Protein AF-A0A3D5FT40-F1 (afdb_monomer_lite)

pLDDT: mean 88.0, std 10.79, range [30.95, 98.5]

Radius of gyration: 25.83 Å; chains: 1; bounding box: 72×62×75 Å

Foldseek 3Di:
DPPVPPPVVCNVVLCVLQDDDLDLFLFDWDQWDADLQQKIKTFTWFWFDDPRGTQTARFIWIAHPSNAQIAGFEGLADLQRYWAQWDAALVQWIWTWGADPLFQPTFFTKIFHRQGAYQQALPNPRAPADNFAVPADDPLDPPADASGIEGLDPQIGRAAFRAQFHWDQWDHDNLRKIWIWTFGDRAGRNDNPSQTATFTKIWAFPPALADPRNYYGHDTDIDTDGGDPHHDDNDDDPDDDDDRDSPDDFDFPCVQVNAFDARSNDTAHDAQFWEKEKEQAVQQLVLCNRAQALFDARAGQAQQGPQARDGHPLLRHFFKKWKKWFGHDDPPDDDDTFIWTQDIGTADPQRIAMAIARASIWIFMFGAGPLRWGNAGSSGTDGRHRRGYHYDDWRPLCCLVPRSSGRHANNRDNVNNPDPDPPDPCRPDDPNFADPVVGHGDDHPQDPSRSGTDIGKAACVPQVLVCCVVAPQVQADPVHNVVPHHLDDPCNLVRQLVQAPLRRLTRQQGLVLCQQCQHHGNHPDDHDGRAHPPNVDRDDSVNSSSVSNCSSSRVDNDHDDDD

Sequence (563 aa):
YRMRIAPAGEERDTFDGTLKQMSFATSQVRRPTMRSTGEVVFTALRTGWQDGRPLFNGTLFRTHVDGSNVHIHNGSRSAVPIFADDREMPDGLEIRIGQSADSWWGGILMLSDHQFGPSIEPDNPSDNLDHPYRSGRPDSSQHRFVPAWLSLNPDVTFRGVSPGGVYRDPYPMPDGSILVAYAKGPVDLANRNAAPNFDIIRLVPDPSFQSADGYRPGNFKQQLIAAGSQSELWPRPVVVRLKEPVKKQLKLQEDLFGSPTRIRGFSGYKSGTPAVLKVFDLPLLESFFEQIAPAGQHHLAVGTCPSCGDLTPQLDQVSAVRIIGASPQHEGDTGPPIRSIIAEVPLEKDGSFYVELPSKTSFDMQSLNAEGMALRFPHRWLYCHPGEKHTLSIPRTLFAQTCSGCHGGFTGSPSDTLRRPDVITSASRTLAQWDPEHQRQRLPANYSGGDGPQITTIDFDQNVRPILENKCVSCHSQEKRAADLDLSGEGAFESLRRFVEHRESLAIKSYLIEKLYGRELHAPQKLRGESPHPAETPLTKEELRTLIRWIDLGANRRGVTSP

Structure (mmCIF, N/CA/C/O backbone):
data_AF-A0A3D5FT40-F1
#
_entry.id   AF-A0A3D5FT40-F1
#
loop_
_atom_site.group_PDB
_atom_site.id
_atom_site.type_symbol
_atom_site.label_atom_id
_atom_site.label_alt_id
_atom_site.label_comp_id
_atom_site.label_asym_id
_atom_site.label_entity_id
_atom_site.label_seq_id
_atom_site.pdbx_PDB_ins_code
_atom_site.Cartn_x
_atom_site.Cartn_y
_atom_site.Cartn_z
_atom_site.occupancy
_atom_site.B_iso_or_equiv
_atom_site.auth_seq_id
_atom_site.auth_comp_id
_atom_site.auth_asym_id
_atom_site.auth_atom_id
_atom_site.pdbx_PDB_model_num
ATOM 1 N N . TYR A 1 1 ? 18.301 -19.993 -8.171 1.00 46.03 1 TYR A N 1
ATOM 2 C CA . TYR A 1 1 ? 17.668 -20.784 -9.244 1.00 46.03 1 TYR A CA 1
ATOM 3 C C . TYR A 1 1 ? 18.582 -21.899 -9.741 1.00 46.03 1 TYR A C 1
ATOM 5 O O . TYR A 1 1 ? 19.291 -21.750 -10.732 1.00 46.03 1 TYR A O 1
ATOM 13 N N . ARG A 1 2 ? 18.613 -23.032 -9.035 1.00 39.03 2 ARG A N 1
ATOM 14 C CA . ARG A 1 2 ? 18.815 -24.321 -9.698 1.00 39.03 2 ARG A CA 1
ATOM 15 C C . ARG A 1 2 ? 17.397 -24.804 -9.968 1.00 39.03 2 ARG A C 1
ATOM 17 O O . ARG A 1 2 ? 16.837 -25.478 -9.113 1.00 39.03 2 ARG A O 1
ATOM 24 N N . MET A 1 3 ? 16.795 -24.415 -11.094 1.00 46.38 3 MET A N 1
ATOM 25 C CA . MET A 1 3 ? 15.859 -25.370 -11.677 1.00 46.38 3 MET A CA 1
ATOM 26 C C . MET A 1 3 ? 16.770 -26.548 -11.988 1.00 46.38 3 MET A C 1
ATOM 28 O O . MET A 1 3 ? 17.599 -26.465 -12.892 1.00 46.38 3 MET A O 1
ATOM 32 N N . ARG A 1 4 ? 16.776 -27.560 -11.115 1.00 54.19 4 ARG A N 1
ATOM 33 C CA . ARG A 1 4 ? 17.190 -28.873 -11.581 1.00 54.19 4 ARG A CA 1
ATOM 34 C C . ARG A 1 4 ? 16.187 -29.117 -12.689 1.00 54.19 4 ARG A C 1
ATOM 36 O O . ARG A 1 4 ? 14.997 -29.169 -12.395 1.00 54.19 4 ARG A O 1
ATOM 43 N N . ILE A 1 5 ? 16.652 -29.031 -13.933 1.00 62.69 5 ILE A N 1
ATOM 44 C CA . ILE A 1 5 ? 15.821 -29.395 -15.071 1.00 62.69 5 ILE A CA 1
ATOM 45 C C . ILE A 1 5 ? 15.271 -30.761 -14.686 1.00 62.69 5 ILE A C 1
ATOM 47 O O . ILE A 1 5 ? 16.046 -31.622 -14.250 1.00 62.69 5 ILE A O 1
ATOM 51 N N . ALA A 1 6 ? 13.945 -30.874 -14.664 1.00 76.12 6 ALA A N 1
ATOM 52 C CA . ALA A 1 6 ? 13.326 -32.144 -14.353 1.00 76.12 6 ALA A CA 1
ATOM 53 C C . ALA A 1 6 ? 13.924 -33.192 -15.302 1.00 76.12 6 ALA A C 1
ATOM 55 O O . ALA A 1 6 ? 14.248 -32.845 -16.444 1.00 76.12 6 ALA A O 1
ATOM 56 N N . PRO A 1 7 ? 14.139 -34.435 -14.851 1.00 83.06 7 PRO A N 1
ATOM 57 C CA . PRO A 1 7 ? 14.465 -35.509 -15.775 1.00 83.06 7 PRO A CA 1
ATOM 58 C C . PRO A 1 7 ? 13.488 -35.483 -16.956 1.00 83.06 7 PRO A C 1
ATOM 60 O O . PRO A 1 7 ? 12.310 -35.169 -16.777 1.00 83.06 7 PRO A O 1
ATOM 63 N N . ALA A 1 8 ? 13.987 -35.755 -18.161 1.00 88.50 8 ALA A N 1
ATOM 64 C CA . ALA A 1 8 ? 13.142 -35.748 -19.348 1.00 8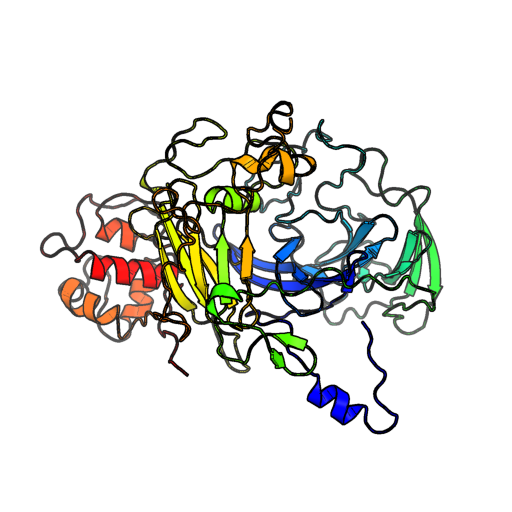8.50 8 ALA A CA 1
ATOM 65 C C . ALA A 1 8 ? 11.977 -36.737 -19.162 1.00 88.50 8 ALA A C 1
ATOM 67 O O . ALA A 1 8 ? 12.214 -37.903 -18.844 1.00 88.50 8 ALA A O 1
ATOM 68 N N . GLY A 1 9 ? 10.739 -36.275 -19.344 1.00 91.00 9 GLY A N 1
ATOM 69 C CA . GLY A 1 9 ? 9.515 -37.041 -19.084 1.00 91.00 9 GLY A CA 1
ATOM 70 C C . GLY A 1 9 ? 8.896 -36.827 -17.695 1.00 91.00 9 GLY A C 1
ATOM 71 O O . GLY A 1 9 ? 7.753 -37.223 -17.491 1.00 91.00 9 GLY A O 1
ATOM 72 N N . GLU A 1 10 ? 9.596 -36.176 -16.760 1.00 88.31 10 GLU A N 1
ATOM 73 C CA . GLU A 1 10 ? 9.115 -35.858 -15.403 1.00 88.31 10 GLU A CA 1
ATOM 74 C C . GLU A 1 10 ? 8.817 -34.357 -15.214 1.00 88.31 10 GLU A C 1
ATOM 76 O O . GLU A 1 10 ? 8.610 -33.886 -14.091 1.00 88.31 10 GLU A O 1
ATOM 81 N N . GLU A 1 11 ? 8.818 -33.558 -16.286 1.00 89.00 11 GLU A N 1
ATOM 82 C CA . GLU A 1 11 ? 8.662 -32.101 -16.216 1.00 89.00 11 GLU A CA 1
ATOM 83 C C . GLU A 1 11 ? 7.326 -31.700 -15.600 1.00 89.00 11 GLU A C 1
ATOM 85 O O . GLU A 1 11 ? 7.288 -30.801 -14.758 1.00 89.00 11 GLU A O 1
ATOM 90 N N . ARG A 1 12 ? 6.243 -32.379 -15.999 1.00 87.12 12 ARG A N 1
ATOM 91 C CA . ARG A 1 12 ? 4.887 -32.119 -15.503 1.00 87.12 12 ARG A CA 1
ATOM 92 C C . ARG A 1 12 ? 4.787 -32.421 -14.010 1.00 87.12 12 ARG A C 1
ATOM 94 O O . ARG A 1 12 ? 4.394 -31.546 -13.249 1.00 87.12 12 ARG A O 1
ATOM 101 N N . ASP A 1 13 ? 5.223 -33.607 -13.597 1.00 86.44 13 ASP A N 1
ATOM 102 C CA . ASP A 1 13 ? 5.158 -34.048 -12.200 1.00 86.44 13 ASP A CA 1
ATOM 103 C C . ASP A 1 13 ? 6.061 -33.202 -11.300 1.00 86.44 13 ASP A C 1
ATOM 105 O O . ASP A 1 13 ? 5.676 -32.815 -10.195 1.00 86.44 13 ASP A O 1
ATOM 109 N N . THR A 1 14 ? 7.250 -32.838 -11.789 1.00 84.06 14 THR A N 1
ATOM 110 C CA . THR A 1 14 ? 8.145 -31.923 -11.077 1.00 84.06 14 THR A CA 1
ATOM 111 C C . THR A 1 14 ? 7.517 -30.540 -10.954 1.00 84.06 14 THR A C 1
ATOM 113 O O . THR A 1 14 ? 7.574 -29.944 -9.877 1.00 84.06 14 THR A O 1
ATOM 116 N N . PHE A 1 15 ? 6.911 -30.015 -12.021 1.00 83.56 15 PHE A N 1
ATOM 117 C CA . PHE A 1 15 ? 6.216 -28.731 -11.990 1.00 83.56 15 PHE A CA 1
ATOM 118 C C . PHE A 1 15 ? 5.057 -28.764 -10.990 1.00 83.56 15 PHE A C 1
ATOM 120 O O . PHE A 1 15 ? 5.050 -27.967 -10.056 1.00 83.56 15 PHE A O 1
ATOM 127 N N . ASP A 1 16 ? 4.146 -29.728 -11.107 1.00 83.62 16 ASP A N 1
ATOM 128 C CA . ASP A 1 16 ? 2.961 -29.847 -10.253 1.00 83.62 16 ASP A CA 1
ATOM 129 C C . ASP A 1 16 ? 3.349 -30.124 -8.782 1.00 83.62 16 ASP A C 1
ATOM 131 O O . ASP A 1 16 ? 2.770 -29.548 -7.855 1.00 83.62 16 ASP A O 1
ATOM 135 N N . GLY A 1 17 ? 4.403 -30.913 -8.543 1.00 81.06 17 GLY A N 1
ATOM 136 C CA . GLY A 1 17 ? 4.931 -31.219 -7.208 1.00 81.06 17 GLY A CA 1
ATOM 137 C C . GLY A 1 17 ? 5.718 -30.080 -6.545 1.00 81.06 17 GLY A C 1
ATOM 138 O O . GLY A 1 17 ? 5.846 -30.049 -5.316 1.00 81.06 17 GLY A O 1
ATOM 139 N N . THR A 1 18 ? 6.238 -29.128 -7.327 1.00 79.75 18 THR A N 1
ATOM 140 C CA . THR A 1 18 ? 7.023 -27.982 -6.824 1.00 79.75 18 THR A CA 1
ATOM 141 C C . THR A 1 18 ? 6.304 -26.640 -6.958 1.00 79.75 18 THR A C 1
ATOM 143 O O . THR A 1 18 ? 6.787 -25.635 -6.427 1.00 79.75 18 THR A O 1
ATOM 146 N N . LEU A 1 19 ? 5.127 -26.615 -7.592 1.00 83.75 19 LEU A N 1
ATOM 147 C CA . LEU A 1 19 ? 4.316 -25.418 -7.763 1.00 83.75 19 LEU A CA 1
ATOM 148 C C . LEU A 1 19 ? 3.963 -24.817 -6.398 1.00 83.75 19 LEU A C 1
ATOM 150 O O . LEU A 1 19 ? 3.358 -25.458 -5.530 1.00 83.75 19 LEU A O 1
ATOM 154 N N . LYS A 1 20 ? 4.331 -23.551 -6.207 1.00 83.88 20 LYS A N 1
ATOM 155 C CA . LYS A 1 20 ? 4.069 -22.789 -4.986 1.00 83.88 20 LYS A CA 1
ATOM 156 C C . LYS A 1 20 ? 3.483 -21.432 -5.357 1.00 83.88 20 LYS A C 1
ATOM 158 O O . LYS A 1 20 ? 4.076 -20.686 -6.130 1.00 83.88 20 LYS A O 1
ATOM 163 N N . GLN A 1 21 ? 2.353 -21.091 -4.747 1.00 86.56 21 GLN A N 1
ATOM 164 C CA . GLN A 1 21 ? 1.820 -19.735 -4.801 1.00 86.56 21 GLN A CA 1
ATOM 165 C C . GLN A 1 21 ? 2.759 -18.779 -4.052 1.00 86.56 21 GLN A C 1
ATOM 167 O O . GLN A 1 21 ? 3.082 -19.004 -2.884 1.00 86.56 21 GLN A O 1
ATOM 172 N N . MET A 1 22 ? 3.215 -17.728 -4.736 1.00 86.75 22 MET A N 1
ATOM 173 C CA . MET A 1 22 ? 4.158 -16.747 -4.180 1.00 86.75 22 MET A CA 1
ATOM 174 C C . MET A 1 22 ? 3.468 -15.519 -3.585 1.00 86.75 22 MET A C 1
ATOM 176 O O . MET A 1 22 ? 4.008 -14.933 -2.648 1.00 86.75 22 MET A O 1
ATOM 180 N N . SER A 1 23 ? 2.288 -15.160 -4.101 1.00 89.44 23 SER A N 1
ATOM 181 C CA . SER A 1 23 ? 1.529 -13.983 -3.684 1.00 89.44 23 SER A CA 1
ATOM 182 C C . SER A 1 23 ? 0.133 -14.330 -3.190 1.00 89.44 23 SER A C 1
ATOM 184 O O . SER A 1 23 ? -0.587 -15.088 -3.844 1.00 89.44 23 SER A O 1
ATOM 186 N N . PHE A 1 24 ? -0.268 -13.694 -2.093 1.00 90.81 24 PHE A N 1
ATOM 187 C CA . PHE A 1 24 ? -1.606 -13.807 -1.502 1.00 90.81 24 PHE A CA 1
ATOM 188 C C . PHE A 1 24 ? -2.325 -12.453 -1.466 1.00 90.81 24 PHE A C 1
ATOM 190 O O . PHE A 1 24 ? -3.156 -12.217 -0.594 1.00 90.81 24 PHE A O 1
ATOM 197 N N . ALA A 1 25 ? -1.958 -11.551 -2.385 1.00 87.94 25 ALA A N 1
ATOM 198 C CA . ALA A 1 25 ? -2.550 -10.225 -2.512 1.00 87.94 25 ALA A CA 1
ATOM 199 C C . ALA A 1 25 ? -4.062 -10.318 -2.784 1.00 87.94 25 ALA A C 1
ATOM 201 O O . ALA A 1 25 ? -4.514 -11.200 -3.514 1.00 87.94 25 ALA A O 1
ATOM 202 N N . THR A 1 26 ? -4.835 -9.374 -2.246 1.00 85.50 26 THR A N 1
ATOM 203 C CA . THR A 1 26 ? -6.287 -9.241 -2.496 1.00 85.50 26 THR A CA 1
ATOM 204 C C . THR A 1 26 ? -6.623 -8.853 -3.932 1.00 85.50 26 THR A C 1
ATOM 206 O O . THR A 1 26 ? -7.776 -8.933 -4.342 1.00 85.50 26 THR A O 1
ATOM 209 N N . SER A 1 27 ? -5.630 -8.384 -4.682 1.00 82.25 27 SER A N 1
ATOM 210 C CA . SER A 1 27 ? -5.772 -7.818 -6.018 1.00 82.25 27 SER A CA 1
ATOM 211 C C . SER A 1 27 ? -4.754 -8.423 -6.980 1.00 82.25 27 SER A C 1
ATOM 213 O O . SER A 1 27 ? -3.836 -9.147 -6.594 1.00 82.25 27 SER A O 1
ATOM 215 N N . GLN A 1 28 ? -4.927 -8.130 -8.266 1.00 86.81 28 GLN A N 1
ATOM 216 C CA . GLN A 1 28 ? -4.119 -8.727 -9.321 1.00 86.81 28 GLN A CA 1
ATOM 217 C C . GLN A 1 28 ? -2.645 -8.319 -9.223 1.00 86.81 28 GLN A C 1
ATOM 219 O O . GLN A 1 28 ? -2.314 -7.134 -9.165 1.00 86.81 28 GLN A O 1
ATOM 224 N N . VAL A 1 29 ? -1.774 -9.325 -9.290 1.00 89.06 29 VAL A N 1
ATOM 225 C CA . VAL A 1 29 ? -0.322 -9.186 -9.430 1.00 89.06 29 VAL A CA 1
ATOM 226 C C . VAL A 1 29 ? 0.064 -9.560 -10.857 1.00 89.06 29 VAL A C 1
ATOM 228 O O . VAL A 1 29 ? -0.371 -10.592 -11.370 1.00 89.06 29 VAL A O 1
ATOM 231 N N . ARG A 1 30 ? 0.850 -8.719 -11.532 1.00 88.88 30 ARG A N 1
ATOM 232 C CA . ARG A 1 30 ? 1.178 -8.884 -12.955 1.00 88.88 30 ARG A CA 1
ATOM 233 C C . ARG A 1 30 ? 2.639 -8.545 -13.254 1.00 88.88 30 ARG A C 1
ATOM 235 O O . ARG A 1 30 ? 3.273 -7.773 -12.543 1.00 88.88 30 ARG A O 1
ATOM 242 N N . ARG A 1 31 ? 3.127 -9.098 -14.373 1.00 88.25 31 ARG A N 1
ATOM 243 C CA . ARG A 1 31 ? 4.413 -8.764 -15.019 1.00 88.25 31 ARG A CA 1
ATOM 244 C C . ARG A 1 31 ? 5.639 -8.851 -14.085 1.00 88.25 31 ARG A C 1
ATOM 246 O O . ARG A 1 31 ? 6.372 -7.874 -13.979 1.00 88.25 31 ARG A O 1
ATOM 253 N N . PRO A 1 32 ? 5.902 -10.000 -13.432 1.00 92.12 32 PRO A N 1
ATOM 254 C CA . PRO A 1 32 ? 7.080 -10.125 -12.587 1.00 92.12 32 PRO A CA 1
ATOM 255 C C . PRO A 1 32 ? 8.374 -10.019 -13.405 1.00 92.12 32 PRO A C 1
ATOM 257 O O . PRO A 1 32 ? 8.512 -10.627 -14.472 1.00 92.12 32 PRO A O 1
ATOM 260 N N . THR A 1 33 ? 9.344 -9.285 -12.877 1.00 90.81 33 THR A N 1
ATOM 261 C CA . THR A 1 33 ? 10.718 -9.186 -13.372 1.00 90.81 33 THR A CA 1
ATOM 262 C C . THR A 1 33 ? 11.694 -9.418 -12.224 1.00 90.81 33 THR A C 1
ATOM 264 O O . THR A 1 33 ? 11.313 -9.424 -11.056 1.00 90.81 33 THR A O 1
ATOM 267 N N . MET A 1 34 ? 12.952 -9.708 -12.550 1.00 89.00 34 MET A N 1
ATOM 268 C CA . MET A 1 34 ? 13.989 -9.947 -11.550 1.00 89.00 34 MET A CA 1
ATOM 269 C C . MET A 1 34 ? 15.024 -8.841 -11.623 1.00 89.00 34 MET A C 1
ATOM 271 O O . MET A 1 34 ? 15.493 -8.506 -12.712 1.00 89.00 34 MET A O 1
ATOM 275 N N . ARG A 1 35 ? 15.361 -8.307 -10.454 1.00 88.44 35 ARG A N 1
ATOM 276 C CA . ARG A 1 35 ? 16.422 -7.324 -10.270 1.00 88.44 35 ARG A CA 1
ATOM 277 C C . ARG A 1 35 ? 17.775 -7.999 -10.105 1.00 88.44 35 ARG A C 1
ATOM 279 O O . ARG A 1 35 ? 17.859 -9.141 -9.652 1.00 88.44 35 ARG A O 1
ATOM 286 N N . SER A 1 36 ? 18.837 -7.252 -10.368 1.00 87.50 36 SER A N 1
ATOM 287 C CA . SER A 1 36 ? 20.242 -7.594 -10.149 1.00 87.50 36 SER A CA 1
ATOM 288 C C . SER A 1 36 ? 20.527 -8.080 -8.719 1.00 87.50 36 SER A C 1
ATOM 290 O O . SER A 1 36 ? 21.439 -8.877 -8.497 1.00 87.50 36 SER A O 1
ATOM 292 N N . THR A 1 37 ? 19.706 -7.672 -7.743 1.00 85.25 37 THR A N 1
ATOM 293 C CA . THR A 1 37 ? 19.766 -8.117 -6.341 1.00 85.25 37 THR A CA 1
ATOM 294 C C . THR A 1 37 ? 19.185 -9.518 -6.096 1.00 85.25 37 THR A C 1
ATOM 296 O O . THR A 1 37 ? 19.351 -10.061 -5.000 1.00 85.25 37 THR A O 1
ATOM 299 N N . GLY A 1 38 ? 18.508 -10.107 -7.088 1.00 87.81 38 GLY A N 1
ATOM 300 C CA . GLY A 1 38 ? 17.778 -11.377 -7.001 1.00 87.81 38 GLY A CA 1
ATOM 301 C C . GLY A 1 38 ? 16.352 -11.262 -6.453 1.00 87.81 38 GLY A C 1
ATOM 302 O O . GLY A 1 38 ? 15.693 -12.284 -6.250 1.00 87.81 38 GLY A O 1
ATOM 303 N N . GLU A 1 39 ? 15.879 -10.043 -6.190 1.00 89.69 39 GLU A N 1
ATOM 304 C CA . GLU A 1 39 ? 14.492 -9.769 -5.809 1.00 89.69 39 GLU A CA 1
ATOM 305 C C . GLU A 1 39 ? 13.578 -9.775 -7.034 1.00 89.69 39 GLU A C 1
ATOM 307 O O . GLU A 1 39 ? 13.988 -9.413 -8.139 1.00 89.69 39 GLU A O 1
ATOM 312 N N . VAL A 1 40 ? 12.334 -10.196 -6.828 1.00 91.56 40 VAL A N 1
ATOM 313 C CA . VAL A 1 40 ? 11.291 -10.180 -7.854 1.00 91.56 40 VAL A CA 1
ATOM 314 C C . VAL A 1 40 ? 10.486 -8.903 -7.677 1.00 91.56 40 VAL A C 1
ATOM 316 O O . VAL A 1 40 ? 9.987 -8.662 -6.582 1.00 91.56 40 VAL A O 1
ATOM 319 N N . VAL A 1 41 ? 10.358 -8.102 -8.730 1.00 92.25 41 VAL A N 1
ATOM 320 C CA . VAL A 1 41 ? 9.514 -6.901 -8.773 1.00 92.25 41 VAL A CA 1
ATOM 321 C C . VAL A 1 41 ? 8.302 -7.179 -9.642 1.00 92.25 41 VAL A C 1
ATOM 323 O O . VAL A 1 41 ? 8.401 -7.888 -10.638 1.00 92.25 41 VAL A O 1
ATOM 326 N N . PHE A 1 42 ? 7.142 -6.664 -9.261 1.00 93.31 42 PHE A N 1
ATOM 327 C CA . PHE A 1 42 ? 5.904 -6.822 -10.014 1.00 93.31 42 PHE A CA 1
ATOM 328 C C . PHE A 1 42 ? 4.955 -5.660 -9.755 1.00 93.31 42 PHE A C 1
ATOM 330 O O . PHE A 1 42 ? 5.033 -4.988 -8.728 1.00 93.31 42 PHE A O 1
ATOM 337 N N . THR A 1 43 ? 4.001 -5.475 -10.658 1.00 92.81 43 THR A N 1
ATOM 338 C CA . THR A 1 43 ? 2.891 -4.548 -10.448 1.00 92.81 43 THR A CA 1
ATOM 339 C C . THR A 1 43 ? 1.802 -5.247 -9.649 1.00 92.81 43 THR A C 1
ATOM 341 O O . THR A 1 43 ? 1.313 -6.299 -10.069 1.00 92.81 43 THR A O 1
ATOM 344 N N . ALA A 1 44 ? 1.384 -4.659 -8.532 1.00 91.00 44 ALA A N 1
ATOM 345 C CA . ALA A 1 44 ? 0.176 -5.058 -7.821 1.00 91.00 44 ALA A CA 1
ATOM 346 C C . ALA A 1 44 ? -0.862 -3.942 -7.909 1.00 91.00 44 ALA A C 1
ATOM 348 O O . ALA A 1 44 ? -0.570 -2.773 -7.640 1.00 91.00 44 ALA A O 1
ATOM 349 N N . LEU A 1 45 ? -2.079 -4.311 -8.297 1.00 88.44 45 LEU A N 1
ATOM 350 C CA . LEU A 1 45 ? -3.195 -3.382 -8.315 1.00 88.44 45 LEU A CA 1
ATOM 351 C C . LEU A 1 45 ? -3.621 -3.056 -6.879 1.00 88.44 45 LEU A C 1
ATOM 353 O O . LEU A 1 45 ? -3.788 -3.949 -6.053 1.00 88.44 45 LEU A O 1
ATOM 357 N N . ARG A 1 46 ? -3.819 -1.773 -6.596 1.00 86.12 46 ARG A N 1
ATOM 358 C CA . ARG A 1 46 ? -4.356 -1.260 -5.339 1.00 86.12 46 ARG A CA 1
ATOM 359 C C . ARG A 1 46 ? -5.626 -0.487 -5.632 1.00 86.12 46 ARG A C 1
ATOM 361 O O . ARG A 1 46 ? -5.637 0.402 -6.483 1.00 86.12 46 ARG A O 1
ATOM 368 N N . THR A 1 47 ? -6.674 -0.818 -4.892 1.00 82.94 47 THR A N 1
ATOM 369 C CA . THR A 1 47 ? -7.975 -0.160 -4.979 1.00 82.94 47 THR A CA 1
ATOM 370 C C . THR A 1 47 ? -8.406 0.315 -3.600 1.00 82.94 47 THR A C 1
ATOM 372 O O . THR A 1 47 ? -8.279 -0.426 -2.621 1.00 82.94 47 THR A O 1
ATOM 375 N N . GLY A 1 48 ? -8.940 1.524 -3.509 1.00 83.56 48 GLY A N 1
ATOM 376 C CA . GLY A 1 48 ? -9.388 2.097 -2.244 1.00 83.56 48 GLY A CA 1
ATOM 377 C C . GLY A 1 48 ? -9.938 3.502 -2.421 1.00 83.56 48 GLY A C 1
ATOM 378 O O . GLY A 1 48 ? -10.297 3.892 -3.531 1.00 83.56 48 GLY A O 1
ATOM 379 N N . TRP A 1 49 ? -9.978 4.255 -1.331 1.00 85.00 49 TRP A N 1
ATOM 380 C CA . TRP A 1 49 ? -10.268 5.684 -1.337 1.00 85.00 49 TRP A CA 1
ATOM 381 C C . TRP A 1 49 ? -9.281 6.386 -0.419 1.00 85.00 49 TRP A C 1
ATOM 383 O O . TRP A 1 49 ? -8.926 5.862 0.630 1.00 85.00 49 TRP A O 1
ATOM 393 N N . GLN A 1 50 ? -8.824 7.558 -0.831 1.00 79.69 50 GLN A N 1
ATOM 394 C CA . GLN A 1 50 ? -7.907 8.377 -0.053 1.00 79.69 50 GLN A CA 1
ATOM 395 C C . GLN A 1 50 ? -8.154 9.838 -0.412 1.00 79.69 50 GLN A C 1
ATOM 397 O O . GLN A 1 50 ? -8.252 10.154 -1.596 1.00 79.69 50 GLN A O 1
ATOM 402 N N . ASP A 1 51 ? -8.266 10.706 0.589 1.00 78.62 51 ASP A N 1
ATOM 403 C CA . ASP A 1 51 ? -8.471 12.152 0.436 1.00 78.62 51 ASP A CA 1
ATOM 404 C C . ASP A 1 51 ? -9.650 12.508 -0.492 1.00 78.62 51 ASP A C 1
ATOM 406 O O . ASP A 1 51 ? -9.543 13.304 -1.426 1.00 78.62 51 ASP A O 1
ATOM 410 N N . GLY A 1 52 ? -10.793 11.858 -0.265 1.00 81.12 52 GLY A N 1
ATOM 411 C CA . GLY A 1 52 ? -12.060 12.103 -0.952 1.00 81.12 52 GLY A CA 1
ATOM 412 C C . GLY A 1 52 ? -12.144 11.561 -2.379 1.00 81.12 52 GLY A C 1
ATOM 413 O O . GLY A 1 52 ? -13.161 11.769 -3.044 1.00 81.12 52 GLY A O 1
ATOM 414 N N . ARG A 1 53 ? -11.120 10.850 -2.868 1.00 81.75 53 ARG A N 1
ATOM 415 C CA . ARG A 1 53 ? -11.065 10.323 -4.242 1.00 81.75 53 ARG A CA 1
ATOM 416 C C . ARG A 1 53 ? -10.820 8.811 -4.293 1.00 81.75 53 ARG A C 1
ATOM 418 O O . ARG A 1 53 ? -10.175 8.262 -3.396 1.00 81.75 53 ARG A O 1
ATOM 425 N N . PRO A 1 54 ? -11.298 8.123 -5.347 1.00 81.81 54 PRO A N 1
ATOM 426 C CA . PRO A 1 54 ? -10.961 6.726 -5.558 1.00 81.81 54 PRO A CA 1
ATOM 427 C C . PRO A 1 54 ? -9.463 6.586 -5.849 1.00 81.81 54 PRO A C 1
ATOM 429 O O . PRO A 1 54 ? -8.891 7.315 -6.659 1.00 81.81 54 PRO A O 1
ATOM 432 N N . LEU A 1 55 ? -8.842 5.614 -5.195 1.00 79.88 55 LEU A N 1
ATOM 433 C CA . LEU A 1 55 ? -7.491 5.152 -5.468 1.00 79.88 55 LEU A CA 1
ATOM 434 C C . LEU A 1 55 ? -7.591 3.941 -6.397 1.00 79.88 55 LEU A C 1
ATOM 436 O O . LEU A 1 55 ? -8.194 2.933 -6.026 1.00 79.88 55 LEU A O 1
ATOM 440 N N . PHE A 1 56 ? -6.990 4.027 -7.582 1.00 83.75 56 PHE A N 1
ATOM 441 C CA . PHE A 1 56 ? -6.846 2.907 -8.510 1.00 83.75 56 PHE A CA 1
ATOM 442 C C . PHE A 1 56 ? -5.451 2.959 -9.122 1.00 83.75 56 PHE A C 1
ATOM 444 O O . PHE A 1 56 ? -5.236 3.605 -10.148 1.00 83.75 56 PHE A O 1
ATOM 451 N N . ASN A 1 57 ? -4.495 2.304 -8.462 1.00 86.75 57 ASN A N 1
ATOM 452 C CA . ASN A 1 57 ? -3.091 2.416 -8.833 1.00 86.75 57 ASN A CA 1
ATOM 453 C C . ASN A 1 57 ? -2.448 1.038 -9.012 1.00 86.75 57 ASN A C 1
ATOM 455 O O . ASN A 1 57 ? -2.581 0.161 -8.162 1.00 86.75 57 ASN A O 1
ATOM 459 N N . GLY A 1 58 ? -1.713 0.853 -10.105 1.00 90.69 58 GLY A N 1
ATOM 460 C CA . GLY A 1 58 ? -0.839 -0.295 -10.327 1.00 90.69 58 GLY A CA 1
ATOM 461 C C . GLY A 1 58 ? 0.562 0.036 -9.840 1.00 90.69 58 GLY A C 1
ATOM 462 O O . GLY A 1 58 ? 1.371 0.559 -10.599 1.00 90.69 58 GLY A O 1
ATOM 463 N N . THR A 1 59 ? 0.841 -0.250 -8.573 1.00 88.56 59 THR A N 1
ATOM 464 C CA . THR A 1 59 ? 2.096 0.141 -7.922 1.00 88.56 59 THR A CA 1
ATOM 465 C C . THR A 1 59 ? 3.091 -1.006 -7.948 1.00 88.56 59 THR A C 1
ATOM 467 O O . THR A 1 59 ? 2.690 -2.172 -7.938 1.00 88.56 59 THR A O 1
ATOM 470 N N . LEU A 1 60 ? 4.385 -0.704 -7.921 1.00 91.06 60 LEU A N 1
ATOM 471 C CA . LEU A 1 60 ? 5.408 -1.740 -7.883 1.00 91.06 60 LEU A CA 1
ATOM 472 C C . LEU A 1 60 ? 5.599 -2.258 -6.464 1.00 91.06 60 LEU A C 1
ATOM 474 O O . LEU A 1 60 ? 5.728 -1.489 -5.512 1.00 91.06 60 LEU A O 1
ATOM 478 N N . PHE A 1 61 ? 5.662 -3.574 -6.348 1.00 91.81 61 PHE A N 1
ATOM 479 C CA . PHE A 1 61 ? 6.045 -4.302 -5.151 1.00 91.81 61 PHE A CA 1
ATOM 480 C C . PHE A 1 61 ? 7.269 -5.152 -5.456 1.00 91.81 61 PHE A C 1
ATOM 482 O O . PHE A 1 61 ? 7.500 -5.538 -6.601 1.00 91.81 61 PHE A O 1
ATOM 489 N N . ARG A 1 62 ? 8.029 -5.477 -4.413 1.00 91.50 62 ARG A N 1
ATOM 490 C CA . ARG A 1 62 ? 9.126 -6.437 -4.468 1.00 91.50 62 ARG A CA 1
ATOM 491 C C . ARG A 1 62 ? 8.920 -7.573 -3.476 1.00 91.50 62 ARG A C 1
ATOM 493 O O . ARG A 1 62 ? 8.374 -7.362 -2.395 1.00 91.50 62 ARG A O 1
ATOM 500 N N . THR A 1 63 ? 9.433 -8.750 -3.805 1.00 93.00 63 THR A N 1
ATOM 501 C CA . THR A 1 63 ? 9.561 -9.899 -2.900 1.00 93.00 63 THR A CA 1
ATOM 502 C C . THR A 1 63 ? 10.927 -10.550 -3.066 1.00 93.00 63 THR A C 1
ATOM 504 O O . THR A 1 63 ? 11.646 -10.332 -4.045 1.00 93.00 63 THR A O 1
ATOM 507 N N . HIS A 1 64 ? 11.288 -11.428 -2.137 1.00 90.62 64 HIS A N 1
ATOM 508 C CA . HIS A 1 64 ? 12.301 -12.439 -2.423 1.00 90.62 64 HIS A CA 1
ATOM 509 C C . HIS A 1 64 ? 11.763 -13.464 -3.442 1.00 90.62 64 HIS A C 1
ATOM 511 O O . HIS A 1 64 ? 10.558 -13.539 -3.698 1.00 90.62 64 HIS A O 1
ATOM 517 N N . VAL A 1 65 ? 12.653 -14.289 -4.004 1.00 86.31 65 VAL A N 1
ATOM 518 C CA . VAL A 1 65 ? 12.301 -15.370 -4.952 1.00 86.31 65 VAL A CA 1
ATOM 519 C C . VAL A 1 65 ? 11.240 -16.340 -4.425 1.00 86.31 65 VAL A C 1
ATOM 521 O O . VAL A 1 65 ? 10.489 -16.919 -5.199 1.00 86.31 65 VAL A O 1
ATOM 524 N N . ASP A 1 66 ? 11.188 -16.565 -3.116 1.00 84.50 66 ASP A N 1
ATOM 525 C CA . ASP A 1 66 ? 10.264 -17.514 -2.489 1.00 84.50 66 ASP A CA 1
ATOM 526 C C . ASP A 1 66 ? 8.893 -16.895 -2.161 1.00 84.50 66 ASP A C 1
ATOM 528 O O . ASP A 1 66 ? 8.036 -17.580 -1.587 1.00 84.50 66 ASP A O 1
ATOM 532 N N . GLY A 1 67 ? 8.697 -15.628 -2.550 1.00 90.06 67 GLY A N 1
ATOM 533 C CA . GLY A 1 67 ? 7.504 -14.822 -2.319 1.00 90.06 67 GLY A CA 1
ATOM 534 C C . GLY A 1 67 ? 7.475 -14.108 -0.967 1.00 90.06 67 GLY A C 1
ATOM 535 O O . GLY A 1 67 ? 6.515 -13.389 -0.708 1.00 90.06 67 GLY A O 1
ATOM 536 N N . SER A 1 68 ? 8.481 -14.301 -0.108 1.00 91.56 68 SER A N 1
ATOM 537 C CA . SER A 1 68 ? 8.558 -13.660 1.210 1.00 91.56 68 SER A CA 1
ATOM 538 C C . SER A 1 68 ? 8.998 -12.202 1.138 1.00 91.56 68 SER A C 1
ATOM 540 O O . SER A 1 68 ? 9.474 -11.730 0.099 1.00 91.56 68 SER A O 1
ATOM 542 N N . ASN A 1 69 ? 8.899 -11.502 2.271 1.00 91.38 69 ASN A N 1
ATOM 543 C CA . ASN A 1 69 ? 9.367 -10.129 2.424 1.00 91.38 69 ASN A CA 1
ATOM 544 C C . ASN A 1 69 ? 8.719 -9.184 1.400 1.00 91.38 69 ASN A C 1
ATOM 546 O O . ASN A 1 69 ? 9.405 -8.341 0.816 1.00 91.38 69 ASN A O 1
ATOM 550 N N . VAL A 1 70 ? 7.411 -9.335 1.166 1.00 91.94 70 VAL A N 1
ATOM 551 C CA . VAL A 1 70 ? 6.665 -8.452 0.264 1.00 91.94 70 VAL A CA 1
ATOM 552 C C . VAL A 1 70 ? 6.716 -7.017 0.773 1.00 91.94 70 VAL A C 1
ATOM 554 O O . VAL A 1 70 ? 6.387 -6.744 1.920 1.00 91.94 70 VAL A O 1
ATOM 557 N N . HIS A 1 71 ? 7.192 -6.106 -0.063 1.00 88.00 71 HIS A N 1
ATOM 558 C CA . HIS A 1 71 ? 7.302 -4.688 0.251 1.00 88.00 71 HIS A CA 1
ATOM 559 C C . HIS A 1 71 ? 6.820 -3.877 -0.932 1.00 88.00 71 HIS A C 1
ATOM 561 O O . HIS A 1 71 ? 7.040 -4.246 -2.085 1.00 88.00 71 HIS A O 1
ATOM 567 N N . ILE A 1 72 ? 6.229 -2.729 -0.639 1.00 84.88 72 ILE A N 1
ATOM 568 C CA . ILE A 1 72 ? 6.030 -1.703 -1.652 1.00 84.88 72 ILE A CA 1
ATOM 569 C C . ILE A 1 72 ? 7.401 -1.230 -2.118 1.00 84.88 72 ILE A C 1
ATOM 571 O O . ILE A 1 72 ? 8.295 -0.990 -1.307 1.00 84.88 72 ILE A O 1
ATOM 575 N N . HIS A 1 73 ? 7.545 -1.127 -3.432 1.00 85.19 73 HIS A N 1
ATOM 576 C CA . HIS A 1 73 ? 8.747 -0.642 -4.084 1.00 85.19 73 HIS A CA 1
ATOM 577 C C . HIS A 1 73 ? 8.526 0.789 -4.565 1.00 85.19 73 HIS A C 1
ATOM 579 O O . HIS A 1 73 ? 9.156 1.673 -4.018 1.00 85.19 73 HIS A O 1
ATOM 585 N N . ASN A 1 74 ? 7.580 1.052 -5.476 1.00 84.00 74 ASN A N 1
ATOM 586 C CA . ASN A 1 74 ? 7.426 2.375 -6.102 1.00 84.00 74 ASN A CA 1
ATOM 587 C C . ASN A 1 74 ? 5.976 2.676 -6.553 1.00 84.00 74 ASN A C 1
ATOM 589 O O . ASN A 1 74 ? 5.154 1.764 -6.669 1.00 84.00 74 ASN A O 1
ATOM 593 N N . GLY A 1 75 ? 5.639 3.945 -6.825 1.00 80.25 75 GLY A N 1
ATOM 594 C CA . GLY A 1 75 ? 4.371 4.337 -7.467 1.00 80.25 75 GLY A CA 1
ATOM 595 C C . GLY A 1 75 ? 3.157 4.444 -6.549 1.00 80.25 75 GLY A C 1
ATOM 596 O O . GLY A 1 75 ? 2.035 4.614 -7.016 1.00 80.25 75 GLY A O 1
ATOM 597 N N . SER A 1 76 ? 3.350 4.370 -5.229 1.00 77.19 76 SER A N 1
ATOM 598 C CA . SER A 1 76 ? 2.231 4.421 -4.274 1.00 77.19 76 SER A CA 1
ATOM 599 C C . SER A 1 76 ? 1.472 5.746 -4.233 1.00 77.19 76 SER A C 1
ATOM 601 O O . SER A 1 76 ? 0.328 5.744 -3.782 1.00 77.19 76 SER A O 1
ATOM 603 N N . ARG A 1 77 ? 2.096 6.832 -4.702 1.00 76.50 77 ARG A N 1
ATOM 604 C CA . ARG A 1 77 ? 1.549 8.192 -4.806 1.00 76.50 77 ARG A CA 1
ATOM 605 C C . ARG A 1 77 ? 1.998 8.836 -6.123 1.00 76.50 77 ARG A C 1
ATOM 607 O O . ARG A 1 77 ? 2.741 9.802 -6.127 1.00 76.50 77 ARG A O 1
ATOM 614 N N . SER A 1 78 ? 1.604 8.241 -7.246 1.00 81.81 78 SER A N 1
ATOM 615 C CA . SER A 1 78 ? 1.968 8.747 -8.574 1.00 81.81 78 SER A CA 1
ATOM 616 C C . SER A 1 78 ? 0.789 9.417 -9.277 1.00 81.81 78 SER A C 1
ATOM 618 O O . SER A 1 78 ? -0.343 8.943 -9.156 1.00 81.81 78 SER A O 1
ATOM 620 N N . ALA A 1 79 ? 1.052 10.481 -10.041 1.00 83.25 79 ALA A N 1
ATOM 621 C CA . ALA A 1 79 ? 0.103 11.057 -10.993 1.00 83.25 79 ALA A CA 1
ATOM 622 C C . ALA A 1 79 ? -0.180 10.107 -12.168 1.00 83.25 79 ALA A C 1
ATOM 624 O O . ALA A 1 79 ? -1.219 10.218 -12.823 1.00 83.25 79 ALA A O 1
ATOM 625 N N . VAL A 1 80 ? 0.730 9.165 -12.430 1.00 89.56 80 VAL A N 1
ATOM 626 C CA . VAL A 1 80 ? 0.569 8.095 -13.411 1.00 89.56 80 VAL A CA 1
ATOM 627 C C . VAL A 1 80 ? -0.006 6.868 -12.691 1.00 89.56 80 VAL A C 1
ATOM 629 O O . VAL A 1 80 ? 0.676 6.266 -11.862 1.00 89.56 80 VAL A O 1
ATOM 632 N N . PRO A 1 81 ? -1.255 6.462 -12.982 1.00 89.12 81 PRO A N 1
ATOM 633 C CA . PRO A 1 81 ? -1.947 5.475 -12.154 1.00 89.12 81 PRO A CA 1
ATOM 634 C C . PRO A 1 81 ? -1.309 4.084 -12.167 1.00 89.12 81 PRO A C 1
ATOM 636 O O . PRO A 1 81 ? -1.268 3.415 -11.138 1.00 89.12 81 PRO A O 1
ATOM 639 N N . ILE A 1 82 ? -0.834 3.607 -13.319 1.00 91.75 82 ILE A N 1
ATOM 640 C CA . ILE A 1 82 ? -0.350 2.233 -13.477 1.00 91.75 82 ILE A CA 1
ATOM 641 C C . ILE A 1 82 ? 1.076 2.236 -14.003 1.00 91.75 82 ILE A C 1
ATOM 643 O O . ILE A 1 82 ? 1.348 2.767 -15.079 1.00 91.75 82 ILE A O 1
ATOM 647 N N . PHE A 1 83 ? 1.951 1.542 -13.280 1.00 92.94 83 PHE A N 1
ATOM 648 C CA . PHE A 1 83 ? 3.271 1.145 -13.750 1.00 92.94 83 PHE A CA 1
ATOM 649 C C . PHE A 1 83 ? 3.229 -0.289 -14.253 1.00 92.94 83 PHE A C 1
ATOM 651 O O . PHE A 1 83 ? 2.781 -1.190 -13.546 1.00 92.94 83 PHE A O 1
ATOM 658 N N . ALA A 1 84 ? 3.695 -0.511 -15.474 1.00 91.94 84 ALA A N 1
ATOM 659 C CA . ALA A 1 84 ? 3.742 -1.815 -16.116 1.00 91.94 84 ALA A CA 1
ATOM 660 C C . ALA A 1 84 ? 5.127 -2.087 -16.711 1.00 91.94 84 ALA A C 1
ATOM 662 O O . ALA A 1 84 ? 5.874 -1.167 -17.037 1.00 91.94 84 ALA A O 1
ATOM 663 N N . ASP A 1 85 ? 5.445 -3.374 -16.865 1.00 92.06 85 ASP A N 1
ATOM 664 C CA . ASP A 1 85 ? 6.650 -3.862 -17.547 1.00 92.06 85 ASP A CA 1
ATOM 665 C C . ASP A 1 85 ? 7.969 -3.274 -17.019 1.00 92.06 85 ASP A C 1
ATOM 667 O O . ASP A 1 85 ? 8.905 -3.036 -17.781 1.00 92.06 85 ASP A O 1
ATOM 671 N N . ASP A 1 86 ? 8.046 -3.081 -15.702 1.00 93.88 86 ASP A N 1
ATOM 672 C CA . ASP A 1 86 ? 9.221 -2.530 -15.037 1.00 93.88 86 ASP A CA 1
ATOM 673 C C . ASP A 1 86 ? 10.452 -3.442 -15.138 1.00 93.88 86 ASP A C 1
ATOM 675 O O . ASP A 1 86 ? 10.376 -4.655 -14.905 1.00 93.88 86 ASP A O 1
ATOM 679 N N . ARG A 1 87 ? 11.601 -2.861 -15.493 1.00 93.12 87 ARG A N 1
ATOM 680 C CA . ARG A 1 87 ? 12.879 -3.565 -15.630 1.00 93.12 87 ARG A CA 1
ATOM 681 C C . ARG A 1 87 ? 14.045 -2.702 -15.186 1.00 93.12 87 ARG A C 1
ATOM 683 O O . ARG A 1 87 ? 14.210 -1.581 -15.654 1.00 93.12 87 ARG A O 1
ATOM 690 N N . GLU A 1 88 ? 14.926 -3.303 -14.399 1.00 92.69 88 GLU A N 1
ATOM 691 C CA . GLU A 1 88 ? 16.219 -2.715 -14.067 1.00 92.69 88 GLU A CA 1
ATOM 692 C C . GLU A 1 88 ? 17.156 -2.720 -15.288 1.00 92.69 88 GLU A C 1
ATOM 694 O O . GLU A 1 88 ? 17.305 -3.721 -16.000 1.00 92.69 88 GLU A O 1
ATOM 699 N N . MET A 1 89 ? 17.774 -1.571 -15.523 1.00 92.19 89 MET A N 1
ATOM 700 C CA . MET A 1 89 ? 18.819 -1.304 -16.501 1.00 92.19 89 MET A CA 1
ATOM 701 C C . MET A 1 89 ? 20.195 -1.715 -15.942 1.00 92.19 89 MET A C 1
ATOM 703 O O . MET A 1 89 ? 20.367 -1.795 -14.727 1.00 92.19 89 MET A O 1
ATOM 707 N N . PRO A 1 90 ? 21.223 -1.939 -16.786 1.00 89.62 90 PRO A N 1
ATOM 708 C CA . PRO A 1 90 ? 22.562 -2.323 -16.313 1.00 89.62 90 PRO A CA 1
ATOM 709 C C . PRO A 1 90 ? 23.218 -1.333 -15.344 1.00 89.62 90 PRO A C 1
ATOM 711 O O . PRO A 1 90 ? 24.087 -1.713 -14.563 1.00 89.62 90 PRO A O 1
ATOM 714 N N . ASP A 1 91 ? 22.821 -0.066 -15.404 1.00 86.06 91 ASP A N 1
ATOM 715 C CA . ASP A 1 91 ? 23.300 0.992 -14.525 1.00 86.06 91 ASP A CA 1
ATOM 716 C C . ASP A 1 91 ? 22.517 1.081 -13.204 1.00 86.06 91 ASP A C 1
ATOM 718 O O . ASP A 1 91 ? 22.862 1.904 -12.360 1.00 86.06 91 ASP A O 1
ATOM 722 N N . GLY A 1 92 ? 21.482 0.261 -13.012 1.00 86.88 92 GLY A N 1
ATOM 723 C CA . GLY A 1 92 ? 20.614 0.283 -11.840 1.00 86.88 92 GLY A CA 1
ATOM 724 C C . GLY A 1 92 ? 19.517 1.348 -11.881 1.00 86.88 92 GLY A C 1
ATOM 725 O O . GLY A 1 92 ? 18.920 1.613 -10.851 1.00 86.88 92 GLY A O 1
ATOM 726 N N . LEU A 1 93 ? 19.238 2.004 -13.007 1.00 88.75 93 LEU A N 1
ATOM 727 C CA . LEU A 1 93 ? 17.957 2.706 -13.152 1.00 88.75 93 LEU A CA 1
ATOM 728 C C . LEU A 1 93 ? 16.864 1.715 -13.549 1.00 88.75 93 LEU A C 1
ATOM 730 O O . LEU A 1 93 ? 17.142 0.593 -13.961 1.00 88.75 93 LEU A O 1
ATOM 734 N N . GLU A 1 94 ? 15.609 2.117 -13.443 1.00 91.94 94 GLU A N 1
ATOM 735 C CA . GLU A 1 94 ? 14.467 1.306 -13.847 1.00 91.94 94 GLU A CA 1
ATOM 736 C C . GLU A 1 94 ? 13.787 1.950 -15.063 1.00 91.94 94 GLU A C 1
ATOM 738 O O . GLU A 1 94 ? 13.582 3.165 -15.110 1.00 91.94 94 GLU A O 1
ATOM 743 N N . ILE A 1 95 ? 13.446 1.137 -16.066 1.00 94.88 95 ILE A N 1
ATOM 744 C CA . ILE A 1 95 ? 12.605 1.541 -17.193 1.00 94.88 95 ILE A CA 1
ATOM 745 C C . ILE A 1 95 ? 11.249 0.848 -17.094 1.00 94.88 95 ILE A C 1
ATOM 747 O O . ILE A 1 95 ? 11.176 -0.351 -16.822 1.00 94.88 95 ILE A O 1
ATOM 751 N N . ARG A 1 96 ? 10.170 1.589 -17.339 1.00 94.94 96 ARG A N 1
ATOM 752 C CA . ARG A 1 96 ? 8.797 1.072 -17.260 1.00 94.94 96 ARG A CA 1
ATOM 753 C C . ARG A 1 96 ? 7.841 1.810 -18.179 1.00 94.94 96 ARG A C 1
ATOM 755 O O . ARG A 1 96 ? 8.172 2.858 -18.731 1.00 94.94 96 ARG A O 1
ATOM 762 N N . ILE A 1 97 ? 6.637 1.268 -18.295 1.00 96.44 97 ILE A N 1
ATOM 763 C CA . ILE A 1 97 ? 5.508 1.914 -18.955 1.00 96.44 97 ILE A CA 1
ATOM 764 C C . ILE A 1 97 ? 4.591 2.536 -17.912 1.00 96.44 97 ILE A C 1
ATOM 766 O O . ILE A 1 97 ? 4.137 1.858 -16.989 1.00 96.44 97 ILE A O 1
ATOM 770 N N . GLY A 1 98 ? 4.311 3.822 -18.087 1.00 95.12 98 GLY A N 1
ATOM 771 C CA . GLY A 1 98 ? 3.307 4.558 -17.336 1.00 95.12 98 GLY A CA 1
ATOM 772 C C . GLY A 1 98 ? 2.021 4.698 -18.129 1.00 95.12 98 GLY A C 1
ATOM 773 O O . GLY A 1 98 ? 2.052 5.156 -19.271 1.00 95.12 98 GLY A O 1
ATOM 774 N N . GLN A 1 99 ? 0.886 4.335 -17.544 1.00 94.44 99 GLN A N 1
ATOM 775 C CA . GLN A 1 99 ? -0.401 4.410 -18.235 1.00 94.44 99 GLN A CA 1
ATOM 776 C C . GLN A 1 99 ? -1.564 4.691 -17.280 1.00 94.44 99 GLN A C 1
ATOM 778 O O . GLN A 1 99 ? -1.500 4.402 -16.082 1.00 94.44 99 GLN A O 1
ATOM 783 N N . SER A 1 100 ? -2.645 5.257 -17.810 1.00 92.44 100 SER A N 1
ATOM 784 C CA . SER A 1 100 ? -3.926 5.343 -17.114 1.00 92.44 100 SER A CA 1
ATOM 785 C C . SER A 1 100 ? -4.678 4.012 -17.142 1.00 92.44 100 SER A C 1
ATOM 787 O O . SER A 1 100 ? -4.363 3.099 -17.905 1.00 92.44 100 SER A O 1
ATOM 789 N N . ALA A 1 101 ? -5.697 3.902 -16.288 1.00 87.75 101 ALA A N 1
ATOM 790 C CA . ALA A 1 101 ? -6.552 2.719 -16.196 1.00 87.75 101 ALA A CA 1
ATOM 791 C C . ALA A 1 101 ? -7.339 2.418 -17.483 1.00 87.75 101 ALA A C 1
ATOM 793 O O . ALA A 1 101 ? -7.675 1.265 -17.740 1.00 87.75 101 ALA A O 1
ATOM 794 N N . ASP A 1 102 ? -7.630 3.449 -18.271 1.00 90.50 102 ASP A N 1
ATOM 795 C CA . ASP A 1 102 ? -8.369 3.395 -19.531 1.00 90.50 102 ASP A CA 1
ATOM 796 C C . ASP A 1 102 ? -7.463 3.301 -20.769 1.00 90.50 102 ASP A C 1
ATOM 798 O O . ASP A 1 102 ? -7.976 3.243 -21.884 1.00 90.50 102 ASP A O 1
ATOM 802 N N . SER A 1 103 ? -6.135 3.243 -20.601 1.00 94.44 103 SER A N 1
ATOM 803 C CA . SER A 1 103 ? -5.213 3.060 -21.723 1.00 94.44 103 SER A CA 1
ATOM 804 C C . SER A 1 103 ? -5.125 1.592 -22.158 1.00 94.44 103 SER A C 1
ATOM 806 O O . SER A 1 103 ? -4.688 0.723 -21.398 1.00 94.44 103 SER A O 1
ATOM 808 N N . TRP A 1 104 ? -5.497 1.306 -23.408 1.00 94.50 104 TRP A N 1
ATOM 809 C CA . TRP A 1 104 ? -5.525 -0.057 -23.961 1.00 94.50 104 TRP A CA 1
ATOM 810 C C . TRP A 1 104 ? -4.211 -0.506 -24.602 1.00 94.50 104 TRP A C 1
ATOM 812 O O . TRP A 1 104 ? -3.940 -1.707 -24.691 1.00 94.50 104 TRP A O 1
ATOM 822 N N . TRP A 1 105 ? -3.399 0.439 -25.074 1.00 95.12 105 TRP A N 1
ATOM 823 C CA . TRP A 1 105 ? -2.315 0.140 -26.015 1.00 95.12 105 TRP A CA 1
ATOM 824 C C . TRP A 1 105 ? -0.909 0.311 -25.444 1.00 95.12 105 TRP A C 1
ATOM 826 O O . TRP A 1 105 ? 0.038 -0.147 -26.076 1.00 95.12 105 TRP A O 1
ATOM 836 N N . GLY A 1 106 ? -0.763 0.888 -24.253 1.00 95.25 106 GLY A N 1
ATOM 837 C CA . GLY A 1 106 ? 0.525 1.172 -23.616 1.00 95.25 106 GLY A CA 1
ATOM 838 C C . GLY A 1 106 ? 0.530 2.571 -23.011 1.00 95.25 106 GLY A C 1
ATOM 839 O O . GLY A 1 106 ? -0.508 3.067 -22.578 1.00 95.25 106 GLY A O 1
ATOM 840 N N . GLY A 1 107 ? 1.673 3.244 -23.007 1.00 97.19 107 GLY A N 1
ATOM 841 C CA . GLY A 1 107 ? 1.715 4.628 -22.552 1.00 97.19 107 GLY A CA 1
ATOM 842 C C . GLY A 1 107 ? 3.089 5.259 -22.670 1.00 97.19 107 GLY A C 1
ATOM 843 O O . GLY A 1 107 ? 3.810 5.033 -23.646 1.00 97.19 107 GLY A O 1
ATOM 844 N N . ILE A 1 108 ? 3.435 6.066 -21.673 1.00 97.00 108 ILE A N 1
ATOM 845 C CA . ILE A 1 108 ? 4.723 6.753 -21.610 1.00 97.00 108 ILE A CA 1
ATOM 846 C C . ILE A 1 108 ? 5.836 5.776 -21.256 1.00 97.00 108 ILE A C 1
ATOM 848 O O . ILE A 1 108 ? 5.651 4.886 -20.428 1.00 97.00 108 ILE A O 1
ATOM 852 N N . LEU A 1 109 ? 7.010 5.974 -21.851 1.00 97.62 109 LEU A N 1
ATOM 853 C CA . LEU A 1 109 ? 8.228 5.278 -21.454 1.00 97.62 109 LEU A CA 1
ATOM 854 C C . LEU A 1 109 ? 8.929 6.095 -20.367 1.00 97.62 109 LEU A C 1
ATOM 856 O O . LEU A 1 109 ? 9.372 7.218 -20.616 1.00 97.62 109 LEU A O 1
ATOM 860 N N . MET A 1 110 ? 9.002 5.535 -19.164 1.00 94.69 110 MET A N 1
ATOM 861 C CA . MET A 1 110 ? 9.480 6.223 -17.968 1.00 94.69 110 MET A CA 1
ATOM 862 C C . MET A 1 110 ? 10.833 5.680 -17.537 1.00 94.69 110 MET A C 1
ATOM 864 O O . MET A 1 110 ? 10.988 4.465 -17.407 1.00 94.69 110 MET A O 1
ATOM 868 N N . LEU A 1 111 ? 11.763 6.582 -17.236 1.00 93.00 111 LEU A N 1
ATOM 869 C CA . LEU A 1 111 ? 12.992 6.300 -16.503 1.00 93.00 111 LEU A CA 1
ATOM 870 C C . LEU A 1 111 ? 12.784 6.669 -15.033 1.00 93.00 111 LEU A C 1
ATOM 872 O O . LEU A 1 111 ? 12.344 7.775 -14.738 1.00 93.00 111 LEU A O 1
ATOM 876 N N . SER A 1 112 ? 13.097 5.770 -14.111 1.00 88.88 112 SER A N 1
ATOM 877 C CA . SER A 1 112 ? 12.931 5.965 -12.670 1.00 88.88 112 SER A CA 1
ATOM 878 C C . SER A 1 112 ? 14.168 5.458 -11.928 1.00 88.88 112 SER A C 1
ATOM 880 O O . SER A 1 112 ? 14.955 4.684 -12.472 1.00 88.88 112 SER A O 1
ATOM 882 N N . ASP A 1 113 ? 14.363 5.912 -10.696 1.00 82.19 113 ASP A N 1
ATOM 883 C CA . ASP A 1 113 ? 15.287 5.265 -9.763 1.00 82.19 113 ASP A CA 1
ATOM 884 C C . ASP A 1 113 ? 14.512 4.246 -8.911 1.00 82.19 113 ASP A C 1
ATOM 886 O O . ASP A 1 113 ? 13.287 4.298 -8.812 1.00 82.19 113 ASP A O 1
ATOM 890 N N . HIS A 1 114 ? 15.226 3.361 -8.226 1.00 75.06 114 HIS A N 1
ATOM 891 C CA . HIS A 1 114 ? 14.713 2.319 -7.338 1.00 75.06 114 HIS A CA 1
ATOM 892 C C . HIS A 1 114 ? 13.835 2.808 -6.170 1.00 75.06 114 HIS A C 1
ATOM 894 O O . HIS A 1 114 ? 13.412 1.976 -5.371 1.00 75.06 114 HIS A O 1
ATOM 900 N N . GLN A 1 115 ? 13.634 4.126 -6.028 1.00 70.56 115 GLN A N 1
ATOM 901 C CA . GLN A 1 115 ? 12.956 4.852 -4.948 1.00 70.56 115 GLN A CA 1
ATOM 902 C C . GLN A 1 115 ? 11.994 3.970 -4.142 1.00 70.56 115 GLN A C 1
ATOM 904 O O . GLN A 1 115 ? 10.944 3.588 -4.649 1.00 70.56 115 GLN A O 1
ATOM 909 N N . PHE A 1 116 ? 12.367 3.695 -2.886 1.00 61.81 116 PHE A N 1
ATOM 910 C CA . PHE A 1 116 ? 11.748 2.709 -1.993 1.00 61.81 116 PHE A CA 1
ATOM 911 C C . PHE A 1 116 ? 10.476 3.205 -1.282 1.00 61.81 116 PHE A C 1
ATOM 913 O O . PHE A 1 116 ? 10.440 3.229 -0.060 1.00 61.81 116 PHE A O 1
ATOM 920 N N . GLY A 1 117 ? 9.408 3.589 -1.978 1.00 62.28 117 GLY A N 1
ATOM 921 C CA . GLY A 1 117 ? 8.151 3.953 -1.309 1.00 62.28 117 GLY A CA 1
ATOM 922 C C . GLY A 1 117 ? 7.225 4.848 -2.135 1.00 62.28 117 GLY A C 1
ATOM 923 O O . GLY A 1 117 ? 7.068 4.608 -3.335 1.00 62.28 117 GLY A O 1
ATOM 924 N N . PRO A 1 118 ? 6.509 5.813 -1.518 1.00 64.94 118 PRO A N 1
ATOM 925 C CA . PRO A 1 118 ? 5.696 6.764 -2.271 1.00 64.94 118 PRO A CA 1
ATOM 926 C C . PRO A 1 118 ? 6.593 7.642 -3.149 1.00 64.94 118 PRO A C 1
ATOM 928 O O . PRO A 1 118 ? 7.605 8.168 -2.703 1.00 64.94 118 PRO A O 1
ATOM 931 N N . SER A 1 119 ? 6.224 7.789 -4.414 1.00 71.31 119 SER A N 1
ATOM 932 C CA . SER A 1 119 ? 6.883 8.732 -5.309 1.00 71.31 119 SER A CA 1
ATOM 933 C C . SER A 1 119 ? 6.446 10.147 -4.951 1.00 71.31 119 SER A C 1
ATOM 935 O O . SER A 1 119 ? 5.259 10.370 -4.750 1.00 71.31 119 SER A O 1
ATOM 937 N N . ILE A 1 120 ? 7.390 11.083 -4.870 1.00 72.19 120 ILE A N 1
ATOM 938 C CA . ILE A 1 120 ? 7.079 12.510 -4.755 1.00 72.19 120 ILE A CA 1
ATOM 939 C C . ILE A 1 120 ? 7.366 13.128 -6.111 1.00 72.19 120 ILE A C 1
ATOM 941 O O . ILE A 1 120 ? 8.490 13.123 -6.612 1.00 72.19 120 ILE A O 1
ATOM 945 N N . GLU A 1 121 ? 6.318 13.617 -6.737 1.00 77.56 121 GLU A N 1
ATOM 946 C CA . GLU A 1 121 ? 6.354 14.143 -8.092 1.00 77.56 121 GLU A CA 1
ATOM 947 C C . GLU A 1 121 ? 6.103 15.648 -8.011 1.00 77.56 121 GLU A C 1
ATOM 949 O O . GLU A 1 121 ? 5.082 16.029 -7.446 1.00 77.56 121 GLU A O 1
ATOM 954 N N . PRO A 1 122 ? 6.989 16.509 -8.548 1.00 68.56 122 PRO A N 1
ATOM 955 C CA . PRO A 1 122 ? 6.902 17.962 -8.350 1.00 68.56 122 PRO A CA 1
ATOM 956 C C . PRO A 1 122 ? 5.572 18.600 -8.771 1.00 68.56 122 PRO A C 1
ATOM 958 O O . PRO A 1 122 ? 5.191 19.637 -8.231 1.00 68.56 122 PRO A O 1
ATOM 961 N N . ASP A 1 123 ? 4.896 17.981 -9.740 1.00 69.56 123 ASP A N 1
ATOM 962 C CA . ASP A 1 123 ? 3.658 18.472 -10.342 1.00 69.56 123 ASP A CA 1
ATOM 963 C C . ASP A 1 123 ? 2.506 17.472 -10.190 1.00 69.56 123 ASP A C 1
ATOM 965 O O . ASP A 1 123 ? 1.579 17.475 -11.000 1.00 69.56 123 ASP A O 1
ATOM 969 N N . ASN A 1 124 ? 2.541 16.588 -9.186 1.00 75.38 124 ASN A N 1
ATOM 970 C CA . ASN A 1 124 ? 1.415 15.698 -8.932 1.00 75.38 124 ASN A CA 1
ATOM 971 C C . ASN A 1 124 ? 0.274 16.491 -8.274 1.00 75.38 124 ASN A C 1
ATOM 973 O O . ASN A 1 124 ? 0.335 16.757 -7.077 1.00 75.38 124 ASN A O 1
ATOM 977 N N . PRO A 1 125 ? -0.817 16.819 -9.002 1.00 64.81 125 PRO A N 1
ATOM 978 C CA . PRO A 1 125 ? -1.916 17.624 -8.455 1.00 64.81 125 PRO A CA 1
ATOM 979 C C . PRO A 1 125 ? -2.702 16.870 -7.378 1.00 64.81 125 PRO A C 1
ATOM 981 O O . PRO A 1 125 ? -3.612 17.408 -6.753 1.00 64.81 125 PRO A O 1
ATOM 984 N N . SER A 1 126 ? -2.408 15.579 -7.242 1.00 62.00 126 SER A N 1
ATOM 985 C CA . SER A 1 126 ? -3.031 14.675 -6.307 1.00 62.00 126 SER A CA 1
ATOM 986 C C . SER A 1 126 ? -2.220 14.568 -5.005 1.00 62.00 126 SER A C 1
ATOM 988 O O . SER A 1 126 ? -2.739 14.029 -4.028 1.00 62.00 126 SER A O 1
ATOM 990 N N . ASP A 1 127 ? -0.992 15.086 -4.966 1.00 67.75 127 ASP A N 1
ATOM 991 C CA . ASP A 1 127 ? -0.144 15.101 -3.778 1.00 67.75 127 ASP A CA 1
ATOM 992 C C . ASP A 1 127 ? -0.305 16.431 -3.025 1.00 67.75 127 ASP A C 1
ATOM 994 O O . ASP A 1 127 ? -0.280 17.504 -3.622 1.00 67.75 127 ASP A O 1
ATOM 998 N N . ASN A 1 128 ? -0.530 16.359 -1.715 1.00 65.19 128 ASN A N 1
ATOM 999 C CA . ASN A 1 128 ? -0.659 17.518 -0.824 1.00 65.19 128 ASN A CA 1
ATOM 1000 C C . ASN A 1 128 ? 0.559 17.680 0.095 1.00 65.19 128 ASN A C 1
ATOM 1002 O O . ASN A 1 128 ? 0.507 18.433 1.068 1.00 65.19 128 ASN A O 1
ATOM 1006 N N . LEU A 1 129 ? 1.628 16.941 -0.187 1.00 70.69 129 LEU A N 1
ATOM 1007 C CA . LEU A 1 129 ? 2.867 16.983 0.565 1.00 70.69 129 LEU A CA 1
ATOM 1008 C C . LEU A 1 129 ? 3.769 18.129 0.113 1.00 70.69 129 LEU A C 1
ATOM 1010 O O . LEU A 1 129 ? 3.654 18.661 -0.990 1.00 70.69 129 LEU A O 1
ATOM 1014 N N . ASP A 1 130 ? 4.714 18.479 0.981 1.00 67.38 130 ASP A N 1
ATOM 1015 C CA . ASP A 1 130 ? 5.815 19.347 0.592 1.00 67.38 130 ASP A CA 1
ATOM 1016 C C . ASP A 1 130 ? 6.625 18.686 -0.539 1.00 67.38 130 ASP A C 1
ATOM 1018 O O . ASP A 1 130 ? 6.950 17.494 -0.482 1.00 67.38 130 ASP A O 1
ATOM 1022 N N . HIS A 1 131 ? 6.952 19.468 -1.569 1.00 72.38 131 HIS A N 1
ATOM 1023 C CA . HIS A 1 131 ? 7.745 19.051 -2.724 1.00 72.38 131 HIS A CA 1
ATOM 1024 C C . HIS A 1 131 ? 9.153 19.648 -2.595 1.00 72.38 131 HIS A C 1
ATOM 1026 O O . HIS A 1 131 ? 9.473 20.634 -3.270 1.00 72.38 131 HIS A O 1
ATOM 1032 N N . PRO A 1 132 ? 10.029 19.062 -1.754 1.00 64.56 132 PRO A N 1
ATOM 1033 C CA . PRO A 1 132 ? 11.232 19.730 -1.253 1.00 64.56 132 PRO A CA 1
ATOM 1034 C C . PRO A 1 132 ? 12.294 20.020 -2.326 1.00 64.56 132 PRO A C 1
ATOM 1036 O O . PRO A 1 132 ? 13.250 20.743 -2.072 1.00 64.56 132 PRO A O 1
ATOM 1039 N N . TYR A 1 133 ? 12.140 19.473 -3.533 1.00 69.81 133 TYR A N 1
ATOM 1040 C CA . TYR A 1 133 ? 13.034 19.677 -4.677 1.00 69.81 133 TYR A CA 1
ATOM 1041 C C . TYR A 1 133 ? 12.347 20.323 -5.885 1.00 69.81 133 TYR A C 1
ATOM 1043 O O . TYR A 1 133 ? 12.856 20.242 -7.006 1.00 69.81 133 TYR A O 1
ATOM 1051 N N . ARG A 1 134 ? 11.205 20.995 -5.681 1.00 68.81 134 ARG A N 1
ATOM 1052 C CA . ARG A 1 134 ? 10.563 21.807 -6.729 1.00 68.81 134 ARG A CA 1
ATOM 1053 C C . ARG A 1 134 ? 11.489 22.909 -7.255 1.00 68.81 134 ARG A C 1
ATOM 1055 O O . ARG A 1 134 ? 11.414 23.269 -8.424 1.00 68.81 134 ARG A O 1
ATOM 1062 N N . SER A 1 135 ? 12.381 23.405 -6.398 1.00 66.25 135 SER A N 1
ATOM 1063 C CA . SER A 1 135 ? 13.313 24.501 -6.693 1.00 66.25 135 SER A CA 1
ATOM 1064 C C . SER A 1 135 ? 14.721 24.038 -7.091 1.00 66.25 135 SER A C 1
ATOM 1066 O O . SER A 1 135 ? 15.615 24.872 -7.215 1.00 66.25 135 SER A O 1
ATOM 1068 N N . GLY A 1 136 ? 14.942 22.733 -7.284 1.00 68.44 136 GLY A N 1
ATOM 1069 C CA . GLY A 1 136 ? 16.239 22.182 -7.678 1.00 68.44 136 GLY A CA 1
ATOM 1070 C C . GLY A 1 136 ? 16.675 20.967 -6.862 1.00 68.44 136 GLY A C 1
ATOM 1071 O O . GLY A 1 136 ? 15.949 20.471 -5.999 1.00 68.44 136 GLY A O 1
ATOM 1072 N N . ARG A 1 137 ? 17.866 20.460 -7.195 1.00 70.62 137 ARG A N 1
ATOM 1073 C CA . ARG A 1 137 ? 18.418 19.203 -6.672 1.00 70.62 137 ARG A CA 1
ATOM 1074 C C . ARG A 1 137 ? 18.680 19.293 -5.160 1.00 70.62 137 ARG A C 1
ATOM 1076 O O . ARG A 1 137 ? 19.273 20.280 -4.739 1.00 70.62 137 ARG A O 1
ATOM 1083 N N . PRO A 1 138 ? 18.337 18.264 -4.358 1.00 69.25 138 PRO A N 1
ATOM 1084 C CA . PRO A 1 138 ? 18.694 18.235 -2.940 1.00 69.25 138 PRO A CA 1
ATOM 1085 C C . PRO A 1 138 ? 20.214 18.259 -2.725 1.00 69.25 138 PRO A C 1
ATOM 1087 O O . PRO A 1 138 ? 20.929 17.459 -3.341 1.00 69.25 138 PRO A O 1
ATOM 1090 N N . ASP A 1 139 ? 20.688 19.084 -1.788 1.00 65.44 139 ASP A N 1
ATOM 1091 C CA . ASP A 1 139 ? 22.114 19.231 -1.439 1.00 65.44 139 ASP A CA 1
ATOM 1092 C C . ASP A 1 139 ? 22.777 17.908 -1.006 1.00 65.44 139 ASP A C 1
ATOM 1094 O O . ASP A 1 139 ? 23.965 17.684 -1.229 1.00 65.44 139 ASP A O 1
ATOM 1098 N N . SER A 1 140 ? 22.001 16.999 -0.409 1.00 61.34 140 SER A N 1
ATOM 1099 C CA . SER A 1 140 ? 22.451 15.695 0.096 1.00 61.34 140 SER A CA 1
ATOM 1100 C C . SER A 1 140 ? 22.502 14.588 -0.966 1.00 61.34 140 SER A C 1
ATOM 1102 O O . SER A 1 140 ? 22.958 13.480 -0.676 1.00 61.34 140 SER A O 1
ATOM 1104 N N . SER A 1 141 ? 22.047 14.843 -2.199 1.00 60.50 141 SER A N 1
ATOM 1105 C CA . SER A 1 141 ? 21.950 13.805 -3.231 1.00 60.50 141 SER A CA 1
ATOM 1106 C C . SER A 1 141 ? 23.315 13.516 -3.867 1.00 60.50 141 SER A C 1
ATOM 1108 O O . SER A 1 141 ? 23.719 14.112 -4.868 1.00 60.50 141 SER A O 1
ATOM 1110 N N . GLN A 1 142 ? 24.059 12.572 -3.295 1.00 51.50 142 GLN A N 1
ATOM 1111 C CA . GLN A 1 142 ? 25.354 12.161 -3.829 1.00 51.50 142 GLN A CA 1
ATOM 1112 C C . GLN A 1 142 ? 25.173 11.454 -5.192 1.00 51.50 142 GLN A C 1
ATOM 1114 O O . GLN A 1 142 ? 24.725 10.320 -5.298 1.00 51.50 142 GLN A O 1
ATOM 1119 N N . HIS A 1 143 ? 25.532 12.165 -6.261 1.00 53.00 143 HIS A N 1
ATOM 1120 C CA . HIS A 1 143 ? 25.822 11.672 -7.617 1.00 53.00 143 HIS A CA 1
ATOM 1121 C C . HIS A 1 143 ? 24.676 11.234 -8.549 1.00 53.00 143 HIS A C 1
ATOM 1123 O O . HIS A 1 143 ? 24.824 11.469 -9.746 1.00 53.00 143 HIS A O 1
ATOM 1129 N N . ARG A 1 144 ? 23.521 10.740 -8.084 1.00 65.81 144 ARG A N 1
ATOM 1130 C CA . ARG A 1 144 ? 22.407 10.357 -8.981 1.00 65.81 144 ARG A CA 1
ATOM 1131 C C . ARG A 1 144 ? 21.048 10.681 -8.363 1.00 65.81 144 ARG A C 1
ATOM 1133 O O . ARG A 1 144 ? 20.744 10.190 -7.285 1.00 65.81 144 ARG A O 1
ATOM 1140 N N . PHE A 1 145 ? 20.259 11.535 -9.016 1.00 74.62 145 PHE A N 1
ATOM 1141 C CA . PHE A 1 145 ? 18.933 11.939 -8.538 1.00 74.62 145 PHE A CA 1
ATOM 1142 C C . PHE A 1 145 ? 17.930 11.881 -9.686 1.00 74.62 145 PHE A C 1
ATOM 1144 O O . PHE A 1 145 ? 18.181 12.470 -10.734 1.00 74.62 145 PHE A O 1
ATOM 1151 N N . VAL A 1 146 ? 16.813 11.185 -9.483 1.00 78.69 146 VAL A N 1
ATOM 1152 C CA . VAL A 1 146 ? 15.642 11.199 -10.368 1.00 78.69 146 VAL A CA 1
ATOM 1153 C C . VAL A 1 146 ? 14.452 11.677 -9.522 1.00 78.69 146 VAL A C 1
ATOM 1155 O O . VAL A 1 146 ? 14.182 11.052 -8.494 1.00 78.69 146 VAL A O 1
ATOM 1158 N N . PRO A 1 147 ? 13.738 12.756 -9.902 1.00 74.00 147 PRO A N 1
ATOM 1159 C CA . PRO A 1 147 ? 12.586 13.282 -9.162 1.00 74.00 147 PRO A CA 1
ATOM 1160 C C . PRO A 1 147 ? 11.362 12.374 -9.368 1.00 74.00 147 PRO A C 1
ATOM 1162 O O . PRO A 1 147 ? 10.435 12.711 -10.097 1.00 74.00 147 PRO A O 1
ATOM 1165 N N . ALA A 1 148 ? 11.404 11.187 -8.760 1.00 79.44 148 ALA A N 1
ATOM 1166 C CA . ALA A 1 148 ? 10.543 10.028 -9.000 1.00 79.44 148 ALA A CA 1
ATOM 1167 C C . ALA A 1 148 ? 10.720 9.356 -10.369 1.00 79.44 148 ALA A C 1
ATOM 1169 O O . ALA A 1 148 ? 11.157 8.204 -10.432 1.00 79.44 148 ALA A O 1
ATOM 1170 N N . TRP A 1 149 ? 10.402 10.048 -11.463 1.00 88.19 149 TRP A N 1
ATOM 1171 C CA . TRP A 1 149 ? 10.547 9.520 -12.821 1.00 88.19 149 TRP A CA 1
ATOM 1172 C C . TRP A 1 149 ? 10.656 10.627 -13.876 1.00 88.19 149 TRP A C 1
ATOM 1174 O O . TRP A 1 149 ? 10.297 11.776 -13.641 1.00 88.19 149 TRP A O 1
ATOM 1184 N N . LEU A 1 150 ? 11.138 10.260 -15.063 1.00 89.50 150 LEU A N 1
ATOM 1185 C CA . LEU A 1 150 ? 11.250 11.111 -16.245 1.00 89.50 150 LEU A CA 1
ATOM 1186 C C . LEU A 1 150 ? 10.562 10.434 -17.430 1.00 89.50 150 LEU A C 1
ATOM 1188 O O . LEU A 1 150 ? 10.793 9.250 -17.676 1.00 89.50 150 LEU A O 1
ATOM 1192 N N . SER A 1 151 ? 9.754 11.176 -18.189 1.00 93.19 151 SER A N 1
ATOM 1193 C CA . SER A 1 151 ? 9.307 10.702 -19.505 1.00 93.19 151 SER A CA 1
ATOM 1194 C C . SER A 1 151 ? 10.457 10.830 -20.499 1.00 93.19 151 SER A C 1
ATOM 1196 O O . SER A 1 151 ? 11.012 11.918 -20.657 1.00 93.19 151 SER A O 1
ATOM 1198 N N . LEU A 1 152 ? 10.805 9.739 -21.189 1.00 95.19 152 LEU A N 1
ATOM 1199 C CA . LEU A 1 152 ? 11.827 9.771 -22.242 1.00 95.19 152 LEU A CA 1
ATOM 1200 C C . LEU A 1 152 ? 11.340 10.458 -23.523 1.00 95.19 152 LEU A C 1
ATOM 1202 O O . LEU A 1 152 ? 12.158 10.881 -24.333 1.00 95.19 152 LEU A O 1
ATOM 1206 N N . ASN A 1 153 ? 10.026 10.599 -23.701 1.00 94.56 153 ASN A N 1
ATOM 1207 C CA . ASN A 1 153 ? 9.428 11.310 -24.824 1.00 94.56 153 ASN A CA 1
ATOM 1208 C C . ASN A 1 153 ? 8.239 12.155 -24.327 1.00 94.56 153 ASN A C 1
ATOM 1210 O O . ASN A 1 153 ? 7.162 11.598 -24.095 1.00 94.56 153 ASN A O 1
ATOM 1214 N N . PRO A 1 154 ? 8.414 13.476 -24.147 1.00 91.62 154 PRO A N 1
ATOM 1215 C CA . PRO A 1 154 ? 7.361 14.368 -23.656 1.00 91.62 154 PRO A CA 1
ATOM 1216 C C . PRO A 1 154 ? 6.111 14.441 -24.544 1.00 91.62 154 PRO A C 1
ATOM 1218 O O . PRO A 1 154 ? 5.044 14.783 -24.041 1.00 91.62 154 PRO A O 1
ATOM 1221 N N . ASP A 1 155 ? 6.222 14.101 -25.832 1.00 95.19 155 ASP A N 1
ATOM 1222 C CA . ASP A 1 155 ? 5.084 14.116 -26.758 1.00 95.19 155 ASP A CA 1
ATOM 1223 C C . ASP A 1 155 ? 4.194 12.876 -26.610 1.00 95.19 155 ASP A C 1
ATOM 1225 O O . ASP A 1 155 ? 3.064 12.862 -27.101 1.00 95.19 155 ASP A O 1
ATOM 1229 N N . VAL A 1 156 ? 4.676 11.820 -25.946 1.00 97.12 156 VAL A N 1
ATOM 1230 C CA . VAL A 1 156 ? 3.852 10.657 -25.609 1.00 97.12 156 VAL A CA 1
ATOM 1231 C C . VAL A 1 156 ? 3.154 10.908 -24.281 1.00 97.12 156 VAL A C 1
ATOM 1233 O O . VAL A 1 156 ? 3.786 11.265 -23.289 1.00 97.12 156 VAL A O 1
ATOM 1236 N N . THR A 1 157 ? 1.841 10.698 -24.252 1.00 95.81 157 THR A N 1
ATOM 1237 C CA . THR A 1 157 ? 1.018 10.818 -23.046 1.00 95.81 157 THR A CA 1
ATOM 1238 C C . THR A 1 157 ? 0.651 9.438 -22.502 1.00 95.81 157 THR A C 1
ATOM 1240 O O . THR A 1 157 ? 0.774 8.417 -23.175 1.00 95.81 157 THR A O 1
ATOM 1243 N N . PHE A 1 158 ? 0.211 9.387 -21.243 1.00 94.25 158 PHE A N 1
ATOM 1244 C CA . PHE A 1 158 ? -0.197 8.140 -20.583 1.00 94.25 158 PHE A CA 1
ATOM 1245 C C . PHE A 1 158 ? -1.711 7.895 -20.649 1.00 94.25 158 PHE A C 1
ATOM 1247 O O . PHE A 1 158 ? -2.182 6.890 -20.121 1.00 94.25 158 PHE A O 1
ATOM 1254 N N . ARG A 1 159 ? -2.471 8.830 -21.240 1.00 94.50 159 ARG A N 1
ATOM 1255 C CA . ARG A 1 159 ? -3.939 8.827 -21.322 1.00 94.50 159 ARG A CA 1
ATOM 1256 C C . ARG A 1 159 ? -4.443 9.637 -22.516 1.00 94.50 159 ARG A C 1
ATOM 1258 O O . ARG A 1 159 ? -3.759 10.560 -22.965 1.00 94.50 159 ARG A O 1
ATOM 1265 N N . GLY A 1 160 ? -5.678 9.365 -22.938 1.00 95.31 160 GLY A N 1
ATOM 1266 C CA . GLY A 1 160 ? -6.349 10.100 -24.013 1.00 95.31 160 GLY A CA 1
ATOM 1267 C C . GLY A 1 160 ? -5.632 9.968 -25.358 1.00 95.31 160 GLY A C 1
ATOM 1268 O O . GLY A 1 160 ? -5.027 8.938 -25.646 1.00 95.31 160 GLY A O 1
ATOM 1269 N N . VAL A 1 161 ? -5.685 11.014 -26.185 1.00 97.06 161 VAL A N 1
ATOM 1270 C CA . VAL A 1 161 ? -4.961 11.039 -27.464 1.00 97.06 161 VAL A CA 1
ATOM 1271 C C . VAL A 1 161 ? -3.512 11.443 -27.224 1.00 97.06 161 VAL A C 1
ATOM 1273 O O . VAL A 1 161 ? -3.245 12.556 -26.777 1.00 97.06 161 VAL A O 1
ATOM 1276 N N . SER A 1 162 ? -2.589 10.542 -27.543 1.00 97.75 162 SER A N 1
ATOM 1277 C CA . SER A 1 162 ? -1.149 10.743 -27.425 1.00 97.75 162 SER A CA 1
ATOM 1278 C C . SER A 1 162 ? -0.555 11.219 -28.759 1.00 97.75 162 SER A C 1
ATOM 1280 O O . SER A 1 162 ? -0.526 10.435 -29.716 1.00 97.75 162 SER A O 1
ATOM 1282 N N . PRO A 1 163 ? -0.078 12.476 -28.867 1.00 97.75 163 PRO A N 1
ATOM 1283 C CA . PRO A 1 163 ? 0.455 13.030 -30.116 1.00 97.75 163 PRO A CA 1
ATOM 1284 C C . PRO A 1 163 ? 1.720 12.322 -30.609 1.00 97.75 163 PRO A C 1
ATOM 1286 O O . PRO A 1 163 ? 1.865 12.059 -31.801 1.00 97.75 163 PRO A O 1
ATOM 1289 N N . GLY A 1 164 ? 2.620 11.982 -29.688 1.00 96.75 164 GLY A N 1
ATOM 1290 C CA . GLY A 1 164 ? 3.915 11.367 -29.963 1.00 96.75 164 GLY A CA 1
ATOM 1291 C C . GLY A 1 164 ? 3.857 9.858 -30.182 1.00 96.75 164 GLY A C 1
ATOM 1292 O O . GLY A 1 164 ? 4.894 9.259 -30.452 1.00 96.75 164 GLY A O 1
ATOM 1293 N N . GLY A 1 165 ? 2.682 9.228 -30.075 1.00 97.69 165 GLY A N 1
ATOM 1294 C CA . GLY A 1 165 ? 2.511 7.782 -30.239 1.00 97.69 165 GLY A CA 1
ATOM 1295 C C . GLY A 1 165 ? 2.375 7.035 -28.922 1.00 97.69 165 GLY A C 1
ATOM 1296 O O . GLY A 1 165 ? 1.806 7.556 -27.972 1.00 97.69 165 GLY A O 1
ATOM 1297 N N . VAL A 1 166 ? 2.851 5.798 -28.851 1.00 98.31 166 VAL A N 1
ATOM 1298 C CA . VAL A 1 166 ? 2.712 4.968 -27.647 1.00 98.31 166 VAL A CA 1
ATOM 1299 C C . VAL A 1 166 ? 3.846 3.957 -27.543 1.00 98.31 166 VAL A C 1
ATOM 1301 O O . VAL A 1 166 ? 4.246 3.367 -28.547 1.00 98.31 166 VAL A O 1
ATOM 1304 N N . TYR A 1 167 ? 4.348 3.744 -26.325 1.00 98.38 167 TYR A N 1
ATOM 1305 C CA . TYR A 1 167 ? 5.349 2.723 -26.019 1.00 98.38 167 TYR A CA 1
ATOM 1306 C C . TYR A 1 167 ? 4.744 1.558 -25.243 1.00 98.38 167 TYR A C 1
ATOM 1308 O O . TYR A 1 167 ? 3.821 1.733 -24.441 1.00 98.38 167 TYR A O 1
ATOM 1316 N N . ARG A 1 168 ? 5.320 0.370 -25.434 1.00 96.75 168 ARG A N 1
ATOM 1317 C CA . ARG A 1 168 ? 5.062 -0.810 -24.604 1.00 96.75 168 ARG A CA 1
ATOM 1318 C C . ARG A 1 168 ? 6.215 -1.810 -24.635 1.00 96.75 168 ARG A C 1
ATOM 1320 O O . ARG A 1 168 ? 7.082 -1.760 -25.504 1.00 96.75 168 ARG A O 1
ATOM 1327 N N . ASP A 1 169 ? 6.186 -2.742 -23.684 1.00 95.94 169 ASP A N 1
ATOM 1328 C CA . ASP A 1 169 ? 7.087 -3.895 -23.619 1.00 95.94 169 ASP A CA 1
ATOM 1329 C C . ASP A 1 169 ? 8.598 -3.541 -23.675 1.00 95.94 169 ASP A C 1
ATOM 1331 O O . ASP A 1 169 ? 9.335 -4.139 -24.466 1.00 95.94 169 ASP A O 1
ATOM 1335 N N . PRO A 1 170 ? 9.101 -2.588 -22.860 1.00 96.94 170 PRO A N 1
ATOM 1336 C CA . PRO A 1 170 ? 10.511 -2.224 -22.874 1.00 96.94 170 PRO A CA 1
ATOM 1337 C C . PRO A 1 170 ? 11.394 -3.381 -22.392 1.00 96.94 170 PRO A C 1
ATOM 1339 O O . PRO A 1 170 ? 11.018 -4.187 -21.530 1.00 96.94 170 PRO A O 1
ATOM 1342 N N . TYR A 1 171 ? 12.604 -3.446 -22.936 1.00 95.75 171 TYR A N 1
ATOM 1343 C CA . TYR A 1 171 ? 13.630 -4.413 -22.584 1.00 95.75 171 TYR A CA 1
ATOM 1344 C C . TYR A 1 171 ? 15.021 -3.755 -22.589 1.00 95.75 171 TYR A C 1
ATOM 1346 O O . TYR A 1 171 ? 15.573 -3.497 -23.663 1.00 95.75 171 TYR A O 1
ATOM 1354 N N . PRO A 1 172 ? 15.617 -3.508 -21.408 1.00 94.56 172 PRO A N 1
ATOM 1355 C CA . PRO A 1 172 ? 17.000 -3.060 -21.294 1.00 94.56 172 PRO A CA 1
ATOM 1356 C C . PRO A 1 172 ? 17.991 -4.074 -21.868 1.00 94.56 172 PRO A C 1
ATOM 1358 O O . PRO A 1 172 ? 17.932 -5.272 -21.574 1.00 94.56 172 PRO A O 1
ATOM 1361 N N . MET A 1 173 ? 18.928 -3.577 -22.663 1.00 93.81 173 MET A N 1
ATOM 1362 C CA . MET A 1 173 ? 20.040 -4.330 -23.229 1.00 93.81 173 MET A CA 1
ATOM 1363 C C . MET A 1 173 ? 21.279 -4.222 -22.329 1.00 93.81 173 MET A C 1
ATOM 1365 O O . MET A 1 173 ? 21.438 -3.223 -21.629 1.00 93.81 173 MET A O 1
ATOM 1369 N N . PRO A 1 174 ? 22.202 -5.204 -22.362 1.00 91.06 174 PRO A N 1
ATOM 1370 C CA . PRO A 1 174 ? 23.432 -5.161 -21.563 1.00 91.06 174 PRO A CA 1
ATOM 1371 C C . PRO A 1 174 ? 24.331 -3.941 -21.808 1.00 91.06 174 PRO A C 1
ATOM 1373 O O . PRO A 1 174 ? 25.111 -3.577 -20.937 1.00 91.06 174 PRO A O 1
ATOM 1376 N N . ASP A 1 175 ? 24.231 -3.315 -22.979 1.00 92.31 175 ASP A N 1
ATOM 1377 C CA . ASP A 1 175 ? 24.990 -2.118 -23.354 1.00 92.31 175 ASP A CA 1
ATOM 1378 C C . ASP A 1 175 ? 24.327 -0.800 -22.913 1.00 92.31 175 ASP A C 1
ATOM 1380 O O . ASP A 1 175 ? 24.787 0.277 -23.284 1.00 92.31 175 ASP A O 1
ATOM 1384 N N . GLY A 1 176 ? 23.230 -0.877 -22.155 1.00 93.38 176 GLY A N 1
ATOM 1385 C CA . GLY A 1 176 ? 22.471 0.279 -21.689 1.00 93.38 176 GLY A CA 1
ATOM 1386 C C . GLY A 1 176 ? 21.465 0.829 -22.701 1.00 93.38 176 GLY A C 1
ATOM 1387 O O . GLY A 1 176 ? 20.735 1.750 -22.356 1.00 93.38 176 GLY A O 1
ATOM 1388 N N . SER A 1 177 ? 21.377 0.283 -23.920 1.00 96.75 177 SER A N 1
ATOM 1389 C CA . SER A 1 177 ? 20.293 0.613 -24.858 1.00 96.75 177 SER A CA 1
ATOM 1390 C C . SER A 1 177 ? 18.970 -0.054 -24.456 1.00 96.75 177 SER A C 1
ATOM 1392 O O . SER A 1 177 ? 18.942 -0.965 -23.629 1.00 96.75 177 SER A O 1
ATOM 1394 N N . ILE A 1 178 ? 17.850 0.388 -25.027 1.00 97.81 178 ILE A N 1
ATOM 1395 C CA . ILE A 1 178 ? 16.516 -0.161 -24.734 1.00 97.81 178 ILE A CA 1
ATOM 1396 C C . ILE A 1 178 ? 15.884 -0.637 -26.038 1.00 97.81 178 ILE A C 1
ATOM 1398 O O . ILE A 1 178 ? 15.752 0.150 -26.971 1.00 97.81 178 ILE A O 1
ATOM 1402 N N . LEU A 1 179 ? 15.460 -1.899 -26.101 1.00 97.88 179 LEU A N 1
ATOM 1403 C CA . LEU A 1 179 ? 14.509 -2.353 -27.117 1.00 97.88 179 LEU A CA 1
ATOM 1404 C C . LEU A 1 179 ? 13.091 -2.097 -26.619 1.00 97.88 179 LEU A C 1
ATOM 1406 O O . LEU A 1 179 ? 12.771 -2.427 -25.481 1.00 97.88 179 LEU A O 1
ATOM 1410 N N . VAL A 1 180 ? 12.237 -1.517 -27.452 1.00 98.38 180 VAL A N 1
ATOM 1411 C CA . VAL A 1 180 ? 10.859 -1.188 -27.073 1.00 98.38 180 VAL A CA 1
ATOM 1412 C C . VAL A 1 180 ? 9.953 -1.270 -28.294 1.00 98.38 180 VAL A C 1
ATOM 1414 O O . VAL A 1 180 ? 10.381 -0.962 -29.408 1.00 98.38 180 VAL A O 1
ATOM 1417 N N . ALA A 1 181 ? 8.709 -1.698 -28.088 1.00 98.31 181 ALA A N 1
ATOM 1418 C CA . ALA A 1 181 ? 7.682 -1.599 -29.112 1.00 98.31 181 ALA A CA 1
ATOM 1419 C C . ALA A 1 181 ? 7.104 -0.178 -29.091 1.00 98.31 181 ALA A C 1
ATOM 1421 O O . ALA A 1 181 ? 6.662 0.310 -28.046 1.00 98.31 181 ALA A O 1
ATOM 1422 N N . TYR A 1 182 ? 7.121 0.488 -30.240 1.00 98.44 182 TYR A N 1
ATOM 1423 C CA . TYR A 1 182 ? 6.667 1.863 -30.404 1.00 98.44 182 TYR A CA 1
ATOM 1424 C C . TYR A 1 182 ? 5.742 1.969 -31.610 1.00 98.44 182 TYR A C 1
ATOM 1426 O O . TYR A 1 182 ? 6.098 1.553 -32.708 1.00 98.44 182 TYR A O 1
ATOM 1434 N N . ALA A 1 183 ? 4.568 2.559 -31.411 1.00 98.06 183 ALA A N 1
ATOM 1435 C CA . ALA A 1 183 ? 3.687 2.943 -32.503 1.00 98.06 183 ALA A CA 1
ATOM 1436 C C . ALA A 1 183 ? 3.673 4.463 -32.630 1.00 98.06 183 ALA A C 1
ATOM 1438 O O . ALA A 1 183 ? 3.453 5.175 -31.646 1.00 98.06 183 ALA A O 1
ATOM 1439 N N . LYS A 1 184 ? 3.905 4.961 -33.847 1.00 96.44 184 LYS A N 1
ATOM 1440 C CA . LYS A 1 184 ? 3.942 6.398 -34.128 1.00 96.44 184 LYS A CA 1
ATOM 1441 C C . LYS A 1 184 ? 2.561 7.031 -33.942 1.00 96.44 184 LYS A C 1
ATOM 1443 O O . LYS A 1 184 ? 1.545 6.439 -34.293 1.00 96.44 184 LYS A O 1
ATOM 1448 N N . GLY A 1 185 ? 2.545 8.244 -33.395 1.00 94.56 185 GLY A N 1
ATOM 1449 C CA . GLY A 1 185 ? 1.319 8.989 -33.137 1.00 94.56 185 GLY A CA 1
ATOM 1450 C C . GLY A 1 185 ? 0.725 9.717 -34.348 1.00 94.56 185 GLY A C 1
ATOM 1451 O O . GLY A 1 185 ? 1.353 9.779 -35.411 1.00 94.56 185 GLY A O 1
ATOM 1452 N N . PRO A 1 186 ? -0.470 10.309 -34.166 1.00 97.06 186 PRO A N 1
ATOM 1453 C CA . PRO A 1 186 ? -1.254 10.286 -32.926 1.00 97.06 186 PRO A CA 1
ATOM 1454 C C . PRO A 1 186 ? -1.946 8.930 -32.680 1.00 97.06 186 PRO A C 1
ATOM 1456 O O . PRO A 1 186 ? -2.374 8.272 -33.623 1.00 97.06 186 PRO A O 1
ATOM 1459 N N . VAL A 1 187 ? -2.084 8.524 -31.412 1.00 97.69 187 VAL A N 1
ATOM 1460 C CA . VAL A 1 187 ? -2.829 7.312 -31.008 1.00 97.69 187 VAL A CA 1
ATOM 1461 C C . VAL A 1 187 ? -3.833 7.661 -29.914 1.00 97.69 187 VAL A C 1
ATOM 1463 O O . VAL A 1 187 ? -3.460 8.228 -28.892 1.00 97.69 187 VAL A O 1
ATOM 1466 N N . ASP A 1 188 ? -5.101 7.297 -30.105 1.00 97.44 188 ASP A N 1
ATOM 1467 C CA . ASP A 1 188 ? -6.111 7.369 -29.046 1.00 97.44 188 ASP A CA 1
ATOM 1468 C C . ASP A 1 188 ? -5.980 6.157 -28.113 1.00 97.44 188 ASP A C 1
ATOM 1470 O O . ASP A 1 188 ? -6.345 5.032 -28.463 1.00 97.44 188 ASP A O 1
ATOM 1474 N N . LEU A 1 189 ? -5.429 6.392 -26.922 1.00 97.31 189 LEU A N 1
ATOM 1475 C CA . LEU A 1 189 ? -5.166 5.361 -25.923 1.00 97.31 189 LEU A CA 1
ATOM 1476 C C . LEU A 1 189 ? -6.447 4.830 -25.269 1.00 97.31 189 LEU A C 1
ATOM 1478 O O . LEU A 1 189 ? -6.462 3.677 -24.837 1.00 97.31 189 LEU A O 1
ATOM 1482 N N . ALA A 1 190 ? -7.514 5.634 -25.231 1.00 96.50 190 ALA A N 1
ATOM 1483 C CA . ALA A 1 190 ? -8.800 5.249 -24.650 1.00 96.50 190 ALA A CA 1
ATOM 1484 C C . ALA A 1 190 ? -9.652 4.412 -25.621 1.00 96.50 190 ALA A C 1
ATOM 1486 O O . ALA A 1 190 ? -10.552 3.676 -25.206 1.00 96.50 190 ALA A O 1
ATOM 1487 N N . ASN A 1 191 ? -9.358 4.474 -26.923 1.00 97.00 191 ASN A N 1
ATOM 1488 C CA . ASN A 1 191 ? -10.062 3.702 -27.936 1.00 97.00 191 ASN A CA 1
ATOM 1489 C C . ASN A 1 191 ? -9.498 2.277 -28.063 1.00 97.00 191 ASN A C 1
ATOM 1491 O O . ASN A 1 191 ? -8.497 2.038 -28.741 1.00 97.00 191 ASN A O 1
ATOM 1495 N N . ARG A 1 192 ? -10.224 1.297 -27.510 1.00 95.81 192 ARG A N 1
ATOM 1496 C CA . ARG A 1 192 ? -9.929 -0.146 -27.625 1.00 95.81 192 ARG A CA 1
ATOM 1497 C C . ARG A 1 192 ? -9.782 -0.659 -29.064 1.00 95.81 192 ARG A C 1
ATOM 1499 O O . ARG A 1 192 ? -9.214 -1.727 -29.259 1.00 95.81 192 ARG A O 1
ATOM 1506 N N . ASN A 1 193 ? -10.285 0.062 -30.062 1.00 96.44 193 ASN A N 1
ATOM 1507 C CA . ASN A 1 193 ? -10.234 -0.326 -31.472 1.00 96.44 193 ASN A CA 1
ATOM 1508 C C . ASN A 1 193 ? -9.208 0.481 -32.286 1.00 96.44 193 ASN A C 1
ATOM 1510 O O . ASN A 1 193 ? -9.175 0.333 -33.503 1.00 96.44 193 ASN A O 1
ATOM 1514 N N . ALA A 1 194 ? -8.375 1.323 -31.657 1.00 94.69 194 ALA A N 1
ATOM 1515 C CA . ALA A 1 194 ? -7.395 2.144 -32.381 1.00 94.69 194 ALA A CA 1
ATOM 1516 C C . ALA A 1 194 ? -6.345 1.317 -33.146 1.00 94.69 194 ALA A C 1
ATOM 1518 O O . ALA A 1 194 ? -5.796 1.808 -34.126 1.00 94.69 194 ALA A O 1
ATOM 1519 N N . ALA A 1 195 ? -6.081 0.081 -32.698 1.00 93.38 195 ALA A N 1
ATOM 1520 C CA . ALA A 1 195 ? -5.209 -0.904 -33.345 1.00 93.38 195 ALA A CA 1
ATOM 1521 C C . ALA A 1 195 ? -3.881 -0.321 -33.886 1.00 93.38 195 ALA A C 1
ATOM 1523 O O . ALA A 1 195 ? -3.581 -0.472 -35.073 1.00 93.38 195 ALA A O 1
ATOM 1524 N N . PRO A 1 196 ? -3.079 0.363 -33.046 1.00 95.88 196 PRO A N 1
ATOM 1525 C CA . PRO A 1 196 ? -1.835 0.971 -33.495 1.00 95.88 196 PRO A CA 1
ATOM 1526 C C . PRO A 1 196 ? -0.836 -0.087 -33.994 1.00 95.88 196 PRO A C 1
ATOM 1528 O O . PRO A 1 196 ? -0.648 -1.136 -33.367 1.00 95.88 196 PRO A O 1
ATOM 1531 N N . ASN A 1 197 ? -0.179 0.209 -35.119 1.00 96.38 197 ASN A N 1
ATOM 1532 C CA . ASN A 1 197 ? 0.874 -0.639 -35.671 1.00 96.38 197 ASN A CA 1
ATOM 1533 C C . ASN A 1 197 ? 2.194 -0.362 -34.939 1.00 96.38 197 ASN A C 1
ATOM 1535 O O . ASN A 1 197 ? 2.703 0.759 -34.999 1.00 96.38 197 ASN A O 1
ATOM 1539 N N . PHE A 1 198 ? 2.707 -1.359 -34.219 1.00 98.38 198 PHE A N 1
ATOM 1540 C CA . PHE A 1 198 ? 3.938 -1.230 -33.442 1.00 98.38 198 PHE A CA 1
ATOM 1541 C C . PHE A 1 198 ? 5.142 -1.698 -34.251 1.00 98.38 198 PHE A C 1
ATOM 1543 O O . PHE A 1 198 ? 5.123 -2.790 -34.809 1.00 98.38 198 PHE A O 1
ATOM 1550 N N . ASP A 1 199 ? 6.206 -0.907 -34.211 1.00 98.38 199 ASP A N 1
ATOM 1551 C CA . ASP A 1 199 ? 7.534 -1.288 -34.672 1.00 98.38 199 ASP A CA 1
ATOM 1552 C C . ASP A 1 199 ? 8.429 -1.588 -33.462 1.00 98.38 199 ASP A C 1
ATOM 1554 O O . ASP A 1 199 ? 8.286 -0.978 -32.396 1.00 98.38 199 ASP A O 1
ATOM 1558 N N . ILE A 1 200 ? 9.414 -2.473 -33.626 1.00 98.50 200 ILE A N 1
ATOM 1559 C CA . ILE A 1 200 ? 10.494 -2.606 -32.645 1.00 98.50 200 ILE A CA 1
ATOM 1560 C C . ILE A 1 200 ? 11.564 -1.583 -32.969 1.00 98.50 200 ILE A C 1
ATOM 1562 O O . ILE A 1 200 ? 12.199 -1.622 -34.028 1.00 98.50 200 ILE A O 1
ATOM 1566 N N . ILE A 1 201 ? 11.822 -0.710 -32.006 1.00 98.44 201 ILE A N 1
ATOM 1567 C CA . ILE A 1 201 ? 12.902 0.263 -32.071 1.00 98.44 201 ILE A CA 1
ATOM 1568 C C . ILE A 1 201 ? 13.914 0.008 -30.958 1.00 98.44 201 ILE A C 1
ATOM 1570 O O . ILE A 1 201 ? 13.598 -0.530 -29.895 1.00 98.44 201 ILE A O 1
ATOM 1574 N N . ARG A 1 202 ? 15.150 0.432 -31.204 1.00 98.31 202 ARG A N 1
ATOM 1575 C CA . ARG A 1 202 ? 16.215 0.510 -30.212 1.00 98.31 202 ARG A CA 1
ATOM 1576 C C . ARG A 1 202 ? 16.502 1.968 -29.900 1.00 98.31 202 ARG A C 1
ATOM 1578 O O . ARG A 1 202 ? 16.816 2.745 -30.800 1.00 98.31 202 ARG A O 1
ATOM 1585 N N . LEU A 1 203 ? 16.423 2.321 -28.625 1.00 98.38 203 LEU A N 1
ATOM 1586 C CA . LEU A 1 203 ? 16.839 3.614 -28.103 1.00 98.38 203 LEU A CA 1
ATOM 1587 C C . LEU A 1 203 ? 18.274 3.488 -27.588 1.00 98.38 203 LEU A C 1
ATOM 1589 O O . LEU A 1 203 ? 18.548 2.645 -26.734 1.00 98.38 203 LEU A O 1
ATOM 1593 N N . VAL A 1 204 ? 19.192 4.293 -28.119 1.00 98.06 204 VAL A N 1
ATOM 1594 C CA . VAL A 1 204 ? 20.620 4.280 -27.769 1.00 98.06 204 VAL A CA 1
ATOM 1595 C C . VAL A 1 204 ? 20.978 5.605 -27.089 1.00 98.06 204 VAL A C 1
ATOM 1597 O O . VAL A 1 204 ? 20.866 6.638 -27.750 1.00 98.06 204 VAL A O 1
ATOM 1600 N N . PRO A 1 205 ? 21.395 5.614 -25.811 1.00 95.62 205 PRO A N 1
ATOM 1601 C CA . PRO A 1 205 ? 21.698 6.853 -25.092 1.00 95.62 205 PRO A CA 1
ATOM 1602 C C . PRO A 1 205 ? 22.908 7.596 -25.692 1.00 95.62 205 PRO A C 1
ATOM 1604 O O . PRO A 1 205 ? 23.849 6.964 -26.171 1.00 95.62 205 PRO A O 1
ATOM 1607 N N . ASP A 1 206 ? 22.891 8.934 -25.663 1.00 93.81 206 ASP A N 1
ATOM 1608 C CA . ASP A 1 206 ? 23.959 9.806 -26.184 1.00 93.81 206 ASP A CA 1
ATOM 1609 C C . ASP A 1 206 ? 24.123 11.091 -25.332 1.00 93.81 206 ASP A C 1
ATOM 1611 O O . ASP A 1 206 ? 23.503 12.112 -25.620 1.00 93.81 206 ASP A O 1
ATOM 1615 N N . PRO A 1 207 ? 24.920 11.100 -24.248 1.00 90.75 207 PRO A N 1
ATOM 1616 C CA . PRO A 1 207 ? 25.599 9.962 -23.629 1.00 90.75 207 PRO A CA 1
ATOM 1617 C C . PRO A 1 207 ? 24.711 9.187 -22.637 1.00 90.75 207 PRO A C 1
ATOM 1619 O O . PRO A 1 207 ? 25.106 8.124 -22.172 1.00 90.75 207 PRO A O 1
ATOM 1622 N N . SER A 1 208 ? 23.542 9.719 -22.266 1.00 91.50 208 SER A N 1
ATOM 1623 C CA . SER A 1 208 ? 22.674 9.184 -21.208 1.00 91.50 208 SER A CA 1
ATOM 1624 C C . SER A 1 208 ? 21.203 9.475 -21.506 1.00 91.50 208 SER A C 1
ATOM 1626 O O . SER A 1 208 ? 20.887 10.501 -22.102 1.00 91.50 208 SER A O 1
ATOM 1628 N N . PHE A 1 209 ? 20.299 8.617 -21.023 1.00 93.12 209 PHE A N 1
ATOM 1629 C CA . PHE A 1 209 ? 18.850 8.868 -21.027 1.00 93.12 209 PHE A CA 1
ATOM 1630 C C . PHE A 1 209 ? 18.404 9.938 -20.026 1.00 93.12 209 PHE A C 1
ATOM 1632 O O . PHE A 1 209 ? 17.243 10.340 -20.036 1.00 93.12 209 PHE A O 1
ATOM 1639 N N . GLN A 1 210 ? 19.311 10.412 -19.175 1.00 90.00 210 GLN A N 1
ATOM 1640 C CA . GLN A 1 210 ? 19.061 11.454 -18.189 1.00 90.00 210 GLN A CA 1
ATOM 1641 C C . GLN A 1 210 ? 19.957 12.670 -18.453 1.00 90.00 210 GLN A C 1
ATOM 1643 O O . GLN A 1 210 ? 21.150 12.520 -18.735 1.00 90.00 210 GLN A O 1
ATOM 1648 N N . SER A 1 211 ? 19.394 13.873 -18.332 1.00 87.56 211 SER A N 1
ATOM 1649 C CA . SER A 1 211 ? 20.141 15.133 -18.345 1.00 87.56 211 SER A CA 1
ATOM 1650 C C . SER A 1 211 ? 21.113 15.242 -17.162 1.00 87.56 211 SER A C 1
ATOM 1652 O O . SER A 1 211 ? 20.920 14.636 -16.112 1.00 87.56 211 SER A O 1
ATOM 1654 N N . ALA A 1 212 ? 22.147 16.078 -17.292 1.00 82.50 212 ALA A N 1
ATOM 1655 C CA . ALA A 1 212 ? 23.131 16.282 -16.222 1.00 82.50 212 ALA A CA 1
ATOM 1656 C C . ALA A 1 212 ? 22.531 16.878 -14.927 1.00 82.50 212 ALA A C 1
ATOM 1658 O O . ALA A 1 212 ? 23.045 16.620 -13.840 1.00 82.50 212 ALA A O 1
ATOM 1659 N N . ASP A 1 213 ? 21.447 17.656 -15.038 1.00 78.88 213 ASP A N 1
ATOM 1660 C CA . ASP A 1 213 ? 20.716 18.208 -13.886 1.00 78.88 213 ASP A CA 1
ATOM 1661 C C . ASP A 1 213 ? 19.795 17.178 -13.200 1.00 78.88 213 ASP A C 1
ATOM 1663 O O . ASP A 1 213 ? 19.421 17.373 -12.046 1.00 78.88 213 ASP A O 1
ATOM 1667 N N . GLY A 1 214 ? 19.475 16.069 -13.875 1.00 79.62 214 GLY A N 1
ATOM 1668 C CA . GLY A 1 214 ? 18.636 14.984 -13.373 1.00 79.62 214 GLY A CA 1
ATOM 1669 C C . GLY A 1 214 ? 17.124 15.161 -13.561 1.00 79.62 214 GLY A C 1
ATOM 1670 O O . GLY A 1 214 ? 16.378 14.234 -13.250 1.00 79.62 214 GLY A O 1
ATOM 1671 N N . TYR A 1 215 ? 16.666 16.299 -14.092 1.00 81.25 215 TYR A N 1
ATOM 1672 C CA . TYR A 1 215 ? 15.242 16.672 -14.160 1.00 81.25 215 TYR A CA 1
ATOM 1673 C C . TYR A 1 215 ? 14.593 16.478 -15.529 1.00 81.25 215 TYR A C 1
ATOM 1675 O O . TYR A 1 215 ? 13.390 16.688 -15.677 1.00 81.25 215 TYR A O 1
ATOM 1683 N N . ARG A 1 216 ? 15.371 16.124 -16.553 1.00 87.31 216 ARG A N 1
ATOM 1684 C CA . ARG A 1 216 ? 14.902 16.029 -17.938 1.00 87.31 216 ARG A CA 1
ATOM 1685 C C . ARG A 1 216 ? 15.424 14.756 -18.600 1.00 87.31 216 ARG A C 1
ATOM 1687 O O . ARG A 1 216 ? 16.465 14.230 -18.192 1.00 87.31 216 ARG A O 1
ATOM 1694 N N . PRO A 1 217 ? 14.738 14.253 -19.639 1.00 91.12 217 PRO A N 1
ATOM 1695 C CA . PRO A 1 217 ? 15.331 13.230 -20.482 1.00 91.12 217 PRO A CA 1
ATOM 1696 C C . PRO A 1 217 ? 16.626 13.760 -21.112 1.00 91.12 217 PRO A C 1
ATOM 1698 O O . PRO A 1 217 ? 16.727 14.927 -21.497 1.00 91.12 217 PRO A O 1
ATOM 1701 N N . GLY A 1 218 ? 17.635 12.897 -21.169 1.00 92.12 218 GLY A N 1
ATOM 1702 C CA . GLY A 1 218 ? 18.858 13.127 -21.930 1.00 92.12 218 GLY A CA 1
ATOM 1703 C C . GLY A 1 218 ? 18.656 12.824 -23.416 1.00 92.12 218 GLY A C 1
ATOM 1704 O O . GLY A 1 218 ? 17.570 12.427 -23.841 1.00 92.12 218 GLY A O 1
ATOM 1705 N N . ASN A 1 219 ? 19.703 13.006 -24.222 1.00 93.94 219 ASN A N 1
ATOM 1706 C CA . ASN A 1 219 ? 19.614 12.720 -25.653 1.00 93.94 219 ASN A CA 1
ATOM 1707 C C . ASN A 1 219 ? 19.809 11.222 -25.921 1.00 93.94 219 ASN A C 1
ATOM 1709 O O . ASN A 1 219 ? 20.591 10.539 -25.258 1.00 93.94 219 ASN A O 1
ATOM 1713 N N . PHE A 1 220 ? 19.121 10.714 -26.939 1.00 96.12 220 PHE A N 1
ATOM 1714 C CA . PHE A 1 220 ? 19.274 9.347 -27.420 1.00 96.12 220 PHE A CA 1
ATOM 1715 C C . PHE A 1 220 ? 18.941 9.260 -28.910 1.00 96.12 220 PHE A C 1
ATOM 1717 O O . PHE A 1 220 ? 18.214 10.085 -29.461 1.00 96.12 220 PHE A O 1
ATOM 1724 N N . LYS A 1 221 ? 19.479 8.239 -29.574 1.00 97.06 221 LYS A N 1
ATOM 1725 C CA . LYS A 1 221 ? 19.208 7.920 -30.979 1.00 97.06 221 LYS A CA 1
ATOM 1726 C C . LYS A 1 221 ? 18.181 6.803 -31.057 1.00 97.06 221 LYS A C 1
ATOM 1728 O O . LYS A 1 221 ? 18.277 5.823 -30.323 1.00 97.06 221 LYS A O 1
ATOM 1733 N N . GLN A 1 222 ? 17.240 6.928 -31.983 1.00 96.88 222 GLN A N 1
ATOM 1734 C CA . GLN A 1 222 ? 16.282 5.877 -32.303 1.00 96.88 222 GLN A CA 1
ATOM 1735 C C . GLN A 1 222 ? 16.746 5.106 -33.542 1.00 96.88 222 GLN A C 1
ATOM 1737 O O . GLN A 1 222 ? 17.089 5.703 -34.561 1.00 96.88 222 GLN A O 1
ATOM 1742 N N . GLN A 1 223 ? 16.740 3.779 -33.459 1.00 97.81 223 GLN A N 1
ATOM 1743 C CA . GLN A 1 223 ? 17.065 2.876 -34.562 1.00 97.81 223 GLN A CA 1
ATOM 1744 C C . GLN A 1 223 ? 15.895 1.922 -34.788 1.00 97.81 223 GLN A C 1
ATOM 1746 O O . GLN A 1 223 ? 15.438 1.284 -33.843 1.00 97.81 223 GLN A O 1
ATOM 1751 N N . LEU A 1 224 ? 15.415 1.813 -36.024 1.00 97.75 224 LEU A N 1
ATOM 1752 C CA . LEU A 1 224 ? 14.412 0.813 -36.379 1.00 97.75 224 LEU A CA 1
ATOM 1753 C C . LEU A 1 224 ? 15.065 -0.572 -36.424 1.00 97.75 224 LEU A C 1
ATOM 1755 O O . LEU A 1 224 ? 16.094 -0.741 -37.077 1.00 97.75 224 LEU A O 1
ATOM 1759 N N . ILE A 1 225 ? 14.475 -1.545 -35.732 1.00 97.69 225 ILE A N 1
ATOM 1760 C CA . ILE A 1 225 ? 14.970 -2.927 -35.669 1.00 97.69 225 ILE A CA 1
ATOM 1761 C C . ILE A 1 225 ? 14.065 -3.860 -36.466 1.00 97.69 225 ILE A C 1
ATOM 1763 O O . ILE A 1 225 ? 14.562 -4.665 -37.249 1.00 97.69 225 ILE A O 1
ATOM 1767 N N . ALA A 1 226 ? 12.752 -3.746 -36.277 1.00 96.44 226 ALA A N 1
ATOM 1768 C CA . ALA A 1 226 ? 11.762 -4.517 -37.012 1.00 96.44 226 ALA A CA 1
ATOM 1769 C C . ALA A 1 226 ? 10.512 -3.667 -37.244 1.00 96.44 226 ALA A C 1
ATOM 1771 O O . ALA A 1 226 ? 10.089 -2.938 -36.350 1.00 96.44 226 ALA A O 1
ATOM 1772 N N . ALA A 1 227 ? 9.949 -3.781 -38.441 1.00 96.19 227 ALA A N 1
ATOM 1773 C CA . ALA A 1 227 ? 8.682 -3.183 -38.831 1.00 96.19 227 ALA A CA 1
ATOM 1774 C C . ALA A 1 227 ? 7.938 -4.169 -39.726 1.00 96.19 227 ALA A C 1
ATOM 1776 O O . ALA A 1 227 ? 8.562 -4.904 -40.501 1.00 96.19 227 ALA A O 1
ATOM 1777 N N . GLY A 1 228 ? 6.613 -4.150 -39.648 1.00 91.06 228 GLY A N 1
ATOM 1778 C CA . GLY A 1 228 ? 5.763 -5.084 -40.366 1.00 91.06 228 GLY A CA 1
ATOM 1779 C C . GLY A 1 228 ? 4.424 -4.483 -40.775 1.00 91.06 228 GLY A C 1
ATOM 1780 O O . GLY A 1 228 ? 4.056 -3.366 -40.414 1.00 91.06 228 GLY A O 1
ATOM 1781 N N . SER A 1 229 ? 3.674 -5.267 -41.553 1.00 89.50 229 SER A N 1
ATOM 1782 C CA . SER A 1 229 ? 2.255 -4.990 -41.834 1.00 89.50 229 SER A CA 1
ATOM 1783 C C . SER A 1 229 ? 1.343 -5.302 -40.638 1.00 89.50 229 SER A C 1
ATOM 1785 O O . SER A 1 229 ? 0.169 -4.939 -40.647 1.00 89.50 229 SER A O 1
ATOM 1787 N N . GLN A 1 230 ? 1.887 -5.974 -39.622 1.00 90.50 230 GLN A N 1
ATOM 1788 C CA . GLN A 1 230 ? 1.262 -6.272 -38.342 1.00 90.50 230 GLN A CA 1
ATOM 1789 C C . GLN A 1 230 ? 2.152 -5.743 -37.218 1.00 90.50 230 GLN A C 1
ATOM 1791 O O . GLN A 1 230 ? 3.357 -5.588 -37.408 1.00 90.50 230 GLN A O 1
ATOM 1796 N N . SER A 1 231 ? 1.550 -5.514 -36.050 1.00 95.56 231 SER A N 1
ATOM 1797 C CA . SER A 1 231 ? 2.261 -5.004 -34.883 1.00 95.56 231 SER A CA 1
ATOM 1798 C C . SER A 1 231 ? 3.332 -5.979 -34.398 1.00 95.56 231 SER A C 1
ATOM 1800 O O . SER A 1 231 ? 3.030 -7.110 -34.014 1.00 95.56 231 SER A O 1
ATOM 1802 N N . GLU A 1 232 ? 4.563 -5.495 -34.319 1.00 96.88 232 GLU A N 1
ATOM 1803 C CA . GLU A 1 232 ? 5.691 -6.181 -33.705 1.00 96.88 232 GLU A CA 1
ATOM 1804 C C . GLU A 1 232 ? 5.722 -5.876 -32.197 1.00 96.88 232 GLU A C 1
ATOM 1806 O O . GLU A 1 232 ? 5.791 -4.719 -31.776 1.00 96.88 232 GLU A O 1
ATOM 1811 N N . LEU A 1 233 ? 5.648 -6.912 -31.355 1.00 95.25 233 LEU A N 1
ATOM 1812 C CA . LEU A 1 233 ? 5.489 -6.786 -29.899 1.00 95.25 233 LEU A CA 1
ATOM 1813 C C . LEU A 1 233 ? 6.473 -7.673 -29.126 1.00 95.25 233 LEU A C 1
ATOM 1815 O O . LEU A 1 233 ? 7.055 -8.609 -29.666 1.00 95.25 233 LEU A O 1
ATOM 1819 N N . TRP A 1 234 ? 6.613 -7.401 -27.824 1.00 93.88 234 TRP A N 1
ATOM 1820 C CA . TRP A 1 234 ? 7.431 -8.183 -26.885 1.00 93.88 234 TRP A CA 1
ATOM 1821 C C . TRP A 1 234 ? 8.865 -8.444 -27.365 1.00 93.88 234 TRP A C 1
ATOM 1823 O O . TRP A 1 234 ? 9.271 -9.607 -27.449 1.00 93.88 234 TRP A O 1
ATOM 1833 N N . PRO A 1 235 ? 9.674 -7.402 -27.628 1.00 95.44 235 PRO A N 1
ATOM 1834 C CA . PRO A 1 235 ? 11.055 -7.611 -28.035 1.00 95.44 235 PRO A CA 1
ATOM 1835 C C . PRO A 1 235 ? 11.819 -8.419 -26.973 1.00 95.44 235 PRO A C 1
ATOM 1837 O O . PRO A 1 235 ? 11.913 -8.034 -25.803 1.00 95.44 235 PRO A O 1
ATOM 1840 N N . ARG A 1 236 ? 12.363 -9.574 -27.382 1.00 93.00 236 ARG A N 1
ATOM 1841 C CA . ARG A 1 236 ? 13.179 -10.467 -26.545 1.00 93.00 236 ARG A CA 1
ATOM 1842 C C . ARG A 1 236 ? 14.518 -10.742 -27.225 1.00 93.00 236 ARG A C 1
ATOM 1844 O O . ARG A 1 236 ? 14.611 -11.648 -28.050 1.00 93.00 236 ARG A O 1
ATOM 1851 N N . PRO A 1 237 ? 15.564 -9.976 -26.893 1.00 91.12 237 PRO A N 1
ATOM 1852 C CA . PRO A 1 237 ? 16.876 -10.184 -27.479 1.00 91.12 237 PRO A CA 1
ATOM 1853 C C . PRO A 1 237 ? 17.491 -11.490 -26.960 1.00 91.12 237 PRO A C 1
ATOM 1855 O O . PRO A 1 237 ? 17.403 -11.809 -25.771 1.00 91.12 237 PRO A O 1
ATOM 1858 N N . VAL A 1 238 ? 18.171 -12.222 -27.842 1.00 91.44 238 VAL A N 1
ATOM 1859 C CA . VAL A 1 238 ? 19.007 -13.362 -27.449 1.00 91.44 238 VAL A CA 1
ATOM 1860 C C . VAL A 1 238 ? 20.364 -12.817 -27.020 1.00 91.44 238 VAL A C 1
ATOM 1862 O O . VAL A 1 238 ? 21.210 -12.494 -27.849 1.00 91.44 238 VAL A O 1
ATOM 1865 N N . VAL A 1 239 ? 20.551 -12.665 -25.710 1.00 86.75 239 VAL A N 1
ATOM 1866 C CA . VAL A 1 239 ? 21.780 -12.128 -25.113 1.00 86.75 239 VAL A CA 1
ATOM 1867 C C . VAL A 1 239 ? 22.195 -12.945 -23.899 1.00 86.75 239 VAL A C 1
ATOM 1869 O O . VAL A 1 239 ? 21.357 -13.496 -23.182 1.00 86.75 239 VAL A O 1
ATOM 1872 N N . VAL A 1 240 ? 23.500 -12.987 -23.635 1.00 85.00 240 VAL A N 1
ATOM 1873 C CA . VAL A 1 240 ? 24.020 -13.531 -22.379 1.00 85.00 240 VAL A CA 1
ATOM 1874 C C . VAL A 1 240 ? 23.631 -12.580 -21.249 1.00 85.00 240 VAL A C 1
ATOM 1876 O O . VAL A 1 240 ? 23.940 -11.390 -21.299 1.00 85.00 240 VAL A O 1
ATOM 1879 N N . ARG A 1 241 ? 22.955 -13.101 -20.223 1.00 77.25 241 ARG A N 1
ATOM 1880 C CA . ARG A 1 241 ? 22.623 -12.353 -19.005 1.00 77.25 241 ARG A CA 1
ATOM 1881 C C . ARG A 1 241 ? 23.363 -12.933 -17.815 1.00 77.25 241 ARG A C 1
ATOM 1883 O O . ARG A 1 241 ? 23.498 -14.151 -17.689 1.00 77.25 241 ARG A O 1
ATOM 1890 N N . LEU A 1 242 ? 23.815 -12.049 -16.930 1.00 77.50 242 LEU A N 1
ATOM 1891 C CA . LEU A 1 242 ? 24.292 -12.463 -15.620 1.00 77.50 242 LEU A CA 1
ATOM 1892 C C . LEU A 1 242 ? 23.138 -13.108 -14.864 1.00 77.50 242 LEU A C 1
ATOM 1894 O O . LEU A 1 242 ? 22.032 -12.582 -14.828 1.00 77.50 242 LEU A O 1
ATOM 1898 N N . LYS A 1 243 ? 23.418 -14.257 -14.261 1.00 81.69 243 LYS A N 1
ATOM 1899 C CA . LYS A 1 243 ? 22.457 -14.940 -13.409 1.00 81.69 243 LYS A CA 1
ATOM 1900 C C . LYS A 1 243 ? 22.356 -14.207 -12.078 1.00 81.69 243 LYS A C 1
ATOM 1902 O O . LYS A 1 243 ? 23.334 -14.155 -11.332 1.00 81.69 243 LYS A O 1
ATOM 1907 N N . GLU A 1 244 ? 21.172 -13.705 -11.761 1.00 84.62 244 GLU A N 1
ATOM 1908 C CA . GLU A 1 244 ? 20.934 -12.940 -10.548 1.00 84.62 244 GLU A CA 1
ATOM 1909 C C . GLU A 1 244 ? 21.126 -13.826 -9.295 1.00 84.62 244 GLU A C 1
ATOM 1911 O O . GLU A 1 244 ? 20.691 -14.992 -9.249 1.00 84.62 244 GLU A O 1
ATOM 1916 N N . PRO A 1 245 ? 21.822 -13.320 -8.262 1.00 81.12 245 PRO A N 1
ATOM 1917 C CA . PRO A 1 245 ? 22.160 -14.100 -7.087 1.00 81.12 245 PRO A CA 1
ATOM 1918 C C . PRO A 1 245 ? 20.942 -14.260 -6.170 1.00 81.12 245 PRO A C 1
ATOM 1920 O O . PRO A 1 245 ? 20.324 -13.293 -5.746 1.00 81.12 245 PRO A O 1
ATOM 1923 N N . VAL A 1 246 ? 20.641 -15.492 -5.755 1.00 77.50 246 VAL A N 1
ATOM 1924 C CA . VAL A 1 246 ? 19.581 -15.760 -4.767 1.00 77.50 246 VAL A CA 1
ATOM 1925 C C . VAL A 1 246 ? 20.167 -15.709 -3.359 1.00 77.50 246 VAL A C 1
ATOM 1927 O O . VAL A 1 246 ? 20.437 -16.742 -2.748 1.00 77.50 246 VAL A O 1
ATOM 1930 N N . LYS A 1 247 ? 20.449 -14.496 -2.877 1.00 76.00 247 LYS A N 1
ATOM 1931 C CA . LYS A 1 247 ? 21.023 -14.284 -1.535 1.00 76.00 247 LYS A CA 1
ATOM 1932 C C . LYS A 1 247 ? 19.958 -14.101 -0.460 1.00 76.00 247 LYS A C 1
ATOM 1934 O O . LYS A 1 247 ? 20.160 -14.534 0.668 1.00 76.00 247 LYS A O 1
ATOM 1939 N N . LYS A 1 248 ? 18.839 -13.459 -0.802 1.00 80.88 248 LYS A N 1
ATOM 1940 C CA . LYS A 1 248 ? 17.752 -13.182 0.139 1.00 80.88 248 LYS A CA 1
ATOM 1941 C C . LYS A 1 248 ? 16.751 -14.338 0.155 1.00 80.88 248 LYS A C 1
ATOM 1943 O O . LYS A 1 248 ? 16.374 -14.842 -0.901 1.00 80.88 248 LYS A O 1
ATOM 1948 N N . GLN A 1 249 ? 16.356 -14.754 1.353 1.00 81.50 249 GLN A N 1
ATOM 1949 C CA . GLN A 1 249 ? 15.448 -15.873 1.599 1.00 81.50 249 GLN A CA 1
ATOM 1950 C C . GLN A 1 249 ? 14.449 -15.500 2.693 1.00 81.50 249 GLN A C 1
ATOM 1952 O O . GLN A 1 249 ? 14.658 -14.540 3.445 1.00 81.50 249 GLN A O 1
ATOM 1957 N N . LEU A 1 250 ? 13.373 -16.273 2.770 1.00 87.25 250 LEU A N 1
ATOM 1958 C CA . LEU A 1 250 ? 12.384 -16.246 3.830 1.00 87.25 250 LEU A CA 1
ATOM 1959 C C . LEU A 1 250 ? 13.064 -16.331 5.200 1.00 87.25 250 LEU A C 1
ATOM 1961 O O . LEU A 1 250 ? 13.756 -17.295 5.519 1.00 87.25 250 LEU A O 1
ATOM 1965 N N . LYS A 1 251 ? 12.854 -15.297 6.018 1.00 91.69 251 LYS A N 1
ATOM 1966 C CA . LYS A 1 251 ? 13.254 -15.304 7.424 1.00 91.69 251 LYS A CA 1
ATOM 1967 C C . LYS A 1 251 ? 12.170 -16.019 8.213 1.00 91.69 251 LYS A C 1
ATOM 1969 O O . LYS A 1 251 ? 11.016 -15.610 8.156 1.00 91.69 251 LYS A O 1
ATOM 1974 N N . LEU A 1 252 ? 12.546 -17.054 8.950 1.00 92.62 252 LEU A N 1
ATOM 1975 C CA . LEU A 1 252 ? 11.613 -17.891 9.696 1.00 92.62 252 LEU A CA 1
ATOM 1976 C C . LEU A 1 252 ? 11.621 -17.531 11.187 1.00 92.62 252 LEU A C 1
ATOM 1978 O O . LEU A 1 252 ? 12.642 -17.095 11.726 1.00 92.62 252 LEU A O 1
ATOM 1982 N N . GLN A 1 253 ? 10.472 -17.685 11.846 1.00 93.12 253 GLN A N 1
ATOM 1983 C CA . GLN A 1 253 ? 10.315 -17.508 13.293 1.00 93.12 253 GLN A CA 1
ATOM 1984 C C . GLN A 1 253 ? 10.456 -18.861 14.013 1.00 93.12 253 GLN A C 1
ATOM 1986 O O . GLN A 1 253 ? 9.495 -19.416 14.538 1.00 93.12 253 GLN A O 1
ATOM 1991 N N . GLU A 1 254 ? 11.674 -19.403 14.008 1.00 93.31 254 GLU A N 1
ATOM 1992 C CA . GLU A 1 254 ? 11.983 -20.732 14.564 1.00 93.31 254 GLU A CA 1
ATOM 1993 C C . GLU A 1 254 ? 11.799 -20.802 16.085 1.00 93.31 254 GLU A C 1
ATOM 1995 O O . GLU A 1 254 ? 11.329 -21.812 16.599 1.00 93.31 254 GLU A O 1
ATOM 2000 N N . ASP A 1 255 ? 12.063 -19.701 16.799 1.00 90.94 255 ASP A N 1
ATOM 2001 C CA . ASP A 1 255 ? 11.922 -19.639 18.262 1.00 90.94 255 ASP A CA 1
ATOM 2002 C C . ASP A 1 255 ? 10.488 -19.931 18.745 1.00 90.94 255 ASP A C 1
ATOM 2004 O O . ASP A 1 255 ? 10.302 -20.374 19.875 1.00 90.94 255 ASP A O 1
ATOM 2008 N N . LEU A 1 256 ? 9.473 -19.673 17.907 1.00 92.38 256 LEU A N 1
ATOM 2009 C CA . LEU A 1 256 ? 8.067 -19.947 18.238 1.00 92.38 256 LEU A CA 1
ATOM 2010 C C . LEU A 1 256 ? 7.548 -21.233 17.596 1.00 92.38 256 LEU A C 1
ATOM 2012 O O . LEU A 1 256 ? 6.754 -21.942 18.206 1.00 92.38 256 LEU A O 1
ATOM 2016 N N . PHE A 1 257 ? 7.967 -21.524 16.363 1.00 93.00 257 PHE A N 1
ATOM 2017 C CA . PHE A 1 257 ? 7.356 -22.580 15.550 1.00 93.00 257 PHE A CA 1
ATOM 2018 C C . PHE A 1 257 ? 8.241 -23.824 15.373 1.00 93.00 257 PHE A C 1
ATOM 2020 O O . PHE A 1 257 ? 7.843 -24.768 14.688 1.00 93.00 257 PHE A O 1
ATOM 2027 N N . GLY A 1 258 ? 9.413 -23.856 16.012 1.00 92.44 258 GLY A N 1
ATOM 2028 C CA . GLY A 1 258 ? 10.373 -24.956 15.937 1.00 92.44 258 GLY A CA 1
ATOM 2029 C C . GLY A 1 258 ? 11.233 -24.913 14.675 1.00 92.44 258 GLY A C 1
ATOM 2030 O O . GLY A 1 258 ? 11.292 -23.913 13.972 1.00 92.44 258 GLY A O 1
ATOM 2031 N N . SER A 1 259 ? 11.940 -26.000 14.374 1.00 92.75 259 SER A N 1
ATOM 2032 C CA . SER A 1 259 ? 12.765 -26.064 13.163 1.00 92.75 259 SER A CA 1
ATOM 2033 C C . SER A 1 259 ? 11.902 -26.235 11.906 1.00 92.75 259 SER A C 1
ATOM 2035 O O . SER A 1 259 ? 10.954 -27.028 11.914 1.00 92.75 259 SER A O 1
ATOM 2037 N N . PRO A 1 260 ? 12.232 -25.556 10.794 1.00 90.62 260 PRO A N 1
ATOM 2038 C CA . PRO A 1 260 ? 11.489 -25.716 9.557 1.00 90.62 260 PRO A CA 1
ATOM 2039 C C . PRO A 1 260 ? 11.693 -27.096 8.940 1.00 90.62 260 PRO A C 1
ATOM 2041 O O . PRO A 1 260 ? 12.688 -27.786 9.163 1.00 90.62 260 PRO A O 1
ATOM 2044 N N . THR A 1 261 ? 10.744 -27.472 8.093 1.00 88.69 261 THR A N 1
ATOM 2045 C CA . THR A 1 261 ? 10.770 -28.723 7.333 1.00 88.69 261 THR A CA 1
ATOM 2046 C C . THR A 1 261 ? 10.869 -28.427 5.839 1.00 88.69 261 THR A C 1
ATOM 2048 O O . THR A 1 261 ? 10.949 -27.272 5.416 1.00 88.69 261 THR A O 1
ATOM 2051 N N . ARG A 1 262 ? 10.882 -29.469 5.003 1.00 82.44 262 ARG A N 1
ATOM 2052 C CA . ARG A 1 262 ? 10.876 -29.307 3.548 1.00 82.44 262 ARG A CA 1
ATOM 2053 C C . ARG A 1 262 ? 9.457 -29.442 3.003 1.00 82.44 262 ARG A C 1
ATOM 2055 O O . ARG A 1 262 ? 8.900 -30.533 3.000 1.00 82.44 262 ARG A O 1
ATOM 2062 N N . ILE A 1 263 ? 8.906 -28.354 2.472 1.00 80.81 263 ILE A N 1
ATOM 2063 C CA . ILE A 1 263 ? 7.570 -28.299 1.868 1.00 80.81 263 ILE A CA 1
ATOM 2064 C C . ILE A 1 263 ? 7.712 -27.960 0.384 1.00 80.81 263 ILE A C 1
ATOM 2066 O O . ILE A 1 263 ? 8.252 -26.912 0.031 1.00 80.81 263 ILE A O 1
ATOM 2070 N N . ARG A 1 264 ? 7.250 -28.860 -0.498 1.00 75.88 264 ARG A N 1
ATOM 2071 C CA . ARG A 1 264 ? 7.319 -28.701 -1.970 1.00 75.88 264 ARG A CA 1
ATOM 2072 C C . ARG A 1 264 ? 8.702 -28.265 -2.478 1.00 75.88 264 ARG A C 1
ATOM 2074 O O . ARG A 1 264 ? 8.837 -27.426 -3.359 1.00 75.88 264 ARG A O 1
ATOM 2081 N N . GLY A 1 265 ? 9.756 -28.809 -1.869 1.00 70.81 265 GLY A N 1
ATOM 2082 C CA . GLY A 1 265 ? 11.140 -28.529 -2.250 1.00 70.81 265 GLY A CA 1
ATOM 2083 C C . GLY A 1 265 ? 11.804 -27.329 -1.563 1.00 70.81 265 GLY A C 1
ATOM 2084 O O . GLY A 1 265 ? 13.028 -27.234 -1.662 1.00 70.81 265 GLY A O 1
ATOM 2085 N N . PHE A 1 266 ? 11.067 -26.499 -0.817 1.00 73.69 266 PHE A N 1
ATOM 2086 C CA . PHE A 1 266 ? 11.578 -25.330 -0.085 1.00 73.69 266 PHE A CA 1
ATOM 2087 C C . PHE A 1 266 ? 11.637 -25.578 1.428 1.00 73.69 266 PHE A C 1
ATOM 2089 O O . PHE A 1 266 ? 10.834 -26.344 1.957 1.00 73.69 266 PHE A O 1
ATOM 2096 N N . SER A 1 267 ? 12.573 -24.923 2.124 1.00 80.44 267 SER A N 1
ATOM 2097 C CA . SER A 1 267 ? 12.546 -24.854 3.592 1.00 80.44 267 SER A CA 1
ATOM 2098 C C . SER A 1 267 ? 11.368 -23.983 4.034 1.00 80.44 267 SER A C 1
ATOM 2100 O O . SER A 1 267 ? 11.177 -22.894 3.487 1.00 80.44 267 SER A O 1
ATOM 2102 N N . GLY A 1 268 ? 10.562 -24.456 4.981 1.00 86.75 268 GLY A N 1
ATOM 2103 C CA . GLY A 1 268 ? 9.427 -23.706 5.510 1.00 86.75 268 GLY A CA 1
ATOM 2104 C C . GLY A 1 268 ? 8.512 -24.534 6.408 1.00 86.75 268 GLY A C 1
ATOM 2105 O O . GLY A 1 268 ? 8.874 -25.611 6.886 1.00 86.75 268 GLY A O 1
ATOM 2106 N N . TYR A 1 269 ? 7.303 -24.022 6.623 1.00 91.12 269 TYR A N 1
ATOM 2107 C CA . TYR A 1 269 ? 6.291 -24.644 7.475 1.00 91.12 269 TYR A CA 1
ATOM 2108 C C . TYR A 1 269 ? 5.063 -25.091 6.684 1.00 91.12 269 TYR A C 1
ATOM 2110 O O . TYR A 1 269 ? 4.813 -24.643 5.559 1.00 91.12 269 TYR A O 1
ATOM 2118 N N . LYS A 1 270 ? 4.287 -25.995 7.289 1.00 89.81 270 LYS A N 1
ATOM 2119 C CA . LYS A 1 270 ? 3.002 -26.445 6.747 1.00 89.81 270 LYS A CA 1
ATOM 2120 C C . LYS A 1 270 ? 2.020 -25.275 6.615 1.00 89.81 270 LYS A C 1
ATOM 2122 O O . LYS A 1 270 ? 2.123 -24.261 7.302 1.00 89.81 270 LYS A O 1
ATOM 2127 N N . SER A 1 271 ? 1.038 -25.433 5.729 1.00 88.38 271 SER A N 1
ATOM 2128 C CA . SER A 1 271 ? -0.085 -24.491 5.661 1.00 88.38 271 SER A CA 1
ATOM 2129 C C . SER A 1 271 ? -0.798 -24.428 7.014 1.00 88.38 271 SER A C 1
ATOM 2131 O O . SER A 1 271 ? -0.946 -25.461 7.663 1.00 88.38 271 SER A O 1
ATOM 2133 N N . GLY A 1 272 ? -1.229 -23.235 7.422 1.00 89.31 272 GLY A N 1
ATOM 2134 C CA . GLY A 1 272 ? -1.868 -23.005 8.719 1.00 89.31 272 GLY A CA 1
ATOM 2135 C C . GLY A 1 272 ? -0.903 -22.589 9.830 1.00 89.31 272 GLY A C 1
ATOM 2136 O O . GLY A 1 272 ? -1.352 -21.990 10.794 1.00 89.31 272 GLY A O 1
ATOM 2137 N N . THR A 1 273 ? 0.414 -22.804 9.690 1.00 94.19 273 THR A N 1
ATOM 2138 C CA . THR A 1 273 ? 1.375 -22.209 10.634 1.00 94.19 273 THR A CA 1
ATOM 2139 C C . THR A 1 273 ? 1.305 -20.679 10.532 1.00 94.19 273 THR A C 1
ATOM 2141 O O . THR A 1 273 ? 1.435 -20.160 9.412 1.00 94.19 273 THR A O 1
ATOM 2144 N N . PRO A 1 274 ? 1.107 -19.949 11.645 1.00 95.88 274 PRO A N 1
ATOM 2145 C CA . PRO A 1 274 ? 1.037 -18.492 11.631 1.00 95.88 274 PRO A CA 1
ATOM 2146 C C . PRO A 1 274 ? 2.342 -17.849 11.157 1.00 95.88 274 PRO A C 1
ATOM 2148 O O . PRO A 1 274 ? 3.395 -18.481 11.087 1.00 95.88 274 PRO A O 1
ATOM 2151 N N . ALA A 1 275 ? 2.268 -16.575 10.802 1.00 96.19 275 ALA A N 1
ATOM 2152 C CA . ALA A 1 275 ? 3.429 -15.718 10.612 1.00 96.19 275 ALA A CA 1
ATOM 2153 C C . ALA A 1 275 ? 3.526 -14.731 11.778 1.00 96.19 275 ALA A C 1
ATOM 2155 O O . ALA A 1 275 ? 2.608 -14.618 12.589 1.00 96.19 275 ALA A O 1
ATOM 2156 N N . VAL A 1 276 ? 4.621 -13.982 11.850 1.00 96.31 276 VAL A N 1
ATOM 2157 C CA . VAL A 1 276 ? 4.740 -12.873 12.795 1.00 96.31 276 VAL A CA 1
ATOM 2158 C C . VAL A 1 276 ? 5.124 -11.580 12.094 1.00 96.31 276 VAL A C 1
ATOM 2160 O O . VAL A 1 276 ? 5.971 -11.568 11.198 1.00 96.31 276 VAL A O 1
ATOM 2163 N N . LEU A 1 277 ? 4.529 -10.482 12.550 1.00 96.69 277 LEU A N 1
ATOM 2164 C CA . LEU A 1 277 ? 4.829 -9.129 12.112 1.00 96.69 277 LEU A CA 1
ATOM 2165 C C . LEU A 1 277 ? 5.497 -8.354 13.240 1.00 96.69 277 LEU A C 1
ATOM 2167 O O . LEU A 1 277 ? 4.976 -8.243 14.349 1.00 96.69 277 LEU A O 1
ATOM 2171 N N . LYS A 1 278 ? 6.656 -7.793 12.915 1.00 95.56 278 LYS A N 1
ATOM 2172 C CA . LYS A 1 278 ? 7.474 -6.956 13.784 1.00 95.56 278 LYS A CA 1
ATOM 2173 C C . LYS A 1 278 ? 7.578 -5.573 13.163 1.00 95.56 278 LYS A C 1
ATOM 2175 O O . LYS A 1 278 ? 8.196 -5.426 12.111 1.00 95.56 278 LYS A O 1
ATOM 2180 N N . VAL A 1 279 ? 7.013 -4.568 13.817 1.00 96.25 279 VAL A N 1
ATOM 2181 C CA . VAL A 1 279 ? 7.189 -3.171 13.410 1.00 96.25 279 VAL A CA 1
ATOM 2182 C C . VAL A 1 279 ? 7.994 -2.470 14.484 1.00 96.25 279 VAL A C 1
ATOM 2184 O O . VAL A 1 279 ? 7.611 -2.463 15.652 1.00 96.25 279 VAL A O 1
ATOM 2187 N N . PHE A 1 280 ? 9.147 -1.932 14.098 1.00 95.50 280 PHE A N 1
ATOM 2188 C CA . PHE A 1 280 ? 10.085 -1.357 15.061 1.00 95.50 280 PHE A CA 1
ATOM 2189 C C . PHE A 1 280 ? 9.727 0.067 15.496 1.00 95.50 280 PHE A C 1
ATOM 2191 O O . PHE A 1 280 ? 10.114 0.466 16.586 1.00 95.50 280 PHE A O 1
ATOM 2198 N N . ASP A 1 281 ? 9.001 0.808 14.663 1.00 94.94 281 ASP A N 1
ATOM 2199 C CA . ASP A 1 281 ? 8.495 2.151 14.955 1.00 94.94 281 ASP A CA 1
ATOM 2200 C C . ASP A 1 281 ? 7.403 2.473 13.923 1.00 94.94 281 ASP A C 1
ATOM 2202 O O . ASP A 1 281 ? 7.714 2.706 12.748 1.00 94.94 281 ASP A O 1
ATOM 2206 N N . LEU A 1 282 ? 6.129 2.386 14.323 1.00 95.56 282 LEU A N 1
ATOM 2207 C CA . LEU A 1 282 ? 4.990 2.629 13.432 1.00 95.56 282 LEU A CA 1
ATOM 2208 C C . LEU A 1 282 ? 4.881 4.106 13.010 1.00 95.56 282 LEU A C 1
ATOM 2210 O O . LEU A 1 282 ? 4.785 4.336 11.808 1.00 95.56 282 LEU A O 1
ATOM 2214 N N . PRO A 1 283 ? 4.955 5.108 13.911 1.00 94.38 283 PRO A N 1
ATOM 2215 C CA . PRO A 1 283 ? 4.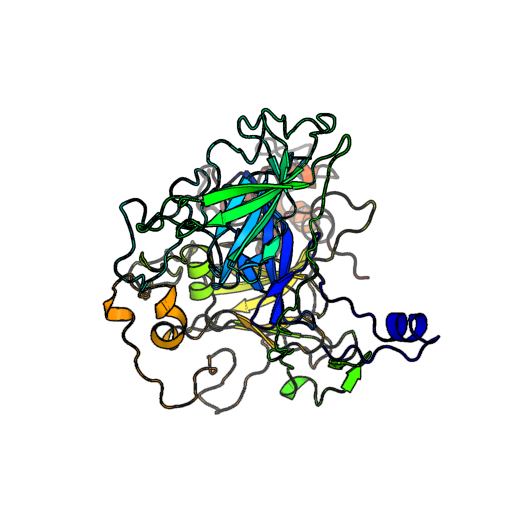971 6.514 13.500 1.00 94.38 283 PRO A CA 1
ATOM 2216 C C . PRO A 1 283 ? 6.075 6.851 12.489 1.00 94.38 283 PRO A C 1
ATOM 2218 O O . PRO A 1 283 ? 5.823 7.580 11.533 1.00 94.38 283 PRO A O 1
ATOM 2221 N N . LEU A 1 284 ? 7.280 6.292 12.654 1.00 92.19 284 LEU A N 1
ATOM 2222 C CA . LEU A 1 284 ? 8.356 6.449 11.667 1.00 92.19 284 LEU A CA 1
ATOM 2223 C C . LEU A 1 284 ? 8.028 5.756 10.337 1.00 92.19 284 LEU A C 1
ATOM 2225 O O . LEU A 1 284 ? 8.315 6.288 9.270 1.00 92.19 284 LEU A O 1
ATOM 2229 N N . LEU A 1 285 ? 7.426 4.563 10.374 1.00 90.94 285 LEU A N 1
ATOM 2230 C CA . LEU A 1 285 ? 6.990 3.878 9.155 1.00 90.94 285 LEU A CA 1
ATOM 2231 C C . LEU A 1 285 ? 5.965 4.714 8.379 1.00 90.94 285 LEU A C 1
ATOM 2233 O O . LEU A 1 285 ? 6.049 4.811 7.156 1.00 90.94 285 LEU A O 1
ATOM 2237 N N . GLU A 1 286 ? 5.012 5.318 9.088 1.00 89.06 286 GLU A N 1
ATOM 2238 C CA . GLU A 1 286 ? 4.012 6.197 8.488 1.00 89.06 286 GLU A CA 1
ATOM 2239 C C . GLU A 1 286 ? 4.630 7.473 7.922 1.00 89.06 286 GLU A C 1
ATOM 2241 O O . GLU A 1 286 ? 4.232 7.881 6.831 1.00 89.06 286 GLU A O 1
ATOM 2246 N N . SER A 1 287 ? 5.645 8.053 8.575 1.00 86.00 287 SER A N 1
ATOM 2247 C CA . SER A 1 287 ? 6.319 9.238 8.032 1.00 86.00 287 SER A CA 1
ATOM 2248 C C . SER A 1 287 ? 6.949 8.947 6.669 1.00 86.00 287 SER A C 1
ATOM 2250 O O . SER A 1 287 ? 6.829 9.768 5.771 1.00 86.00 287 SER A O 1
ATOM 2252 N N . PHE A 1 288 ? 7.509 7.750 6.448 1.00 81.50 288 PHE A N 1
ATOM 2253 C CA . PHE A 1 288 ? 8.001 7.330 5.126 1.00 81.50 288 PHE A CA 1
ATOM 2254 C C . PHE A 1 288 ? 6.896 7.102 4.087 1.00 81.50 288 PHE A C 1
ATOM 2256 O O . PHE A 1 288 ? 7.161 7.103 2.883 1.00 81.50 288 PHE A O 1
ATOM 2263 N N . PHE A 1 289 ? 5.661 6.846 4.520 1.00 79.00 289 PHE A N 1
ATOM 2264 C CA . PHE A 1 289 ? 4.514 6.758 3.616 1.00 79.00 289 PHE A CA 1
ATOM 2265 C C . PHE A 1 289 ? 4.010 8.127 3.165 1.00 79.00 289 PHE A C 1
ATOM 2267 O O . PHE A 1 289 ? 3.283 8.183 2.168 1.00 79.00 289 PHE A O 1
ATOM 2274 N N . GLU A 1 290 ? 4.418 9.180 3.863 1.00 76.00 290 GLU A N 1
ATOM 2275 C CA . GLU A 1 290 ? 4.191 10.573 3.512 1.00 76.00 290 GLU A CA 1
ATOM 2276 C C . GLU A 1 290 ? 5.441 11.121 2.812 1.00 76.00 290 GLU A C 1
ATOM 2278 O O . GLU A 1 290 ? 5.457 11.237 1.593 1.00 76.00 290 GLU A O 1
ATOM 2283 N N . GLN A 1 291 ? 6.533 11.344 3.536 1.00 74.12 291 GLN A N 1
ATOM 2284 C CA . GLN A 1 291 ? 7.764 11.930 3.020 1.00 74.12 291 GLN A CA 1
ATOM 2285 C C . GLN A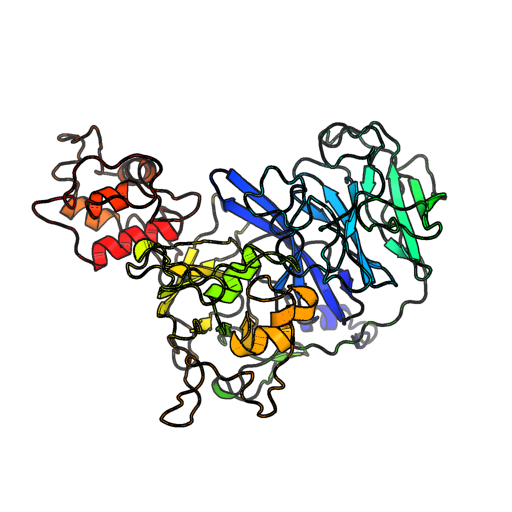 1 291 ? 8.885 10.887 2.932 1.00 74.12 291 GLN A C 1
ATOM 2287 O O . GLN A 1 291 ? 9.373 10.386 3.941 1.00 74.12 291 GLN A O 1
ATOM 2292 N N . ILE A 1 292 ? 9.337 10.575 1.714 1.00 75.25 292 ILE A N 1
ATOM 2293 C CA . ILE A 1 292 ? 10.478 9.673 1.491 1.00 75.25 292 ILE A CA 1
ATOM 2294 C C . ILE A 1 292 ? 11.690 10.345 0.845 1.00 75.25 292 ILE A C 1
ATOM 2296 O O . ILE A 1 292 ? 12.749 9.722 0.710 1.00 75.25 292 ILE A O 1
ATOM 2300 N N . ALA A 1 293 ? 11.534 11.593 0.409 1.00 73.56 293 ALA A N 1
ATOM 2301 C CA . ALA A 1 293 ? 12.595 12.351 -0.219 1.00 73.56 293 ALA A CA 1
ATOM 2302 C C . ALA A 1 293 ? 13.802 12.488 0.722 1.00 73.56 293 ALA A C 1
ATOM 2304 O O . ALA A 1 293 ? 13.646 12.504 1.943 1.00 73.56 293 ALA A O 1
ATOM 2305 N N . PRO A 1 294 ? 15.013 12.673 0.170 1.00 73.12 294 PRO A N 1
ATOM 2306 C CA . PRO A 1 294 ? 16.219 12.963 0.948 1.00 73.12 294 PRO A CA 1
ATOM 2307 C C . PRO A 1 294 ? 16.228 14.361 1.600 1.00 73.12 294 PRO A C 1
ATOM 2309 O O . PRO A 1 294 ? 17.288 14.847 2.003 1.00 73.12 294 PRO A O 1
ATOM 2312 N N . ALA A 1 295 ? 15.078 15.031 1.648 1.00 73.25 295 ALA A N 1
ATOM 2313 C CA . ALA A 1 295 ? 14.897 16.406 2.074 1.00 73.25 295 ALA A CA 1
ATOM 2314 C C . ALA A 1 295 ? 13.516 16.580 2.719 1.00 73.25 295 ALA A C 1
ATOM 2316 O O . ALA A 1 295 ? 12.603 15.788 2.484 1.00 73.25 295 ALA A O 1
ATOM 2317 N N . GLY A 1 296 ? 13.373 17.651 3.494 1.00 76.88 296 GLY A N 1
ATOM 2318 C CA . GLY A 1 296 ? 12.181 17.893 4.298 1.00 76.88 296 GLY A CA 1
ATOM 2319 C C . GLY A 1 296 ? 12.259 17.215 5.664 1.00 76.88 296 GLY A C 1
ATOM 2320 O O . GLY A 1 296 ? 13.053 16.305 5.903 1.00 76.88 296 GLY A O 1
ATOM 2321 N N . GLN A 1 297 ? 11.453 17.722 6.587 1.00 81.94 297 GLN A N 1
ATOM 2322 C CA . GLN A 1 297 ? 11.393 17.247 7.960 1.00 81.94 297 GLN A CA 1
ATOM 2323 C C . GLN A 1 297 ? 10.378 16.107 8.087 1.00 81.94 297 GLN A C 1
ATOM 2325 O O . GLN A 1 297 ? 9.252 16.218 7.605 1.00 81.94 297 GLN A O 1
ATOM 2330 N N . HIS A 1 298 ? 10.754 15.015 8.758 1.00 85.75 298 HIS A N 1
ATOM 2331 C CA . HIS A 1 298 ? 9.848 13.883 8.979 1.00 85.75 298 HIS A CA 1
ATOM 2332 C C . HIS A 1 298 ? 8.955 14.147 10.191 1.00 85.75 298 HIS A C 1
ATOM 2334 O O . HIS A 1 298 ? 9.441 14.128 11.320 1.00 85.75 298 HIS A O 1
ATOM 2340 N N . HIS A 1 299 ? 7.661 14.391 9.981 1.00 87.31 299 HIS A N 1
ATOM 2341 C CA . HIS A 1 299 ? 6.711 14.599 11.075 1.00 87.31 299 HIS A CA 1
ATOM 2342 C C . HIS A 1 299 ? 6.158 13.264 11.591 1.00 87.31 299 HIS A C 1
ATOM 2344 O O . HIS A 1 299 ? 5.722 12.414 10.816 1.00 87.31 299 HIS A O 1
ATOM 2350 N N . LEU A 1 300 ? 6.178 13.069 12.912 1.00 91.25 300 LEU A N 1
ATOM 2351 C CA . LEU A 1 300 ? 5.659 11.872 13.571 1.00 91.25 300 LEU A CA 1
ATOM 2352 C C . LEU A 1 300 ? 4.466 12.264 14.434 1.00 91.25 300 LEU A C 1
ATOM 2354 O O . LEU A 1 300 ? 4.617 13.066 15.354 1.00 91.25 300 LEU A O 1
ATOM 2358 N N . ALA A 1 301 ? 3.324 11.624 14.180 1.00 90.12 301 ALA A N 1
ATOM 2359 C CA . ALA A 1 301 ? 2.057 11.840 14.882 1.00 90.12 301 ALA A CA 1
ATOM 2360 C C . ALA A 1 301 ? 2.063 11.234 16.303 1.00 90.12 301 ALA A C 1
ATOM 2362 O O . ALA A 1 301 ? 1.279 10.352 16.647 1.00 90.12 301 ALA A O 1
ATOM 2363 N N . VAL A 1 302 ? 3.004 11.677 17.131 1.00 91.81 302 VAL A N 1
ATOM 2364 C CA . VAL A 1 302 ? 3.159 11.322 18.548 1.00 91.81 302 VAL A CA 1
ATOM 2365 C C . VAL A 1 302 ? 3.058 12.589 19.397 1.00 91.81 302 VAL A C 1
ATOM 2367 O O . VAL A 1 302 ? 3.117 13.691 18.858 1.00 91.81 302 VAL A O 1
ATOM 2370 N N . GLY A 1 303 ? 2.916 12.457 20.721 1.00 91.19 303 GLY A N 1
ATOM 2371 C CA . GLY A 1 303 ? 2.636 13.598 21.608 1.00 91.19 303 GLY A CA 1
ATOM 2372 C C . GLY A 1 303 ? 3.520 14.828 21.378 1.00 91.19 303 GLY A C 1
ATOM 2373 O O . GLY A 1 303 ? 3.002 15.917 21.149 1.00 91.19 303 GLY A O 1
ATOM 2374 N N . THR A 1 304 ? 4.838 14.635 21.353 1.00 92.88 304 THR A N 1
ATOM 2375 C CA . THR A 1 304 ? 5.799 15.646 20.896 1.00 92.88 304 THR A CA 1
ATOM 2376 C C . THR A 1 304 ? 6.651 15.026 19.804 1.00 92.88 304 THR A C 1
ATOM 2378 O O . THR A 1 304 ? 7.342 14.032 20.051 1.00 92.88 304 THR A O 1
ATOM 2381 N N . CYS A 1 305 ? 6.595 15.582 18.597 1.00 90.12 305 CYS A N 1
ATOM 2382 C CA . CYS A 1 305 ? 7.331 15.055 17.463 1.00 90.12 305 CYS A CA 1
ATOM 2383 C C . CYS A 1 305 ? 8.845 15.179 17.726 1.00 90.12 305 CYS A C 1
ATOM 2385 O O . CYS A 1 305 ? 9.354 16.288 17.879 1.00 90.12 305 CYS A O 1
ATOM 2387 N N . PRO A 1 306 ? 9.606 14.072 17.748 1.00 88.25 306 PRO A N 1
ATOM 2388 C CA . PRO A 1 306 ? 11.042 14.102 18.043 1.00 88.25 306 PRO A CA 1
ATOM 2389 C C . PRO A 1 306 ? 11.883 14.769 16.945 1.00 88.25 306 PRO A C 1
ATOM 2391 O O . PRO A 1 306 ? 13.070 14.999 17.148 1.00 88.25 306 PRO A O 1
ATOM 2394 N N . SER A 1 307 ? 11.291 15.020 15.777 1.00 86.94 307 SER A N 1
ATOM 2395 C CA . SER A 1 307 ? 11.950 15.619 14.619 1.00 86.94 307 SER A CA 1
ATOM 2396 C C . SER A 1 307 ? 11.824 17.148 14.589 1.00 86.94 307 SER A C 1
ATOM 2398 O O . SER A 1 307 ? 12.795 17.833 14.272 1.00 86.94 307 SER A O 1
ATOM 2400 N N . CYS A 1 308 ? 10.651 17.687 14.948 1.00 87.38 308 CYS A N 1
ATOM 2401 C CA . CYS A 1 308 ? 10.363 19.128 14.900 1.00 87.38 308 CYS A CA 1
ATOM 2402 C C . CYS A 1 308 ? 10.080 19.781 16.255 1.00 87.38 308 CYS A C 1
ATOM 2404 O O . CYS A 1 308 ? 10.173 20.997 16.370 1.00 87.38 308 CYS A O 1
ATOM 2406 N N . GLY A 1 309 ? 9.761 19.000 17.287 1.00 91.06 309 GLY A N 1
ATOM 2407 C CA . GLY A 1 309 ? 9.314 19.512 18.582 1.00 91.06 309 GLY A CA 1
ATOM 2408 C C . GLY A 1 309 ? 7.833 19.899 18.627 1.00 91.06 309 GLY A C 1
ATOM 2409 O O . GLY A 1 309 ? 7.342 20.231 19.705 1.00 91.06 309 GLY A O 1
ATOM 2410 N N . ASP A 1 310 ? 7.110 19.817 17.506 1.00 92.50 310 ASP A N 1
ATOM 2411 C CA . ASP A 1 310 ? 5.688 20.162 17.458 1.00 92.50 310 ASP A CA 1
ATOM 2412 C C . ASP A 1 310 ? 4.842 19.209 18.304 1.00 92.50 310 ASP A C 1
ATOM 2414 O O . ASP A 1 310 ? 5.127 18.011 18.428 1.00 92.50 310 ASP A O 1
ATOM 2418 N N . LEU A 1 311 ? 3.767 19.753 18.871 1.00 94.94 311 LEU A N 1
ATOM 2419 C CA . LEU A 1 311 ? 2.778 18.986 19.614 1.00 94.94 311 LEU A CA 1
ATOM 2420 C C . LEU A 1 311 ? 1.704 18.456 18.666 1.00 94.94 311 LEU A C 1
ATOM 2422 O O . LEU A 1 311 ? 1.054 19.230 17.967 1.00 94.94 311 LEU A O 1
ATOM 2426 N N . THR A 1 312 ? 1.466 17.147 18.708 1.00 94.06 312 THR A N 1
ATOM 2427 C CA . THR A 1 312 ? 0.320 16.536 18.021 1.00 94.06 312 THR A CA 1
ATOM 2428 C C . THR A 1 312 ? -0.888 16.571 18.963 1.00 94.06 312 THR A C 1
ATOM 2430 O O . THR A 1 312 ? -0.753 16.124 20.109 1.00 94.06 312 THR A O 1
ATOM 2433 N N . PRO A 1 313 ? -2.071 17.066 18.553 1.00 94.69 313 PRO A N 1
ATOM 2434 C CA . PRO A 1 313 ? -3.280 17.009 19.377 1.00 94.69 313 PRO A CA 1
ATOM 2435 C C . PRO A 1 313 ? -3.590 15.580 19.833 1.00 94.69 313 PRO A C 1
ATOM 2437 O O . PRO A 1 313 ? -3.389 14.638 19.077 1.00 94.69 313 PRO A O 1
ATOM 2440 N N . GLN A 1 314 ? -4.113 15.391 21.051 1.00 93.75 314 GLN A N 1
ATOM 2441 C CA . GLN A 1 314 ? -4.401 14.046 21.594 1.00 93.75 314 GLN A CA 1
ATOM 2442 C C . GLN A 1 314 ? -5.286 13.197 20.673 1.00 93.75 314 GLN A C 1
ATOM 2444 O O . GLN A 1 314 ? -5.113 11.983 20.602 1.00 93.75 314 GLN A O 1
ATOM 2449 N N . LEU A 1 315 ? -6.212 13.847 19.964 1.00 95.44 315 LEU A N 1
ATOM 2450 C CA . LEU A 1 315 ? -7.102 13.200 19.009 1.00 95.44 315 LEU A CA 1
ATOM 2451 C C . LEU A 1 315 ? -6.348 12.577 17.817 1.00 95.44 315 LEU A C 1
ATOM 2453 O O . LEU A 1 315 ? -6.800 11.557 17.299 1.00 95.44 315 LEU A O 1
ATOM 2457 N N . ASP A 1 316 ? -5.198 13.149 17.451 1.00 95.56 316 ASP A N 1
ATOM 2458 C CA . ASP A 1 316 ? -4.373 12.798 16.287 1.00 95.56 316 ASP A CA 1
ATOM 2459 C C . ASP A 1 316 ? -3.113 12.001 16.656 1.00 95.56 316 ASP A C 1
ATOM 2461 O O . ASP A 1 316 ? -2.335 11.604 15.789 1.00 95.56 316 ASP A O 1
ATOM 2465 N N . GLN A 1 317 ? -2.881 11.764 17.949 1.00 95.88 317 GLN A N 1
ATOM 2466 C CA . GLN A 1 317 ? -1.739 10.985 18.420 1.00 95.88 317 GLN A CA 1
ATOM 2467 C C . GLN A 1 317 ? -1.960 9.493 18.173 1.00 95.88 317 GLN A C 1
ATOM 2469 O O . GLN A 1 317 ? -2.947 8.913 18.630 1.00 95.88 317 GLN A O 1
ATOM 2474 N N . VAL A 1 318 ? -0.988 8.840 17.539 1.00 96.56 318 VAL A N 1
ATOM 2475 C CA . VAL A 1 318 ? -0.968 7.383 17.397 1.00 96.56 318 VAL A CA 1
ATOM 2476 C C . VAL A 1 318 ? -0.665 6.743 18.753 1.00 96.56 318 VAL A C 1
ATOM 2478 O O . VAL A 1 318 ? 0.364 7.014 19.370 1.00 96.56 318 VAL A O 1
ATOM 2481 N N . SER A 1 319 ? -1.552 5.859 19.204 1.00 96.81 319 SER A N 1
ATOM 2482 C CA . SER A 1 319 ? -1.458 5.175 20.503 1.00 96.81 319 SER A CA 1
ATOM 2483 C C . SER A 1 319 ? -1.531 3.649 20.403 1.00 96.81 319 SER A C 1
ATOM 2485 O O . SER A 1 319 ? -1.032 2.937 21.272 1.00 96.81 319 SER A O 1
ATOM 2487 N N . ALA A 1 320 ? -2.150 3.138 19.342 1.00 97.62 320 ALA A N 1
ATOM 2488 C CA . ALA A 1 320 ? -2.345 1.720 19.099 1.00 97.62 320 ALA A CA 1
ATOM 2489 C C . ALA A 1 320 ? -2.326 1.442 17.594 1.00 97.62 320 ALA A C 1
ATOM 2491 O O . ALA A 1 320 ? -2.308 2.358 16.769 1.00 97.62 320 ALA A O 1
ATOM 2492 N N . VAL A 1 321 ? -2.332 0.163 17.237 1.00 98.06 321 VAL A N 1
ATOM 2493 C CA . VAL A 1 321 ? -2.459 -0.299 15.857 1.00 98.06 321 VAL A CA 1
ATOM 2494 C C . VAL A 1 321 ? -3.562 -1.341 15.760 1.00 98.06 321 VAL A C 1
ATOM 2496 O O . VAL A 1 321 ? -3.698 -2.202 16.633 1.00 98.06 321 VAL A O 1
ATOM 2499 N N . ARG A 1 322 ? -4.329 -1.287 14.673 1.00 98.31 322 ARG A N 1
ATOM 2500 C CA . ARG A 1 322 ? -5.231 -2.354 14.246 1.00 98.31 322 ARG A CA 1
ATOM 2501 C C . ARG A 1 322 ? -4.673 -3.013 12.999 1.00 98.31 322 ARG A C 1
ATOM 2503 O O . ARG A 1 322 ? -4.397 -2.342 12.008 1.00 98.31 322 ARG A O 1
ATOM 2510 N N . ILE A 1 323 ? -4.545 -4.331 13.034 1.00 97.88 323 ILE A N 1
ATOM 2511 C CA . ILE A 1 323 ? -4.186 -5.133 11.871 1.00 97.88 323 ILE A CA 1
ATOM 2512 C C . ILE A 1 323 ? -5.466 -5.632 11.219 1.00 97.88 323 ILE A C 1
ATOM 2514 O O . ILE A 1 323 ? -6.258 -6.342 11.843 1.00 97.88 323 ILE A O 1
ATOM 2518 N N . ILE A 1 324 ? -5.651 -5.265 9.959 1.00 96.56 324 ILE A N 1
ATOM 2519 C CA . ILE A 1 324 ? -6.803 -5.639 9.151 1.00 96.56 324 ILE A CA 1
ATOM 2520 C C . ILE A 1 324 ? -6.406 -6.791 8.246 1.00 96.56 324 ILE A C 1
ATOM 2522 O O . ILE A 1 324 ? -5.435 -6.671 7.513 1.00 96.56 324 ILE A O 1
ATOM 2526 N N . GLY A 1 325 ? -7.162 -7.880 8.267 1.00 95.00 325 GLY A N 1
ATOM 2527 C CA . GLY A 1 325 ? -7.086 -8.955 7.287 1.00 95.00 325 GLY A CA 1
ATOM 2528 C C . GLY A 1 325 ? -8.105 -8.758 6.169 1.00 95.00 325 GLY A C 1
ATOM 2529 O O . GLY A 1 325 ? -9.187 -8.216 6.396 1.00 95.00 325 GLY A O 1
ATOM 2530 N N . ALA A 1 326 ? -7.777 -9.224 4.969 1.00 91.06 326 ALA A N 1
ATOM 2531 C CA . ALA A 1 326 ? -8.726 -9.353 3.873 1.00 91.06 326 ALA A CA 1
ATOM 2532 C C . ALA A 1 326 ? -8.445 -10.608 3.048 1.00 91.06 326 ALA A C 1
ATOM 2534 O O . ALA A 1 326 ? -7.296 -11.028 2.875 1.00 91.06 326 ALA A O 1
ATOM 2535 N N . SER A 1 327 ? -9.521 -11.175 2.509 1.00 77.06 327 SER A N 1
ATOM 2536 C CA . SER A 1 327 ? -9.452 -12.300 1.580 1.00 77.06 327 SER A CA 1
ATOM 2537 C C . SER A 1 327 ? -9.516 -11.807 0.131 1.00 77.06 327 SER A C 1
ATOM 2539 O O . SER A 1 327 ? -10.162 -10.788 -0.135 1.00 77.06 327 SER A O 1
ATOM 2541 N N . PRO A 1 328 ? -8.861 -12.500 -0.819 1.00 77.31 328 PRO A N 1
ATOM 2542 C CA . PRO A 1 328 ? -9.061 -12.247 -2.240 1.00 77.31 328 PRO A CA 1
ATOM 2543 C C . PRO A 1 328 ? -10.530 -12.431 -2.627 1.00 77.31 328 PRO A C 1
ATOM 2545 O O . PRO A 1 328 ? -11.213 -13.302 -2.089 1.00 77.31 328 PRO A O 1
ATOM 2548 N N . GLN A 1 329 ? -10.991 -11.624 -3.578 1.00 76.38 329 GLN A N 1
ATOM 2549 C CA . GLN A 1 329 ? -12.305 -11.802 -4.190 1.00 76.38 329 GLN A CA 1
ATOM 2550 C C . GLN A 1 329 ? -12.242 -12.891 -5.267 1.00 76.38 329 GLN A C 1
ATOM 2552 O O . GLN A 1 329 ? -11.243 -13.007 -5.983 1.00 76.38 329 GLN A O 1
ATOM 2557 N N . HIS A 1 330 ? -13.308 -13.674 -5.384 1.00 77.38 330 HIS A N 1
ATOM 2558 C CA . HIS A 1 330 ? -13.480 -14.720 -6.387 1.00 77.38 330 HIS A CA 1
ATOM 2559 C C . HIS A 1 330 ? -14.401 -14.248 -7.520 1.00 77.38 330 HIS A C 1
ATOM 2561 O O . HIS A 1 330 ? -15.043 -13.200 -7.444 1.00 77.38 330 HIS A O 1
ATOM 2567 N N . GLU A 1 331 ? -14.447 -15.015 -8.608 1.00 78.88 331 GLU A N 1
ATOM 2568 C CA . GLU A 1 331 ? -15.355 -14.736 -9.720 1.00 78.88 331 GLU A CA 1
ATOM 2569 C C . GLU A 1 331 ? -16.815 -14.708 -9.235 1.00 78.88 331 GLU A C 1
ATOM 2571 O O . GLU A 1 331 ? -17.282 -15.650 -8.600 1.00 78.88 331 GLU A O 1
ATOM 2576 N N . GLY A 1 332 ? -17.523 -13.612 -9.524 1.00 80.88 332 GLY A N 1
ATOM 2577 C CA . GLY A 1 332 ? -18.899 -13.379 -9.071 1.00 80.88 332 GLY A CA 1
ATOM 2578 C C . GLY A 1 332 ? -19.028 -12.525 -7.804 1.00 80.88 332 GLY A C 1
ATOM 2579 O O . GLY A 1 332 ? -20.114 -12.002 -7.554 1.00 80.88 332 GLY A O 1
ATOM 2580 N N . ASP A 1 333 ? -17.946 -12.309 -7.049 1.00 75.62 333 ASP A N 1
ATOM 2581 C CA . ASP A 1 333 ? -17.956 -11.379 -5.917 1.00 75.62 333 ASP A CA 1
ATOM 2582 C C . ASP A 1 333 ? -18.117 -9.926 -6.402 1.00 75.62 333 ASP A C 1
ATOM 2584 O O . ASP A 1 333 ? -17.555 -9.513 -7.419 1.00 75.62 333 ASP A O 1
ATOM 2588 N N . THR A 1 334 ? -18.863 -9.117 -5.646 1.00 72.12 334 THR A N 1
ATOM 2589 C CA . THR A 1 334 ? -19.092 -7.692 -5.946 1.00 72.12 334 THR A CA 1
ATOM 2590 C C . THR A 1 334 ? -18.833 -6.816 -4.726 1.00 72.12 334 THR A C 1
ATOM 2592 O O . THR A 1 334 ? -19.077 -7.240 -3.598 1.00 72.12 334 THR A O 1
ATOM 2595 N N . GLY A 1 335 ? -18.408 -5.569 -4.946 1.00 73.69 335 GLY A N 1
ATOM 2596 C CA . GLY A 1 335 ? -18.128 -4.607 -3.873 1.00 73.69 335 GLY A CA 1
ATOM 2597 C C . GLY A 1 335 ? -16.683 -4.673 -3.362 1.00 73.69 335 GLY A C 1
ATOM 2598 O O . GLY A 1 335 ? -15.842 -5.303 -4.000 1.00 73.69 335 GLY A O 1
ATOM 2599 N N . PRO A 1 336 ? -16.347 -3.984 -2.257 1.00 74.56 336 PRO A N 1
ATOM 2600 C CA . PRO A 1 336 ? -15.017 -4.059 -1.657 1.00 74.56 336 PRO A CA 1
ATOM 2601 C C . PRO A 1 336 ? -14.763 -5.438 -1.012 1.00 74.56 336 PRO A C 1
ATOM 2603 O O . PRO A 1 336 ? -15.714 -6.073 -0.552 1.00 74.56 336 PRO A O 1
ATOM 2606 N N . PRO A 1 337 ? -13.495 -5.889 -0.906 1.00 80.25 337 PRO A N 1
ATOM 2607 C CA . PRO A 1 337 ? -13.158 -7.105 -0.172 1.00 80.25 337 PRO A CA 1
ATOM 2608 C C . PRO A 1 337 ? -13.645 -7.026 1.272 1.00 80.25 337 PRO A C 1
ATOM 2610 O O . PRO A 1 337 ? -13.493 -5.988 1.926 1.00 80.25 337 PRO A O 1
ATOM 2613 N N . ILE A 1 338 ? -14.188 -8.132 1.777 1.00 82.00 338 ILE A N 1
ATOM 2614 C CA . ILE A 1 338 ? -14.593 -8.228 3.176 1.00 82.00 338 ILE A CA 1
ATOM 2615 C C . ILE A 1 338 ? -13.339 -8.199 4.054 1.00 82.00 338 ILE A C 1
ATOM 2617 O O . ILE A 1 338 ? -12.342 -8.869 3.770 1.00 82.00 338 ILE A O 1
ATOM 2621 N N . ARG A 1 339 ? -13.400 -7.398 5.119 1.00 91.25 339 ARG A N 1
ATOM 2622 C CA . ARG A 1 339 ? -12.290 -7.150 6.036 1.00 91.25 339 ARG A CA 1
ATOM 2623 C C . ARG A 1 339 ? -12.585 -7.715 7.417 1.00 91.25 339 ARG A C 1
ATOM 2625 O O . ARG A 1 339 ? -13.736 -7.764 7.849 1.00 91.25 339 ARG A O 1
ATOM 2632 N N . SER A 1 340 ? -11.530 -8.093 8.120 1.00 94.06 340 SER A N 1
ATOM 2633 C CA . SER A 1 340 ? -11.575 -8.586 9.494 1.00 94.06 340 SER A CA 1
ATOM 2634 C C . SER A 1 340 ? -10.457 -7.968 10.323 1.00 94.06 340 SER A C 1
ATOM 2636 O O . SER A 1 340 ? -9.450 -7.519 9.786 1.00 94.06 340 SER A O 1
ATOM 2638 N N . ILE A 1 341 ? -10.596 -7.975 11.639 1.00 96.62 341 ILE A N 1
ATOM 2639 C CA . ILE A 1 341 ? -9.557 -7.546 12.572 1.00 96.62 341 ILE A CA 1
ATOM 2640 C C . ILE A 1 341 ? -8.749 -8.779 12.976 1.00 96.62 341 ILE A C 1
ATOM 2642 O O . ILE A 1 341 ? -9.302 -9.736 13.511 1.00 96.62 341 ILE A O 1
ATOM 2646 N N . ILE A 1 342 ? -7.445 -8.756 12.705 1.00 97.12 342 ILE A N 1
ATOM 2647 C CA . ILE A 1 342 ? -6.487 -9.785 13.137 1.00 97.12 342 ILE A CA 1
ATOM 2648 C C . ILE A 1 342 ? -5.987 -9.482 14.554 1.00 97.12 342 ILE A C 1
ATOM 2650 O O . ILE A 1 342 ? -5.813 -10.384 15.369 1.00 97.12 342 ILE A O 1
ATOM 2654 N N . ALA A 1 343 ? -5.720 -8.206 14.835 1.00 96.94 343 ALA A N 1
ATOM 2655 C CA . ALA A 1 343 ? -5.243 -7.753 16.133 1.00 96.94 343 ALA A CA 1
ATOM 2656 C C . ALA A 1 343 ? -5.551 -6.268 16.337 1.00 96.94 343 ALA A C 1
ATOM 2658 O O . ALA A 1 343 ? -5.520 -5.487 15.388 1.00 96.94 343 ALA A O 1
ATOM 2659 N N . GLU A 1 344 ? -5.773 -5.878 17.587 1.00 97.50 344 GLU A N 1
ATOM 2660 C CA . GLU A 1 344 ? -5.652 -4.499 18.055 1.00 97.50 344 GLU A CA 1
ATOM 2661 C C . GLU A 1 344 ? -4.704 -4.508 19.247 1.00 97.50 344 GLU A C 1
ATOM 2663 O O . GLU A 1 344 ? -4.975 -5.188 20.238 1.00 97.50 344 GLU A O 1
ATOM 2668 N N . VAL A 1 345 ? -3.581 -3.799 19.147 1.00 97.12 345 VAL A N 1
ATOM 2669 C CA . VAL A 1 345 ? -2.562 -3.785 20.204 1.00 97.12 345 VAL A CA 1
ATOM 2670 C C . VAL A 1 345 ? -2.097 -2.358 20.483 1.00 97.12 345 VAL A C 1
ATOM 2672 O O . VAL A 1 345 ? -1.950 -1.574 19.539 1.00 97.12 345 VAL A O 1
ATOM 2675 N N . PRO A 1 346 ? -1.875 -1.989 21.758 1.00 96.75 346 PRO A N 1
ATOM 2676 C CA . PRO A 1 346 ? -1.260 -0.711 22.083 1.00 96.75 346 PRO A CA 1
ATOM 2677 C C . PRO A 1 346 ? 0.162 -0.661 21.519 1.00 96.75 346 PRO A C 1
ATOM 2679 O O . PRO A 1 346 ? 0.849 -1.683 21.452 1.00 96.75 346 PRO A O 1
ATOM 2682 N N . LEU A 1 347 ? 0.604 0.530 21.119 1.00 96.25 347 LEU A N 1
ATOM 2683 C CA . LEU A 1 347 ? 2.004 0.743 20.784 1.00 96.25 347 LEU A CA 1
ATOM 2684 C C . LEU A 1 347 ? 2.831 0.865 22.058 1.00 96.25 347 LEU A C 1
ATOM 2686 O O . LEU A 1 347 ? 2.411 1.461 23.052 1.00 96.25 347 LEU A O 1
ATOM 2690 N N . GLU A 1 348 ? 4.047 0.344 21.999 1.00 95.81 348 GLU A N 1
ATOM 2691 C CA . GLU A 1 348 ? 5.051 0.622 23.013 1.00 95.81 348 GLU A CA 1
ATOM 2692 C C . GLU A 1 348 ? 5.514 2.085 22.939 1.00 95.81 348 GLU A C 1
ATOM 2694 O O . GLU A 1 348 ? 5.318 2.780 21.940 1.00 95.81 348 GLU A O 1
ATOM 2699 N N . LYS A 1 349 ? 6.193 2.566 23.988 1.00 92.12 349 LYS A N 1
ATOM 2700 C CA . LYS A 1 349 ? 6.683 3.959 24.049 1.00 92.12 349 LYS A CA 1
ATOM 2701 C C . LYS A 1 349 ? 7.659 4.324 22.924 1.00 92.12 349 LYS A C 1
ATOM 2703 O O . LYS A 1 349 ? 7.786 5.497 22.586 1.00 92.12 349 LYS A O 1
ATOM 2708 N N . ASP A 1 350 ? 8.360 3.339 22.368 1.00 91.75 350 ASP A N 1
ATOM 2709 C CA . ASP A 1 350 ? 9.259 3.503 21.221 1.00 91.75 350 ASP A CA 1
ATOM 2710 C C . ASP A 1 350 ? 8.530 3.416 19.864 1.00 91.75 350 ASP A C 1
ATOM 2712 O O . ASP A 1 350 ? 9.167 3.517 18.820 1.00 91.75 350 ASP A O 1
ATOM 2716 N N . GLY A 1 351 ? 7.200 3.266 19.869 1.00 94.38 351 GLY A N 1
ATOM 2717 C CA . GLY A 1 351 ? 6.362 3.120 18.680 1.00 94.38 351 GLY A CA 1
ATOM 2718 C C . GLY A 1 351 ? 6.330 1.700 18.113 1.00 94.38 351 GLY A C 1
ATOM 2719 O O . GLY A 1 351 ? 5.724 1.487 17.061 1.00 94.38 351 GLY A O 1
ATOM 2720 N N . SER A 1 352 ? 6.987 0.735 18.764 1.00 96.81 352 SER A N 1
ATOM 2721 C CA . SER A 1 352 ? 7.069 -0.639 18.276 1.00 96.81 352 SER A CA 1
ATOM 2722 C C . SER A 1 352 ? 5.844 -1.479 18.643 1.00 96.81 352 SER A C 1
ATOM 2724 O O . SER A 1 352 ? 5.169 -1.234 19.644 1.00 96.81 352 SER A O 1
ATOM 2726 N N . PHE A 1 353 ? 5.579 -2.511 17.839 1.00 97.75 353 PHE A N 1
ATOM 2727 C CA . PHE A 1 353 ? 4.640 -3.580 18.180 1.00 97.75 353 PHE A CA 1
ATOM 2728 C C . PHE A 1 353 ? 5.062 -4.921 17.562 1.00 97.75 353 PHE A C 1
ATOM 2730 O O . PHE A 1 353 ? 5.839 -4.987 16.601 1.00 97.75 353 PHE A O 1
ATOM 2737 N N . TYR A 1 354 ? 4.546 -6.008 18.135 1.00 97.00 354 TYR A N 1
ATOM 2738 C CA . TYR A 1 354 ? 4.861 -7.375 17.734 1.00 97.00 354 TYR A CA 1
ATOM 2739 C C . TYR A 1 354 ? 3.623 -8.268 17.843 1.00 97.00 354 TYR A C 1
ATOM 2741 O O . TYR A 1 354 ? 3.061 -8.414 18.927 1.00 97.00 354 TYR A O 1
ATOM 2749 N N . VAL A 1 355 ? 3.194 -8.853 16.723 1.00 97.38 355 VAL A N 1
ATOM 2750 C CA . VAL A 1 355 ? 1.943 -9.624 16.628 1.00 97.38 355 VAL A CA 1
ATOM 2751 C C . VAL A 1 355 ? 2.095 -10.870 15.760 1.00 97.38 355 VAL A C 1
ATOM 2753 O O . VAL A 1 355 ? 2.939 -10.940 14.867 1.00 97.38 355 VAL A O 1
ATOM 2756 N N . GLU A 1 356 ? 1.252 -11.854 16.033 1.00 96.69 356 GLU A N 1
ATOM 2757 C CA . GLU A 1 356 ? 1.007 -13.027 15.210 1.00 96.69 356 GLU A CA 1
ATOM 2758 C C . GLU A 1 356 ? -0.040 -12.699 14.136 1.00 96.69 356 GLU A C 1
ATOM 2760 O O . GLU A 1 356 ? -1.022 -11.997 14.397 1.00 96.69 356 GLU A O 1
ATOM 2765 N N . LEU A 1 357 ? 0.176 -13.210 12.925 1.00 95.88 357 LEU A N 1
ATOM 2766 C CA . LEU A 1 357 ? -0.695 -13.047 11.766 1.00 95.88 357 LEU A CA 1
ATOM 2767 C C . LEU A 1 357 ? -1.112 -14.414 11.211 1.00 95.88 357 LEU A C 1
ATOM 2769 O O . LEU A 1 357 ? -0.292 -15.339 11.198 1.00 95.88 357 LEU A O 1
ATOM 2773 N N . PRO A 1 358 ? -2.325 -14.548 10.646 1.00 94.81 358 PRO A N 1
ATOM 2774 C CA . PRO A 1 358 ? -2.620 -15.694 9.801 1.00 94.81 358 PRO A CA 1
ATOM 2775 C C . PRO A 1 358 ? -1.701 -15.657 8.569 1.00 94.81 358 PRO A C 1
ATOM 2777 O O . PRO A 1 358 ? -1.548 -14.622 7.916 1.00 94.81 358 PRO A O 1
ATOM 2780 N N . SER A 1 359 ? -1.062 -16.781 8.245 1.00 93.25 359 SER A N 1
ATOM 2781 C CA . SER A 1 359 ? -0.274 -16.877 7.015 1.00 93.25 359 SER A CA 1
ATOM 2782 C C . SER A 1 359 ? -1.179 -17.009 5.793 1.00 93.25 359 SER A C 1
ATOM 2784 O O . SER A 1 359 ? -2.314 -17.465 5.893 1.00 93.25 359 SER A O 1
ATOM 2786 N N . LYS A 1 360 ? -0.665 -16.626 4.618 1.00 92.38 360 LYS A N 1
ATOM 2787 C CA . LYS A 1 360 ? -1.394 -16.637 3.335 1.00 92.38 360 LYS A CA 1
ATOM 2788 C C . LYS A 1 360 ? -2.637 -15.741 3.291 1.00 92.38 360 LYS A C 1
ATOM 2790 O O . LYS A 1 360 ? -3.422 -15.839 2.354 1.00 92.38 360 LYS A O 1
ATOM 2795 N N . THR A 1 361 ? -2.771 -14.844 4.258 1.00 91.88 361 THR A N 1
ATOM 2796 C CA . THR A 1 361 ? -3.820 -13.830 4.313 1.00 91.88 361 THR A CA 1
ATOM 2797 C C . THR A 1 361 ? -3.203 -12.474 4.019 1.00 91.88 361 THR A C 1
ATOM 2799 O O . THR A 1 361 ? -2.112 -12.161 4.507 1.00 91.88 361 THR A O 1
ATOM 2802 N N . SER A 1 362 ? -3.888 -11.672 3.205 1.00 93.81 362 SER A N 1
ATOM 2803 C CA . SER A 1 362 ? -3.492 -10.282 3.017 1.00 93.81 362 SER A CA 1
ATOM 2804 C C . SER A 1 362 ? -3.823 -9.477 4.264 1.00 93.81 362 SER A C 1
ATOM 2806 O O . SER A 1 362 ? -4.914 -9.620 4.816 1.00 93.81 362 SER A O 1
ATOM 2808 N N . PHE A 1 363 ? -2.917 -8.602 4.678 1.00 95.38 363 PHE A N 1
ATOM 2809 C CA . PHE A 1 363 ? -3.134 -7.702 5.797 1.00 95.38 363 PHE A CA 1
ATOM 2810 C C . PHE A 1 363 ? -2.688 -6.273 5.492 1.00 95.38 363 PHE A C 1
ATOM 2812 O O . PHE A 1 363 ? -1.851 -6.038 4.624 1.00 95.38 363 PHE A O 1
ATOM 2819 N N . ASP A 1 364 ? -3.244 -5.326 6.233 1.00 93.75 364 ASP A N 1
ATOM 2820 C CA . ASP A 1 364 ? -2.846 -3.921 6.266 1.00 93.75 364 ASP A CA 1
ATOM 2821 C C . ASP A 1 364 ? -2.958 -3.403 7.712 1.00 93.75 364 ASP A C 1
ATOM 2823 O O . ASP A 1 364 ? -3.430 -4.116 8.604 1.00 93.75 364 ASP A O 1
ATOM 2827 N N . MET A 1 365 ? -2.491 -2.188 7.974 1.00 95.38 365 MET A N 1
ATOM 2828 C CA . MET A 1 365 ? -2.385 -1.618 9.314 1.00 95.38 365 MET A CA 1
ATOM 2829 C C . MET A 1 365 ? -3.073 -0.257 9.371 1.00 95.38 365 MET A C 1
ATOM 2831 O O . MET A 1 365 ? -2.838 0.599 8.522 1.00 95.38 365 MET A O 1
ATOM 2835 N N . GLN A 1 366 ? -3.889 -0.052 10.401 1.00 96.75 366 GLN A N 1
ATOM 2836 C CA . GLN A 1 366 ? -4.439 1.249 10.766 1.00 96.75 366 GLN A CA 1
ATOM 2837 C C . GLN A 1 366 ? -3.759 1.730 12.045 1.00 96.75 366 GLN A C 1
ATOM 2839 O O . GLN A 1 366 ? -3.791 1.030 13.062 1.00 96.75 366 GLN A O 1
ATOM 2844 N N . SER A 1 367 ? -3.166 2.920 12.016 1.00 97.00 367 SER A N 1
ATOM 2845 C CA . SER A 1 367 ? -2.819 3.637 13.243 1.00 97.00 367 SER A CA 1
ATOM 2846 C C . SER A 1 367 ? -4.092 4.081 13.945 1.00 97.00 367 SER A C 1
ATOM 2848 O O . SER A 1 367 ? -5.026 4.560 13.304 1.00 97.00 367 SER A O 1
ATOM 2850 N N . LEU A 1 368 ? -4.136 3.914 15.263 1.00 98.12 368 LEU A N 1
ATOM 2851 C CA . LEU A 1 368 ? -5.290 4.256 16.082 1.00 98.12 368 LEU A CA 1
ATOM 2852 C C . LEU A 1 368 ? -4.940 5.335 17.102 1.00 98.12 368 LEU A C 1
ATOM 2854 O O . LEU A 1 368 ? -3.889 5.269 17.752 1.00 98.12 368 LEU A O 1
ATOM 2858 N N . ASN A 1 369 ? -5.865 6.262 17.326 1.00 97.31 369 ASN A N 1
ATOM 2859 C CA . ASN A 1 369 ? -5.798 7.156 18.480 1.00 97.31 369 ASN A CA 1
ATOM 2860 C C . ASN A 1 369 ? -6.227 6.459 19.782 1.00 97.31 369 ASN A C 1
ATOM 2862 O O . ASN A 1 369 ? -6.607 5.285 19.781 1.00 97.31 369 ASN A O 1
ATOM 2866 N N . ALA A 1 370 ? -6.164 7.183 20.903 1.00 95.81 370 ALA A N 1
ATOM 2867 C CA . ALA A 1 370 ? -6.453 6.641 22.237 1.00 95.81 370 ALA A CA 1
ATOM 2868 C C . ALA A 1 370 ? -7.891 6.105 22.399 1.00 95.81 370 ALA A C 1
ATOM 2870 O O . ALA A 1 370 ? -8.176 5.335 23.318 1.00 95.81 370 ALA A O 1
ATOM 2871 N N . GLU A 1 371 ? -8.798 6.490 21.502 1.00 95.69 371 GLU A N 1
ATOM 2872 C CA . GLU A 1 371 ? -10.198 6.061 21.493 1.00 95.69 371 GLU A CA 1
ATOM 2873 C C . GLU A 1 371 ? -10.447 4.862 20.569 1.00 95.69 371 GLU A C 1
ATOM 2875 O O . GLU A 1 371 ? -11.537 4.291 20.575 1.00 95.69 371 GLU A O 1
ATOM 2880 N N . GLY A 1 372 ? -9.420 4.412 19.842 1.00 96.75 372 GLY A N 1
ATOM 2881 C CA . GLY A 1 372 ? -9.487 3.261 18.944 1.00 96.75 372 GLY A CA 1
ATOM 2882 C C . GLY A 1 372 ? -10.013 3.585 17.546 1.00 96.75 372 GLY A C 1
ATOM 2883 O O . GLY A 1 372 ? -10.349 2.657 16.809 1.00 96.75 372 GLY A O 1
ATOM 2884 N N . MET A 1 373 ? -10.096 4.867 17.181 1.00 98.19 373 MET A N 1
ATOM 2885 C CA . MET A 1 373 ? -10.447 5.299 15.827 1.00 98.19 373 MET A CA 1
ATOM 2886 C C . MET A 1 373 ? -9.215 5.285 14.930 1.00 98.19 373 MET A C 1
ATOM 2888 O O . MET A 1 373 ? -8.146 5.742 15.345 1.00 98.19 373 MET A O 1
ATOM 2892 N N . ALA A 1 374 ? -9.372 4.795 13.701 1.00 97.75 374 ALA A N 1
ATOM 2893 C CA . ALA A 1 374 ? -8.315 4.856 12.705 1.00 97.75 374 ALA A CA 1
ATOM 2894 C C . ALA A 1 374 ? -7.984 6.309 12.331 1.00 97.75 374 ALA A C 1
ATOM 2896 O O . ALA A 1 374 ? -8.868 7.100 12.000 1.00 97.75 374 ALA A O 1
ATOM 2897 N N . LEU A 1 375 ? -6.694 6.640 12.371 1.00 95.19 375 LEU A N 1
ATOM 2898 C CA . LEU A 1 375 ? -6.136 7.913 11.910 1.00 95.19 375 LEU A CA 1
ATOM 2899 C C . LEU A 1 375 ? -5.763 7.843 10.431 1.00 95.19 375 LEU A C 1
ATOM 2901 O O . LEU A 1 375 ? -5.961 8.796 9.679 1.00 95.19 375 LEU A O 1
ATOM 2905 N N . ARG A 1 376 ? -5.234 6.694 10.006 1.00 90.38 376 ARG A N 1
ATOM 2906 C CA . ARG A 1 376 ? -4.829 6.430 8.627 1.00 90.38 376 ARG A CA 1
ATOM 2907 C C . ARG A 1 376 ? -5.203 5.008 8.235 1.00 90.38 376 ARG A C 1
ATOM 2909 O O . ARG A 1 376 ? -5.070 4.077 9.027 1.00 90.38 376 ARG A O 1
ATOM 2916 N N . PHE A 1 377 ? -5.593 4.838 6.976 1.00 91.00 377 PHE A N 1
ATOM 2917 C CA . PHE A 1 377 ? -5.702 3.531 6.344 1.00 91.00 377 PHE A CA 1
ATOM 2918 C C . PHE A 1 377 ? -5.019 3.573 4.971 1.00 91.00 377 PHE A C 1
ATOM 2920 O O . PHE A 1 377 ? -5.561 4.133 4.019 1.00 91.00 377 PHE A O 1
ATOM 2927 N N . PRO A 1 378 ? -3.784 3.059 4.848 1.00 85.06 378 PRO A N 1
ATOM 2928 C CA . PRO A 1 378 ? -2.956 3.351 3.688 1.00 85.06 378 PRO A CA 1
ATOM 2929 C C . PRO A 1 378 ? -3.286 2.474 2.471 1.00 85.06 378 PRO A C 1
ATOM 2931 O O . PRO A 1 378 ? -2.732 2.717 1.398 1.00 85.06 378 PRO A O 1
ATOM 2934 N N . HIS A 1 379 ? -4.156 1.463 2.593 1.00 86.25 379 HIS A N 1
ATOM 2935 C CA . HIS A 1 379 ? -4.481 0.499 1.533 1.00 86.25 379 HIS A CA 1
ATOM 2936 C C . HIS A 1 379 ? -3.228 -0.201 0.970 1.00 86.25 379 HIS A C 1
ATOM 2938 O O . HIS A 1 379 ? -3.048 -0.320 -0.248 1.00 86.25 379 HIS A O 1
ATOM 2944 N N . ARG A 1 380 ? -2.307 -0.604 1.848 1.00 85.25 380 ARG A N 1
ATOM 2945 C CA . ARG A 1 380 ? -1.015 -1.236 1.548 1.00 85.25 380 ARG A CA 1
ATOM 2946 C C . ARG A 1 380 ? -1.066 -2.712 1.932 1.00 85.25 380 ARG A C 1
ATOM 2948 O O . ARG A 1 380 ? -0.399 -3.145 2.861 1.00 85.25 380 ARG A O 1
ATOM 2955 N N . TRP A 1 381 ? -1.853 -3.481 1.183 1.00 90.50 381 TRP A N 1
ATOM 2956 C CA . TRP A 1 381 ? -2.009 -4.916 1.414 1.00 90.50 381 TRP A CA 1
ATOM 2957 C C . TRP A 1 381 ? -0.680 -5.664 1.250 1.00 90.50 381 TRP A C 1
ATOM 2959 O O . TRP A 1 381 ? -0.129 -5.763 0.152 1.00 90.50 381 TRP A O 1
ATOM 2969 N N . LEU A 1 382 ? -0.180 -6.195 2.360 1.00 93.56 382 LEU A N 1
ATOM 2970 C CA . LEU A 1 382 ? 0.954 -7.107 2.455 1.00 93.56 382 LEU A CA 1
ATOM 2971 C C . LEU A 1 382 ? 0.441 -8.520 2.729 1.00 93.56 382 LEU A C 1
ATOM 2973 O O . LEU A 1 382 ? -0.744 -8.730 2.946 1.00 93.56 382 LEU A O 1
ATOM 2977 N N . TYR A 1 383 ? 1.326 -9.506 2.730 1.00 94.81 383 TYR A N 1
ATOM 2978 C CA . TYR A 1 383 ? 1.005 -10.872 3.131 1.00 94.81 383 TYR A CA 1
ATOM 2979 C C . TYR A 1 383 ? 2.254 -11.549 3.690 1.00 94.81 383 TYR A C 1
ATOM 2981 O O . TYR A 1 383 ? 3.378 -11.095 3.474 1.00 94.81 383 TYR A O 1
ATOM 2989 N N . CYS A 1 384 ? 2.066 -12.670 4.379 1.00 95.06 384 CYS A N 1
ATOM 2990 C CA . CYS A 1 384 ? 3.167 -13.466 4.909 1.00 95.06 384 CYS A CA 1
ATOM 2991 C C . CYS A 1 384 ? 3.030 -14.939 4.531 1.00 95.06 384 CYS A C 1
ATOM 2993 O O . CYS A 1 384 ? 1.926 -15.489 4.471 1.00 95.06 384 CYS A O 1
ATOM 2995 N N . HIS A 1 385 ? 4.162 -15.601 4.304 1.00 94.19 385 HIS A N 1
ATOM 2996 C CA . HIS A 1 385 ? 4.230 -17.055 4.176 1.00 94.19 385 HIS A CA 1
ATOM 2997 C C . HIS A 1 385 ? 4.156 -17.736 5.556 1.00 94.19 385 HIS A C 1
ATOM 2999 O O . HIS A 1 385 ? 4.426 -17.099 6.574 1.00 94.19 385 HIS A O 1
ATOM 3005 N N . PRO A 1 386 ? 3.799 -19.032 5.623 1.00 94.19 386 PRO A N 1
ATOM 3006 C CA . PRO A 1 386 ? 3.797 -19.779 6.881 1.00 94.19 386 PRO A CA 1
ATOM 3007 C C . PRO A 1 386 ? 5.134 -19.695 7.628 1.00 94.19 386 PRO A C 1
ATOM 3009 O O . PRO A 1 386 ? 6.186 -19.981 7.049 1.00 94.19 386 PRO A O 1
ATOM 3012 N N . GLY A 1 387 ? 5.080 -19.299 8.903 1.00 94.50 387 GLY A N 1
ATOM 3013 C CA . GLY A 1 387 ? 6.232 -19.094 9.785 1.00 94.50 387 GLY A CA 1
ATOM 3014 C C . GLY A 1 387 ? 7.155 -17.937 9.405 1.00 94.50 387 GLY A C 1
ATOM 3015 O O . GLY A 1 387 ? 8.260 -17.845 9.944 1.00 94.50 387 GLY A O 1
ATOM 3016 N N . GLU A 1 388 ? 6.744 -17.064 8.480 1.00 95.31 388 GLU A N 1
ATOM 3017 C CA . GLU A 1 388 ? 7.510 -15.876 8.110 1.00 95.31 388 GLU A CA 1
ATOM 3018 C C . GLU A 1 388 ? 7.648 -14.916 9.293 1.00 95.31 388 GLU A C 1
ATOM 3020 O O . GLU A 1 388 ? 6.676 -14.579 9.966 1.00 95.31 388 GLU A O 1
ATOM 3025 N N . LYS A 1 389 ? 8.872 -14.435 9.508 1.00 94.94 389 LYS A N 1
ATOM 3026 C CA . LYS A 1 389 ? 9.182 -13.275 10.339 1.00 94.94 389 LYS A CA 1
ATOM 3027 C C . LYS A 1 389 ? 9.253 -12.046 9.442 1.00 94.94 389 LYS A C 1
ATOM 3029 O O . LYS A 1 389 ? 10.307 -11.755 8.867 1.00 94.94 389 LYS A O 1
ATOM 3034 N N . HIS A 1 390 ? 8.142 -11.332 9.345 1.00 95.06 390 HIS A N 1
ATOM 3035 C CA . HIS A 1 390 ? 8.040 -10.111 8.564 1.00 95.06 390 HIS A CA 1
ATOM 3036 C C . HIS A 1 390 ? 8.410 -8.902 9.426 1.00 95.06 390 HIS A C 1
ATOM 3038 O O . HIS A 1 390 ? 7.902 -8.740 10.535 1.00 95.06 390 HIS A O 1
ATOM 3044 N N . THR A 1 391 ? 9.328 -8.068 8.944 1.00 93.19 391 THR A N 1
ATOM 3045 C CA . THR A 1 391 ? 9.836 -6.906 9.686 1.00 93.19 391 THR A CA 1
ATOM 3046 C C . THR A 1 391 ? 9.630 -5.641 8.874 1.00 93.19 391 THR A C 1
ATOM 3048 O O . THR A 1 391 ? 10.084 -5.598 7.732 1.00 93.19 391 THR A O 1
ATOM 3051 N N . LEU A 1 392 ? 9.028 -4.615 9.472 1.00 92.38 392 LEU A N 1
ATOM 3052 C CA . LEU A 1 392 ? 8.863 -3.292 8.873 1.00 92.38 392 LEU A CA 1
ATOM 3053 C C . LEU A 1 392 ? 9.473 -2.215 9.772 1.00 92.38 392 LEU A C 1
ATOM 3055 O O . LEU A 1 392 ? 9.547 -2.369 10.995 1.00 92.38 392 LEU A O 1
ATOM 3059 N N . SER A 1 393 ? 9.844 -1.093 9.152 1.00 90.56 393 SER A N 1
ATOM 3060 C CA . SER A 1 393 ? 10.539 0.017 9.810 1.00 90.56 393 SER A CA 1
ATOM 3061 C C . SER A 1 393 ? 11.913 -0.387 10.363 1.00 90.56 393 SER A C 1
ATOM 3063 O O . SER A 1 393 ? 12.447 -1.458 10.062 1.00 90.56 393 SER A O 1
ATOM 3065 N N . ILE A 1 394 ? 12.492 0.493 11.168 1.00 89.19 394 ILE A N 1
ATOM 3066 C CA . ILE A 1 394 ? 13.711 0.300 11.954 1.00 89.19 394 ILE A CA 1
ATOM 3067 C C . ILE A 1 394 ? 13.539 1.010 13.302 1.00 89.19 394 ILE A C 1
ATOM 3069 O O . ILE A 1 394 ? 12.702 1.908 13.408 1.00 89.19 394 ILE A O 1
ATOM 3073 N N . PRO A 1 395 ? 14.323 0.667 14.336 1.00 88.88 395 PRO A N 1
ATOM 3074 C CA . PRO A 1 395 ? 14.377 1.493 15.534 1.00 88.88 395 PRO A CA 1
ATOM 3075 C C . PRO A 1 395 ? 14.808 2.919 15.174 1.00 88.88 395 PRO A C 1
ATOM 3077 O O . PRO A 1 395 ? 15.794 3.106 14.458 1.00 88.88 395 PRO A O 1
ATOM 3080 N N . ARG A 1 396 ? 14.108 3.932 15.694 1.00 86.25 396 ARG A N 1
ATOM 3081 C CA . ARG A 1 396 ? 14.379 5.352 15.390 1.00 86.25 396 ARG A CA 1
ATOM 3082 C C . ARG A 1 396 ? 15.828 5.762 15.630 1.00 86.25 396 ARG A C 1
ATOM 3084 O O . ARG A 1 396 ? 16.400 6.539 14.873 1.00 86.25 396 ARG A O 1
ATOM 3091 N N . THR A 1 397 ? 16.443 5.202 16.666 1.00 83.94 397 THR A N 1
ATOM 3092 C CA . THR A 1 397 ? 17.848 5.431 17.033 1.00 83.94 397 THR A CA 1
ATOM 3093 C C . THR A 1 397 ? 18.843 4.973 15.963 1.00 83.94 397 THR A C 1
ATOM 3095 O O . THR A 1 397 ? 19.992 5.418 15.978 1.00 83.94 397 THR A O 1
ATOM 3098 N N . LEU A 1 398 ? 18.403 4.118 15.033 1.00 85.62 398 LEU A N 1
ATOM 3099 C CA . LEU A 1 398 ? 19.191 3.583 13.926 1.00 85.62 398 LEU A CA 1
ATOM 3100 C C . LEU A 1 398 ? 18.937 4.259 12.575 1.00 85.62 398 LEU A C 1
ATOM 3102 O O . LEU A 1 398 ? 19.497 3.849 11.548 1.00 85.62 398 LEU A O 1
ATOM 3106 N N . PHE A 1 399 ? 18.085 5.285 12.554 1.00 86.06 399 PHE A N 1
ATOM 3107 C CA . PHE A 1 399 ? 17.718 5.983 11.330 1.00 86.06 399 PHE A CA 1
ATOM 3108 C C . PHE A 1 399 ? 18.931 6.601 10.638 1.00 86.06 399 PHE A C 1
ATOM 3110 O O . PHE A 1 399 ? 19.143 6.379 9.442 1.00 86.06 399 PHE A O 1
ATOM 3117 N N . ALA A 1 400 ? 19.769 7.312 11.397 1.00 83.62 400 ALA A N 1
ATOM 3118 C CA . ALA A 1 400 ? 20.953 7.984 10.871 1.00 83.62 400 ALA A CA 1
ATOM 3119 C C . ALA A 1 400 ? 21.939 7.008 10.200 1.00 83.62 400 ALA A C 1
ATOM 3121 O O . ALA A 1 400 ? 22.611 7.359 9.238 1.00 83.62 400 ALA A O 1
ATOM 3122 N N . GLN A 1 401 ? 22.022 5.767 10.671 1.00 82.12 401 GLN A N 1
ATOM 3123 C CA . GLN A 1 401 ? 22.963 4.756 10.196 1.00 82.12 401 GLN A CA 1
ATOM 3124 C C . GLN A 1 401 ? 22.404 3.971 9.006 1.00 82.12 401 GLN A C 1
ATOM 3126 O O . GLN A 1 401 ? 23.176 3.562 8.138 1.00 82.12 401 GLN A O 1
ATOM 3131 N N . THR A 1 402 ? 21.084 3.768 8.969 1.00 80.88 402 THR A N 1
ATOM 3132 C CA . THR A 1 402 ? 20.444 2.809 8.054 1.00 80.88 402 THR A CA 1
ATOM 3133 C C . THR A 1 402 ? 19.695 3.481 6.908 1.00 80.88 402 THR A C 1
ATOM 3135 O O . THR A 1 402 ? 19.744 2.995 5.783 1.00 80.88 402 THR A O 1
ATOM 3138 N N . CYS A 1 403 ? 19.010 4.594 7.178 1.00 81.31 403 CYS A N 1
ATOM 3139 C CA . CYS A 1 403 ? 18.052 5.200 6.249 1.00 81.31 403 CYS A CA 1
ATOM 3140 C C . CYS A 1 403 ? 18.494 6.578 5.747 1.00 81.31 403 CYS A C 1
ATOM 3142 O O . CYS A 1 403 ? 18.205 6.932 4.604 1.00 81.31 403 CYS A O 1
ATOM 3144 N N . SER A 1 404 ? 19.233 7.340 6.557 1.00 80.12 404 SER A N 1
ATOM 3145 C CA . SER A 1 404 ? 19.519 8.754 6.271 1.00 80.12 404 SER A CA 1
ATOM 3146 C C . SER A 1 404 ? 20.306 9.008 4.981 1.00 80.12 404 SER A C 1
ATOM 3148 O O . SER A 1 404 ? 20.140 10.045 4.347 1.00 80.12 404 SER A O 1
ATOM 3150 N N . GLY A 1 405 ? 21.124 8.042 4.545 1.00 76.06 405 GLY A N 1
ATOM 3151 C CA . GLY A 1 405 ? 21.898 8.166 3.309 1.00 76.06 405 GLY A CA 1
ATOM 3152 C C . GLY A 1 405 ? 21.027 8.303 2.056 1.00 76.06 405 GLY A C 1
ATOM 3153 O O . GLY A 1 405 ? 21.475 8.884 1.076 1.00 76.06 405 GLY A O 1
ATOM 3154 N N . CYS A 1 406 ? 19.795 7.782 2.089 1.00 74.94 406 CYS A N 1
ATOM 3155 C CA . CYS A 1 406 ? 18.827 7.895 0.992 1.00 74.94 406 CYS A CA 1
ATOM 3156 C C . CYS A 1 406 ? 17.631 8.796 1.339 1.00 74.94 406 CYS A C 1
ATOM 3158 O O . CYS A 1 406 ? 17.051 9.392 0.440 1.00 74.94 406 CYS A O 1
ATOM 3160 N N . HIS A 1 407 ? 17.264 8.903 2.621 1.00 79.12 407 HIS A N 1
ATOM 3161 C CA . HIS A 1 407 ? 16.063 9.614 3.086 1.00 79.12 407 HIS A CA 1
ATOM 3162 C C . HIS A 1 407 ? 16.357 10.922 3.834 1.00 79.12 407 HIS A C 1
ATOM 3164 O O . HIS A 1 407 ? 15.459 11.514 4.430 1.00 79.12 407 HIS A O 1
ATOM 3170 N N . GLY A 1 408 ? 17.607 11.390 3.792 1.00 79.50 408 GLY A N 1
ATOM 3171 C CA . GLY A 1 408 ? 18.014 12.650 4.406 1.00 79.50 408 GLY A CA 1
ATOM 3172 C C . GLY A 1 408 ? 18.079 12.585 5.930 1.00 79.50 408 GLY A C 1
ATOM 3173 O O . GLY A 1 408 ? 17.988 11.520 6.541 1.00 79.50 408 GLY A O 1
ATOM 3174 N N . GLY A 1 409 ? 18.288 13.740 6.559 1.00 82.38 409 GLY A N 1
ATOM 3175 C CA . GLY A 1 409 ? 18.252 13.855 8.015 1.00 82.38 409 GLY A CA 1
ATOM 3176 C C . GLY A 1 409 ? 16.830 13.693 8.544 1.00 82.38 409 GLY A C 1
ATOM 3177 O O . GLY A 1 409 ? 15.881 14.176 7.936 1.00 82.38 409 GLY A O 1
ATOM 3178 N N . PHE A 1 410 ? 16.679 13.055 9.704 1.00 83.94 410 PHE A N 1
ATOM 3179 C CA . PHE A 1 410 ? 15.365 12.841 10.318 1.00 83.94 410 PHE A CA 1
ATOM 3180 C C . PHE A 1 410 ? 14.621 14.166 10.586 1.00 83.94 410 PHE A C 1
ATOM 3182 O O . PHE A 1 410 ? 13.429 14.275 10.315 1.00 83.94 410 PHE A O 1
ATOM 3189 N N . THR A 1 411 ? 15.354 15.192 11.027 1.00 84.88 411 THR A N 1
ATOM 3190 C CA . THR A 1 411 ? 14.866 16.564 11.267 1.00 84.88 411 THR A CA 1
ATOM 3191 C C . THR A 1 411 ? 14.814 17.433 10.007 1.00 84.88 411 THR A C 1
ATOM 3193 O O . THR A 1 411 ? 14.458 18.605 10.080 1.00 84.88 411 THR A O 1
ATOM 3196 N N . GLY A 1 412 ? 15.224 16.898 8.854 1.00 78.94 412 GLY A N 1
ATOM 3197 C CA . GLY A 1 412 ? 15.523 17.668 7.646 1.00 78.94 412 GLY A CA 1
ATOM 3198 C C . GLY A 1 412 ? 16.925 18.294 7.628 1.00 78.94 412 GLY A C 1
ATOM 3199 O O . GLY A 1 412 ? 17.399 18.667 6.556 1.00 78.94 412 GLY A O 1
ATOM 3200 N N . SER A 1 413 ? 17.637 18.361 8.762 1.00 81.06 413 SER A N 1
ATOM 3201 C CA . SER A 1 413 ? 19.009 18.883 8.799 1.00 81.06 413 SER A CA 1
ATOM 3202 C C . SER A 1 413 ? 20.025 17.871 8.246 1.00 81.06 413 SER A C 1
ATOM 3204 O O . SER A 1 413 ? 20.079 16.734 8.728 1.00 81.06 413 SER A O 1
ATOM 3206 N N . PRO A 1 414 ? 20.919 18.258 7.313 1.00 76.56 414 PRO A N 1
ATOM 3207 C CA . PRO A 1 414 ? 21.991 17.382 6.837 1.00 76.56 414 PRO A CA 1
ATOM 3208 C C . PRO A 1 414 ? 22.935 16.895 7.946 1.00 76.56 414 PRO A C 1
ATOM 3210 O O . PRO A 1 414 ? 23.469 15.788 7.844 1.00 76.56 414 PRO A O 1
ATOM 3213 N N . SER A 1 415 ? 23.118 17.666 9.027 1.00 79.44 415 SER A N 1
ATOM 3214 C CA . SER A 1 415 ? 23.946 17.264 10.179 1.00 79.44 415 SER A CA 1
ATOM 3215 C C . SER A 1 415 ? 23.456 15.984 10.853 1.00 79.44 415 SER A C 1
ATOM 3217 O O . SER A 1 415 ? 24.245 15.250 11.444 1.00 79.44 415 SER A O 1
ATOM 3219 N N . ASP A 1 416 ? 22.167 15.681 10.724 1.00 79.06 416 ASP A N 1
ATOM 3220 C CA . ASP A 1 416 ? 21.514 14.580 11.432 1.00 79.06 416 ASP A CA 1
ATOM 3221 C C . ASP A 1 416 ? 21.663 13.249 10.687 1.00 79.06 416 ASP A C 1
ATOM 3223 O O . ASP A 1 416 ? 21.241 12.194 11.160 1.00 79.06 416 ASP A O 1
ATOM 3227 N N . THR A 1 417 ? 22.321 13.288 9.527 1.00 75.38 417 THR A N 1
ATOM 3228 C CA . THR A 1 417 ? 22.786 12.108 8.791 1.00 75.38 417 THR A CA 1
ATOM 3229 C C . THR A 1 417 ? 24.094 11.547 9.359 1.00 75.38 417 THR A C 1
ATOM 3231 O O . THR A 1 417 ? 24.490 10.427 9.023 1.00 75.38 417 THR A O 1
ATOM 3234 N N . LEU A 1 418 ? 24.775 12.295 10.242 1.00 71.75 418 LEU A N 1
ATOM 3235 C CA . LEU A 1 418 ? 26.024 11.857 10.855 1.00 71.75 418 LEU A CA 1
ATOM 3236 C C . LEU A 1 418 ? 25.777 10.624 11.728 1.00 71.75 418 LEU A C 1
ATOM 3238 O O . LEU A 1 418 ? 25.109 10.659 12.764 1.00 71.75 418 LEU A O 1
ATOM 3242 N N . ARG A 1 419 ? 26.346 9.503 11.283 1.00 67.56 419 ARG A N 1
ATOM 3243 C CA . ARG A 1 419 ? 26.197 8.201 11.927 1.00 67.56 419 ARG A CA 1
ATOM 3244 C C . ARG A 1 419 ? 26.759 8.253 13.344 1.00 67.56 419 ARG A C 1
ATOM 3246 O O . ARG A 1 419 ? 27.941 8.527 13.532 1.00 67.56 419 ARG A O 1
ATOM 3253 N N . ARG A 1 420 ? 25.950 7.876 14.333 1.00 64.94 420 ARG A N 1
ATOM 3254 C CA . ARG A 1 420 ? 26.472 7.415 15.624 1.00 64.94 420 ARG A CA 1
ATOM 3255 C C . ARG A 1 420 ? 26.759 5.920 15.476 1.00 64.94 420 ARG A C 1
ATOM 3257 O O . ARG A 1 420 ? 25.798 5.174 15.313 1.00 64.94 420 ARG A O 1
ATOM 3264 N N . PRO A 1 421 ? 28.012 5.447 15.425 1.00 59.28 421 PRO A N 1
ATOM 3265 C CA . PRO A 1 421 ? 28.261 4.018 15.276 1.00 59.28 421 PRO A CA 1
ATOM 3266 C C . PRO A 1 421 ? 27.621 3.268 16.449 1.00 59.28 421 PRO A C 1
ATOM 3268 O O . PRO A 1 421 ? 27.981 3.500 17.601 1.00 59.28 421 PRO A O 1
ATOM 3271 N N . ASP A 1 422 ? 26.655 2.397 16.158 1.00 58.94 422 ASP A N 1
ATOM 3272 C CA . ASP A 1 422 ? 26.150 1.447 17.144 1.00 58.94 422 ASP A CA 1
ATOM 3273 C C . ASP A 1 422 ? 27.108 0.250 17.171 1.00 58.94 422 ASP A C 1
ATOM 3275 O O . ASP A 1 422 ? 27.122 -0.579 16.261 1.00 58.94 422 ASP A O 1
ATOM 3279 N N . VAL A 1 423 ? 27.990 0.222 18.173 1.00 52.38 423 VAL A N 1
ATOM 3280 C CA . VAL A 1 423 ? 29.043 -0.800 18.329 1.00 52.38 423 VAL A CA 1
ATOM 3281 C C . VAL A 1 423 ? 28.507 -2.044 19.058 1.00 52.38 423 VAL A C 1
ATOM 3283 O O . VAL A 1 423 ? 29.185 -3.068 19.126 1.00 52.38 423 VAL A O 1
ATOM 3286 N N . ILE A 1 424 ? 27.277 -2.001 19.586 1.00 54.59 424 ILE A N 1
ATOM 3287 C CA . ILE A 1 424 ? 26.676 -3.081 20.373 1.00 54.59 424 ILE A CA 1
ATOM 3288 C C . ILE A 1 424 ? 25.396 -3.517 19.661 1.00 54.59 424 ILE A C 1
ATOM 3290 O O . ILE A 1 424 ? 24.451 -2.759 19.574 1.00 54.59 424 ILE A O 1
ATOM 3294 N N . THR A 1 425 ? 25.365 -4.756 19.170 1.00 56.75 425 THR A N 1
ATOM 3295 C CA . THR A 1 425 ? 24.352 -5.416 18.301 1.00 56.75 425 THR A CA 1
ATOM 3296 C C . THR A 1 425 ? 22.848 -5.360 18.689 1.00 56.75 425 THR A C 1
ATOM 3298 O O . THR A 1 425 ? 22.045 -6.130 18.161 1.00 56.75 425 THR A O 1
ATOM 3301 N N . SER A 1 426 ? 22.409 -4.440 19.550 1.00 57.09 426 SER A N 1
ATOM 3302 C CA . SER A 1 426 ? 21.021 -4.186 19.966 1.00 57.09 426 SER A CA 1
ATOM 3303 C C . SER A 1 426 ? 20.108 -3.671 18.849 1.00 57.09 426 SER A C 1
ATOM 3305 O O . SER A 1 426 ? 18.948 -3.358 19.103 1.00 57.09 426 SER A O 1
ATOM 3307 N N . ALA A 1 427 ? 20.582 -3.645 17.604 1.00 59.97 427 ALA A N 1
ATOM 3308 C CA . ALA A 1 427 ? 19.901 -3.067 16.456 1.00 59.97 427 ALA A CA 1
ATOM 3309 C C . ALA A 1 427 ? 18.536 -3.682 16.098 1.00 59.97 427 ALA A C 1
ATOM 3311 O O . ALA A 1 427 ? 17.815 -3.162 15.252 1.00 59.97 427 ALA A O 1
ATOM 3312 N N . SER A 1 428 ? 18.173 -4.803 16.722 1.00 67.31 428 SER A N 1
ATOM 3313 C CA . SER A 1 428 ? 16.869 -5.461 16.560 1.00 67.31 428 SER A CA 1
ATOM 3314 C C . SER A 1 428 ? 16.048 -5.533 17.852 1.00 67.31 428 SER A C 1
ATOM 3316 O O . SER A 1 428 ? 15.029 -6.219 17.872 1.00 67.31 428 SER A O 1
ATOM 3318 N N . ARG A 1 429 ? 16.478 -4.880 18.941 1.00 83.25 429 ARG A N 1
ATOM 3319 C CA . ARG A 1 429 ? 15.756 -4.879 20.221 1.00 83.25 429 ARG A CA 1
ATOM 3320 C C . ARG A 1 429 ? 14.857 -3.649 20.313 1.00 83.25 429 ARG A C 1
ATOM 3322 O O . ARG A 1 429 ? 15.351 -2.529 20.368 1.00 83.25 429 ARG A O 1
ATOM 3329 N N . THR A 1 430 ? 13.552 -3.880 20.372 1.00 89.06 430 THR A N 1
ATOM 3330 C CA . THR A 1 430 ? 12.543 -2.872 20.730 1.00 89.06 430 THR A CA 1
ATOM 3331 C C . THR A 1 430 ? 11.750 -3.334 21.940 1.00 89.06 430 THR A C 1
ATOM 3333 O O . THR A 1 430 ? 11.779 -4.521 22.282 1.00 89.06 430 THR A O 1
ATOM 3336 N N . LEU A 1 431 ? 11.019 -2.418 22.573 1.00 92.19 431 LEU A N 1
ATOM 3337 C CA . LEU A 1 431 ? 10.205 -2.714 23.754 1.00 92.19 431 LEU A CA 1
ATOM 3338 C C . LEU A 1 431 ? 9.143 -3.790 23.481 1.00 92.19 431 LEU A C 1
ATOM 3340 O O . LEU A 1 431 ? 8.852 -4.599 24.358 1.00 92.19 431 LEU A O 1
ATOM 3344 N N . ALA A 1 432 ? 8.638 -3.888 22.247 1.00 93.38 432 ALA A N 1
ATOM 3345 C CA . ALA A 1 432 ? 7.657 -4.911 21.881 1.00 93.38 432 ALA A CA 1
ATOM 3346 C C . ALA A 1 432 ? 8.244 -6.331 21.819 1.00 93.38 432 ALA A C 1
ATOM 3348 O O . ALA A 1 432 ? 7.508 -7.312 21.882 1.00 93.38 432 ALA A O 1
ATOM 3349 N N . GLN A 1 433 ? 9.565 -6.462 21.659 1.00 90.56 433 GLN A N 1
ATOM 3350 C CA . GLN A 1 433 ? 10.234 -7.750 21.437 1.00 90.56 433 GLN A CA 1
ATOM 3351 C C . GLN A 1 433 ? 11.163 -8.150 22.575 1.00 90.56 433 GLN A C 1
ATOM 3353 O O . GLN A 1 433 ? 11.479 -9.330 22.711 1.00 90.56 433 GLN A O 1
ATOM 3358 N N . TRP A 1 434 ? 11.632 -7.191 23.365 1.00 91.31 434 TRP A N 1
ATOM 3359 C CA . TRP A 1 434 ? 12.588 -7.416 24.433 1.00 91.31 434 TRP A CA 1
ATOM 3360 C C . TRP A 1 434 ? 12.064 -6.822 25.729 1.00 91.31 434 TRP A C 1
ATOM 3362 O O . TRP A 1 434 ? 11.726 -5.645 25.796 1.00 91.31 434 TRP A O 1
ATOM 3372 N N . ASP A 1 435 ? 12.031 -7.645 26.765 1.00 89.94 435 ASP A N 1
ATOM 3373 C CA . ASP A 1 435 ? 11.796 -7.217 28.130 1.00 89.94 435 ASP A CA 1
ATOM 3374 C C . ASP A 1 435 ? 13.139 -6.792 28.747 1.00 89.94 435 ASP A C 1
ATOM 3376 O O . ASP A 1 435 ? 13.980 -7.657 29.023 1.00 89.94 435 ASP A O 1
ATOM 3380 N N . PRO A 1 436 ? 13.390 -5.481 28.929 1.00 86.19 436 PRO A N 1
ATOM 3381 C CA . PRO A 1 436 ? 14.657 -5.008 29.470 1.00 86.19 436 PRO A CA 1
ATOM 3382 C C . PRO A 1 436 ? 14.821 -5.335 30.957 1.00 86.19 436 PRO A C 1
ATOM 3384 O O . PRO A 1 436 ? 15.954 -5.458 31.414 1.00 86.19 436 PRO A O 1
ATOM 3387 N N . GLU A 1 437 ? 13.735 -5.507 31.710 1.00 89.06 437 GLU A N 1
ATOM 3388 C CA . GLU A 1 437 ? 13.804 -5.808 33.143 1.00 89.06 437 GLU A CA 1
ATOM 3389 C C . GLU A 1 437 ? 14.217 -7.264 33.360 1.00 89.06 437 GLU A C 1
ATOM 3391 O O . GLU A 1 437 ? 15.135 -7.551 34.124 1.00 89.06 437 GLU A O 1
ATOM 3396 N N . HIS A 1 438 ? 13.601 -8.182 32.612 1.00 90.19 438 HIS A N 1
ATOM 3397 C CA . HIS A 1 438 ? 13.846 -9.621 32.743 1.00 90.19 438 HIS A CA 1
ATOM 3398 C C . HIS A 1 438 ? 14.863 -10.179 31.735 1.00 90.19 438 HIS A C 1
ATOM 3400 O O . HIS A 1 438 ? 15.110 -11.383 31.726 1.00 90.19 438 HIS A O 1
ATOM 3406 N N . GLN A 1 439 ? 15.434 -9.328 30.874 1.00 88.75 439 GLN A N 1
ATOM 3407 C CA . GLN A 1 439 ? 16.436 -9.680 29.857 1.00 88.75 439 GLN A CA 1
ATOM 3408 C C . GLN A 1 439 ? 16.029 -10.886 28.992 1.00 88.75 439 GLN A C 1
ATOM 3410 O O . GLN A 1 439 ? 16.814 -11.810 28.763 1.00 88.75 439 GLN A O 1
ATOM 3415 N N . ARG A 1 440 ? 14.787 -10.880 28.496 1.00 89.81 440 ARG A N 1
ATOM 3416 C CA . ARG A 1 440 ? 14.235 -11.969 27.677 1.00 89.81 440 ARG A CA 1
ATOM 3417 C C . ARG A 1 440 ? 13.412 -11.457 26.505 1.00 89.81 440 ARG A C 1
ATOM 3419 O O . ARG A 1 440 ? 12.896 -10.341 26.532 1.00 89.81 440 ARG A O 1
ATOM 3426 N N . GLN A 1 441 ? 13.254 -12.298 25.486 1.00 89.56 441 GLN A N 1
ATOM 3427 C CA . GLN A 1 441 ? 12.333 -12.004 24.393 1.00 89.56 441 GLN A CA 1
ATOM 3428 C C . GLN A 1 441 ? 10.878 -12.062 24.872 1.00 89.56 441 GLN A C 1
ATOM 3430 O O . GLN A 1 441 ? 10.512 -12.912 25.686 1.00 89.56 441 GLN A O 1
ATOM 3435 N N . ARG A 1 442 ? 10.052 -11.160 24.346 1.00 93.06 442 ARG A N 1
ATOM 3436 C CA . ARG A 1 442 ? 8.600 -11.161 24.527 1.00 93.06 442 ARG A CA 1
ATOM 3437 C C . ARG A 1 442 ? 7.936 -12.000 23.439 1.00 93.06 442 ARG A C 1
ATOM 3439 O O . ARG A 1 442 ? 8.434 -12.097 22.317 1.00 93.06 442 ARG A O 1
ATOM 3446 N N . LEU A 1 443 ? 6.801 -12.596 23.785 1.00 94.75 443 LEU A N 1
ATOM 3447 C CA . LEU A 1 443 ? 5.916 -13.245 22.822 1.00 94.75 443 LEU A CA 1
ATOM 3448 C C . LEU A 1 443 ? 5.108 -12.182 22.056 1.00 94.75 443 LEU A C 1
ATOM 3450 O O . LEU A 1 443 ? 4.978 -11.058 22.549 1.00 94.75 443 LEU A O 1
ATOM 3454 N N . PRO A 1 444 ? 4.563 -12.512 20.869 1.00 95.88 444 PRO A N 1
ATOM 3455 C CA . PRO A 1 444 ? 3.601 -11.641 20.203 1.00 95.88 444 PRO A CA 1
ATOM 3456 C C . PRO A 1 444 ? 2.447 -11.261 21.140 1.00 95.88 444 PRO A C 1
ATOM 3458 O O . PRO A 1 444 ? 1.971 -12.092 21.913 1.00 95.88 444 PRO A O 1
ATOM 3461 N N . ALA A 1 445 ? 1.963 -10.023 21.056 1.00 95.81 445 ALA A N 1
ATOM 3462 C CA . ALA A 1 445 ? 0.934 -9.506 21.962 1.00 95.81 445 ALA A CA 1
ATOM 3463 C C . ALA A 1 445 ? -0.409 -10.262 21.875 1.00 95.81 445 ALA A C 1
ATOM 3465 O O . ALA A 1 445 ? -1.156 -10.309 22.846 1.00 95.81 445 ALA A O 1
ATOM 3466 N N . ASN A 1 446 ? -0.697 -10.883 20.730 1.00 95.12 446 ASN A N 1
ATOM 3467 C CA . ASN A 1 446 ? -1.856 -11.746 20.481 1.00 95.12 446 ASN A CA 1
ATOM 3468 C C . ASN A 1 446 ? -1.459 -13.227 20.308 1.00 95.12 446 ASN A C 1
ATOM 3470 O O . ASN A 1 446 ? -2.139 -13.958 19.590 1.00 95.12 446 ASN A O 1
ATOM 3474 N N . TYR A 1 447 ? -0.339 -13.663 20.897 1.00 94.12 447 TYR A N 1
ATOM 3475 C CA . TYR A 1 447 ? 0.152 -15.030 20.726 1.00 94.12 447 TYR A CA 1
ATOM 3476 C C . TYR A 1 447 ? -0.851 -16.065 21.240 1.00 94.12 447 TYR A C 1
ATOM 3478 O O . TYR A 1 447 ? -1.247 -16.051 22.404 1.00 94.12 447 TYR A O 1
ATOM 3486 N N . SER A 1 448 ? -1.216 -16.988 20.359 1.00 87.94 448 SER A N 1
ATOM 3487 C CA . SER A 1 448 ? -2.249 -18.004 20.572 1.00 87.94 448 SER A CA 1
ATOM 3488 C C . SER A 1 448 ? -1.690 -19.382 20.942 1.00 87.94 448 SER A C 1
ATOM 3490 O O . SER A 1 448 ? -2.428 -20.358 20.967 1.00 87.94 448 SER A O 1
ATOM 3492 N N . GLY A 1 449 ? -0.378 -19.500 21.182 1.00 86.88 449 GLY A N 1
ATOM 3493 C CA . GLY A 1 449 ? 0.277 -20.806 21.322 1.00 86.88 449 GLY A CA 1
ATOM 3494 C C . GLY A 1 449 ? 0.594 -21.491 19.987 1.00 86.88 449 GLY A C 1
ATOM 3495 O O . GLY A 1 449 ? 0.982 -22.656 19.988 1.00 86.88 449 GLY A O 1
ATOM 3496 N N . GLY A 1 450 ? 0.470 -20.775 18.863 1.00 81.25 450 GLY A N 1
ATOM 3497 C CA . GLY A 1 450 ? 0.756 -21.283 17.518 1.00 81.25 450 GLY A CA 1
ATOM 3498 C C . GLY A 1 450 ? -0.472 -21.771 16.742 1.00 81.25 450 GLY A C 1
ATOM 3499 O O . GLY A 1 450 ? -0.317 -22.193 15.594 1.00 81.25 450 GLY A O 1
ATOM 3500 N N . ASP A 1 451 ? -1.670 -21.669 17.325 1.00 85.56 451 ASP A N 1
ATOM 3501 C CA . ASP A 1 451 ? -2.947 -22.007 16.676 1.00 85.56 451 ASP A CA 1
ATOM 3502 C C . ASP A 1 451 ? -3.427 -20.925 15.688 1.00 85.56 451 ASP A C 1
ATOM 3504 O O . ASP A 1 451 ? -4.313 -21.161 14.866 1.00 85.56 451 ASP A O 1
ATOM 3508 N N . GLY A 1 452 ? -2.798 -19.751 15.721 1.00 85.94 452 GLY A N 1
ATOM 3509 C CA . GLY A 1 452 ? -3.145 -18.588 14.917 1.00 85.94 452 GLY A CA 1
ATOM 3510 C C . GLY A 1 452 ? -4.003 -17.575 15.674 1.00 85.94 452 GLY A C 1
ATOM 3511 O O . GLY A 1 452 ? -4.665 -17.898 16.663 1.00 85.94 452 GLY A O 1
ATOM 3512 N N . PRO A 1 453 ? -4.000 -16.311 15.224 1.00 90.88 453 PRO A N 1
ATOM 3513 C CA . PRO A 1 453 ? -4.682 -15.248 15.937 1.00 90.88 453 PRO A CA 1
ATOM 3514 C C . PRO A 1 453 ? -6.200 -15.377 15.797 1.00 90.88 453 PRO A C 1
ATOM 3516 O O . PRO A 1 453 ? -6.719 -15.753 14.744 1.00 90.88 453 PRO A O 1
ATOM 3519 N N . GLN A 1 454 ? -6.916 -15.000 16.855 1.00 90.31 454 GLN A N 1
ATOM 3520 C CA . GLN A 1 454 ? -8.374 -14.908 16.843 1.00 90.31 454 GLN A CA 1
ATOM 3521 C C . GLN A 1 454 ? -8.816 -13.781 15.904 1.00 90.31 454 GLN A C 1
ATOM 3523 O O . GLN A 1 454 ? -8.505 -12.611 16.129 1.00 90.31 454 GLN A O 1
ATOM 3528 N N . ILE A 1 455 ? -9.551 -14.135 14.851 1.00 93.00 455 ILE A N 1
ATOM 3529 C CA . ILE A 1 455 ? -10.035 -13.183 13.852 1.00 93.00 455 ILE A CA 1
ATOM 3530 C C . ILE A 1 455 ? -11.403 -12.653 14.274 1.00 93.00 455 ILE A C 1
ATOM 3532 O O . ILE A 1 455 ? -12.340 -13.421 14.470 1.00 93.00 455 ILE A O 1
ATOM 3536 N N . THR A 1 456 ? -11.529 -11.332 14.384 1.00 92.94 456 THR A N 1
ATOM 3537 C CA . THR A 1 456 ? -12.796 -10.665 14.710 1.00 92.94 456 THR A CA 1
ATOM 3538 C C . THR A 1 456 ? -13.415 -10.064 13.454 1.00 92.94 456 THR A C 1
ATOM 3540 O O . THR A 1 456 ? -12.751 -9.362 12.692 1.00 92.94 456 THR A O 1
ATOM 3543 N N . THR A 1 457 ? -14.704 -10.300 13.241 1.00 91.50 457 THR A N 1
ATOM 3544 C CA . THR A 1 457 ? -15.493 -9.702 12.158 1.00 91.50 457 THR A CA 1
ATOM 3545 C C . THR A 1 457 ? -16.597 -8.847 12.760 1.00 91.50 457 THR A C 1
ATOM 3547 O O . THR A 1 457 ? -17.025 -9.091 13.885 1.00 91.50 457 THR A O 1
ATOM 3550 N N . ILE A 1 458 ? -17.025 -7.817 12.029 1.00 92.94 458 ILE A N 1
ATOM 3551 C CA . ILE A 1 458 ? -18.148 -6.972 12.434 1.00 92.94 458 ILE A CA 1
ATOM 3552 C C . ILE A 1 458 ? -19.181 -7.006 11.315 1.00 92.94 458 ILE A C 1
ATOM 3554 O O . ILE A 1 458 ? -18.919 -6.547 10.203 1.00 92.94 458 ILE A O 1
ATOM 3558 N N . ASP A 1 459 ? -20.333 -7.585 11.618 1.00 91.88 459 ASP A N 1
ATOM 3559 C CA . ASP A 1 459 ? -21.492 -7.686 10.746 1.00 91.88 459 ASP A CA 1
ATOM 3560 C C . ASP A 1 459 ? -22.545 -6.660 11.176 1.00 91.88 459 ASP A C 1
ATOM 3562 O O . ASP A 1 459 ? -22.802 -6.466 12.369 1.00 91.88 459 ASP A O 1
ATOM 3566 N N . PHE A 1 460 ? -23.150 -5.971 10.212 1.00 94.69 460 PHE A N 1
ATOM 3567 C CA . PHE A 1 460 ? -24.120 -4.933 10.535 1.00 94.69 460 PHE A CA 1
ATOM 3568 C C . PHE A 1 460 ? -25.347 -5.519 11.233 1.00 94.69 460 PHE A C 1
ATOM 3570 O O . PHE A 1 460 ? -25.786 -4.987 12.251 1.00 94.69 460 PHE A O 1
ATOM 3577 N N . ASP A 1 461 ? -25.891 -6.615 10.709 1.00 94.50 461 ASP A N 1
ATOM 3578 C CA . ASP A 1 461 ? -27.139 -7.185 11.201 1.00 94.50 461 ASP A CA 1
ATOM 3579 C C . ASP A 1 461 ? -26.937 -7.876 12.562 1.00 94.50 461 ASP A C 1
ATOM 3581 O O . ASP A 1 461 ? -27.825 -7.818 13.410 1.00 94.50 461 ASP A O 1
ATOM 3585 N N . GLN A 1 462 ? -25.762 -8.461 12.815 1.00 94.38 462 GLN A N 1
ATOM 3586 C CA . GLN A 1 462 ? -25.475 -9.143 14.086 1.00 94.38 462 GLN A CA 1
ATOM 3587 C C . GLN A 1 462 ? -24.907 -8.229 15.177 1.00 94.38 462 GLN A C 1
ATOM 3589 O O . GLN A 1 462 ? -25.154 -8.470 16.358 1.00 94.38 462 GLN A O 1
ATOM 3594 N N . ASN A 1 463 ? -24.117 -7.210 14.822 1.00 96.00 463 ASN A N 1
ATOM 3595 C CA . ASN A 1 463 ? -23.378 -6.410 15.805 1.00 96.00 463 ASN A CA 1
ATOM 3596 C C . ASN A 1 463 ? -23.865 -4.962 15.910 1.00 96.00 463 ASN A C 1
ATOM 3598 O O . ASN A 1 463 ? -23.858 -4.407 17.004 1.00 96.00 463 ASN A O 1
ATOM 3602 N N . VAL A 1 464 ? -24.287 -4.340 14.805 1.00 97.44 464 VAL A N 1
ATOM 3603 C CA . VAL A 1 464 ? -24.679 -2.918 14.788 1.00 97.44 464 VAL A CA 1
ATOM 3604 C C . VAL A 1 464 ? -26.177 -2.747 15.017 1.00 97.44 464 VAL A C 1
ATOM 3606 O O . VAL A 1 464 ? -26.584 -1.955 15.865 1.00 97.44 464 VAL A O 1
ATOM 3609 N N . ARG A 1 465 ? -27.008 -3.510 14.304 1.00 97.00 465 ARG A N 1
ATOM 3610 C CA . ARG A 1 465 ? -28.471 -3.444 14.382 1.00 97.00 465 ARG A CA 1
ATOM 3611 C C . ARG A 1 465 ? -29.011 -3.577 15.815 1.00 97.00 465 ARG A C 1
ATOM 3613 O O . ARG A 1 465 ? -29.825 -2.727 16.170 1.00 97.00 465 ARG A O 1
ATOM 3620 N N . PRO A 1 466 ? -28.532 -4.500 16.675 1.00 97.44 466 PRO A N 1
ATOM 3621 C CA . PRO A 1 466 ? -29.017 -4.579 18.056 1.00 97.44 466 PRO A CA 1
ATOM 3622 C C . PRO A 1 466 ? -28.771 -3.298 18.868 1.00 97.44 466 PRO A C 1
ATOM 3624 O O . PRO A 1 466 ? -29.591 -2.920 19.705 1.00 97.44 466 PRO A O 1
ATOM 3627 N N . ILE A 1 467 ? -27.667 -2.590 18.598 1.00 97.62 467 ILE A N 1
ATOM 3628 C CA . ILE A 1 467 ? -27.364 -1.300 19.233 1.00 97.62 467 ILE A CA 1
ATOM 3629 C C . ILE A 1 467 ? -28.384 -0.255 18.774 1.00 97.62 467 ILE A C 1
ATOM 3631 O O . ILE A 1 467 ? -28.943 0.464 19.601 1.00 97.62 467 ILE A O 1
ATOM 3635 N N . LEU A 1 468 ? -28.667 -0.194 17.467 1.00 97.06 468 LEU A N 1
ATOM 3636 C CA . LEU A 1 468 ? -29.644 0.746 16.909 1.00 97.06 468 LEU A CA 1
ATOM 3637 C C . LEU A 1 468 ? -31.050 0.495 17.463 1.00 97.06 468 LEU A C 1
ATOM 3639 O O . LEU A 1 468 ? -31.729 1.439 17.862 1.00 97.06 468 LEU A O 1
ATOM 3643 N N . GLU A 1 469 ? -31.478 -0.765 17.521 1.00 96.38 469 GLU A N 1
ATOM 3644 C CA . GLU A 1 469 ? -32.794 -1.159 18.033 1.00 96.38 469 GLU A CA 1
ATOM 3645 C C . GLU A 1 469 ? -32.977 -0.761 19.499 1.00 96.38 469 GLU A C 1
ATOM 3647 O O . GLU A 1 469 ? -34.024 -0.231 19.868 1.00 96.38 469 GLU A O 1
ATOM 3652 N N . ASN A 1 470 ? -31.938 -0.938 20.317 1.00 95.69 470 ASN A N 1
ATOM 3653 C CA . ASN A 1 470 ? -31.986 -0.625 21.741 1.00 95.69 470 ASN A CA 1
ATOM 3654 C C . ASN A 1 470 ? -31.845 0.879 22.042 1.00 95.69 470 ASN A C 1
ATOM 3656 O O . ASN A 1 470 ? -32.473 1.392 22.966 1.00 95.69 470 ASN A O 1
ATOM 3660 N N . LYS A 1 471 ? -30.996 1.597 21.293 1.00 96.31 471 LYS A N 1
ATOM 3661 C CA . LYS A 1 471 ? -30.565 2.966 21.641 1.00 96.31 471 LYS A CA 1
ATOM 3662 C C . LYS A 1 471 ? -31.111 4.061 20.730 1.00 96.31 471 LYS A C 1
ATOM 3664 O O . LYS A 1 471 ? -31.104 5.222 21.130 1.00 96.31 471 LYS A O 1
ATOM 36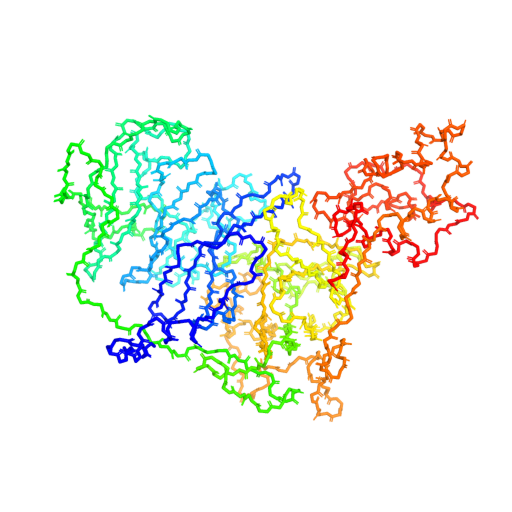69 N N . CYS A 1 472 ? -31.547 3.732 19.516 1.00 95.62 472 CYS A N 1
ATOM 3670 C CA . CYS A 1 472 ? -31.836 4.729 18.481 1.00 95.62 472 CYS A CA 1
ATOM 3671 C C . CYS A 1 472 ? -33.281 4.671 17.970 1.00 95.62 472 CYS A C 1
ATOM 3673 O O . CYS A 1 472 ? -33.898 5.716 17.767 1.00 95.62 472 CYS A O 1
ATOM 3675 N N . VAL A 1 473 ? -33.841 3.473 17.773 1.00 96.38 473 VAL A N 1
ATOM 3676 C CA . VAL A 1 473 ? -35.136 3.277 17.091 1.00 96.38 473 VAL A CA 1
ATO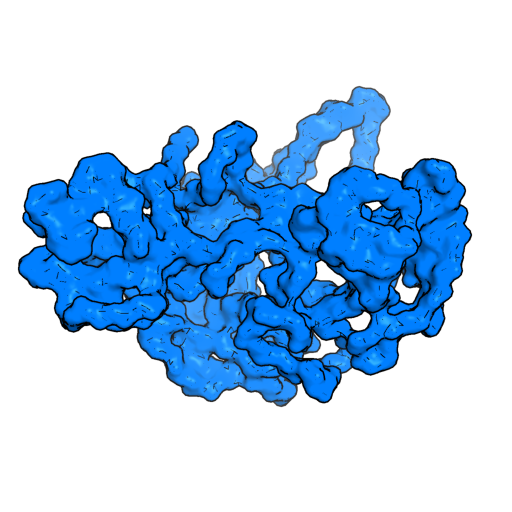M 3677 C C . VAL A 1 473 ? -36.316 3.931 17.822 1.00 96.38 473 VAL A C 1
ATOM 3679 O O . VAL A 1 473 ? -37.275 4.344 17.175 1.00 96.38 473 VAL A O 1
ATOM 3682 N N . SER A 1 474 ? -36.245 4.128 19.141 1.00 94.94 474 SER A N 1
ATOM 3683 C CA . SER A 1 474 ? -37.295 4.832 19.899 1.00 94.94 474 SER A CA 1
ATOM 3684 C C . SER A 1 474 ? -37.559 6.266 19.402 1.00 94.94 474 SER A C 1
ATOM 3686 O O . SER A 1 474 ? -38.691 6.751 19.504 1.00 94.94 474 SER A O 1
ATOM 3688 N N . CYS A 1 475 ? -36.540 6.917 18.827 1.00 95.44 475 CYS A N 1
ATOM 3689 C CA . CYS A 1 475 ? -36.589 8.278 18.283 1.00 95.44 475 CYS A CA 1
ATOM 3690 C C . CYS A 1 475 ? -36.290 8.361 16.776 1.00 95.44 47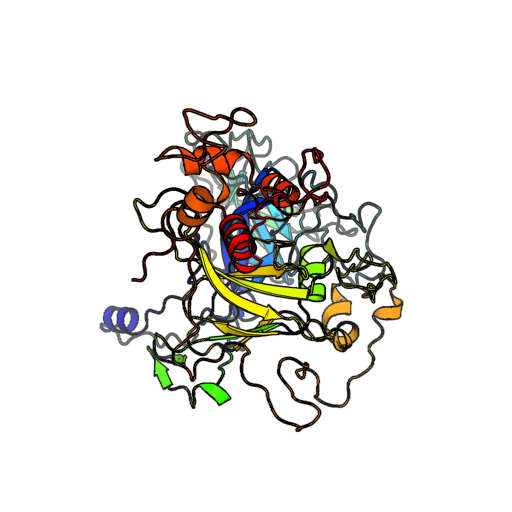5 CYS A C 1
ATOM 3692 O O . CYS A 1 475 ? -36.532 9.412 16.186 1.00 95.44 475 CYS A O 1
ATOM 3694 N N . HIS A 1 476 ? -35.759 7.293 16.174 1.00 95.69 476 HIS A N 1
ATOM 3695 C CA . HIS A 1 476 ? -35.399 7.184 14.756 1.00 95.69 476 HIS A CA 1
ATOM 3696 C C . HIS A 1 476 ? -36.088 5.971 14.109 1.00 95.69 476 HIS A C 1
ATOM 3698 O O . HIS A 1 476 ? -35.435 5.008 13.709 1.00 95.69 476 HIS A O 1
ATOM 3704 N N . SER A 1 477 ? -37.415 6.000 14.032 1.00 95.38 477 SER A N 1
ATOM 3705 C CA . SER A 1 477 ? -38.259 4.977 13.401 1.00 95.38 477 SER A CA 1
ATOM 3706 C C . SER A 1 477 ? -39.129 5.565 12.291 1.00 95.38 477 SER A C 1
ATOM 3708 O O . SER A 1 477 ? -39.182 6.780 12.097 1.00 95.38 477 SER A O 1
ATOM 3710 N N . GLN A 1 478 ? -39.875 4.711 11.585 1.00 92.31 478 GLN A N 1
ATOM 3711 C CA . GLN A 1 478 ? -40.866 5.161 10.603 1.00 92.31 478 GLN A CA 1
ATOM 3712 C C . GLN A 1 478 ? -41.899 6.131 11.191 1.00 92.31 478 GLN A C 1
ATOM 3714 O O . GLN A 1 478 ? -42.282 7.077 10.505 1.00 92.31 478 GLN A O 1
ATOM 3719 N N . GLU A 1 479 ? -42.318 5.913 12.441 1.00 92.06 479 GLU A N 1
ATOM 3720 C CA . GLU A 1 479 ? -43.318 6.733 13.135 1.00 92.06 479 GLU A CA 1
ATOM 3721 C C . GLU A 1 479 ? -42.715 8.014 13.721 1.00 92.06 479 GLU A C 1
ATOM 3723 O O . GLU A 1 479 ? -43.316 9.086 13.647 1.00 92.06 479 GLU A O 1
ATOM 3728 N N . LYS A 1 480 ? -41.515 7.911 14.303 1.00 90.50 480 LYS A N 1
ATOM 3729 C CA . LYS A 1 480 ? -40.785 9.032 14.900 1.00 90.50 480 LYS A CA 1
ATOM 3730 C C . LYS A 1 480 ? -39.470 9.202 14.160 1.00 90.50 480 LYS A C 1
ATOM 3732 O O . LYS A 1 480 ? -38.483 8.565 14.496 1.00 90.50 480 LYS A O 1
ATOM 3737 N N . ARG A 1 481 ? -39.465 10.075 13.152 1.00 89.50 481 ARG A N 1
ATOM 3738 C CA . ARG A 1 481 ? -38.284 10.393 12.335 1.00 89.50 481 ARG A CA 1
ATOM 3739 C C . ARG A 1 481 ? -37.550 11.611 12.881 1.00 89.50 481 ARG A C 1
ATOM 3741 O O . ARG A 1 481 ? -37.543 12.668 12.245 1.00 89.50 481 ARG A O 1
ATOM 3748 N N . ALA A 1 482 ? -36.965 11.513 14.076 1.00 89.69 482 ALA A N 1
ATOM 3749 C CA . ALA A 1 482 ? -36.150 12.616 14.583 1.00 89.69 482 ALA A CA 1
ATOM 3750 C C . ALA A 1 482 ? -35.041 12.944 13.568 1.00 89.69 482 ALA A C 1
ATOM 3752 O O . ALA A 1 482 ? -34.364 12.050 13.062 1.00 89.69 482 ALA A O 1
ATOM 3753 N N . ALA A 1 483 ? -34.902 14.232 13.238 1.00 87.69 483 ALA A N 1
ATOM 3754 C CA . ALA A 1 483 ? -34.001 14.724 12.192 1.00 87.69 483 ALA A CA 1
ATOM 3755 C C . ALA A 1 483 ? -34.178 14.050 10.808 1.00 87.69 483 ALA A C 1
ATOM 3757 O O . ALA A 1 483 ? -33.211 13.947 10.058 1.00 87.69 483 ALA A O 1
ATOM 3758 N N . ASP A 1 484 ? -35.398 13.606 10.479 1.00 91.56 484 ASP A N 1
ATOM 3759 C CA . ASP A 1 484 ? -35.736 12.904 9.228 1.00 91.56 484 ASP A CA 1
ATOM 3760 C C . ASP A 1 484 ? -34.915 11.617 8.993 1.00 91.56 484 ASP A C 1
ATOM 3762 O O . ASP A 1 484 ? -34.600 11.226 7.867 1.00 91.56 484 ASP A O 1
ATOM 3766 N N . LEU A 1 485 ? -34.542 10.944 10.085 1.00 94.00 485 LEU A N 1
ATOM 3767 C CA . LEU A 1 485 ? -33.757 9.716 10.061 1.00 94.00 485 LEU A CA 1
ATOM 3768 C C . LEU A 1 485 ? -34.562 8.536 10.614 1.00 94.00 485 LEU A C 1
ATOM 3770 O O . LEU A 1 485 ? -35.005 8.563 11.761 1.00 94.00 485 LEU A O 1
ATOM 3774 N N . ASP A 1 486 ? -34.692 7.494 9.792 1.00 95.19 486 ASP A N 1
ATOM 3775 C CA . ASP A 1 486 ? -35.255 6.191 10.147 1.00 95.19 486 ASP A CA 1
ATOM 3776 C C . ASP A 1 486 ? -34.148 5.126 10.166 1.00 95.19 486 ASP A C 1
ATOM 3778 O O . ASP A 1 486 ? -33.480 4.888 9.153 1.00 95.19 486 ASP A O 1
ATOM 3782 N N . LEU A 1 487 ? -33.952 4.512 11.332 1.00 96.00 487 LEU A N 1
ATOM 3783 C CA . LEU A 1 487 ? -32.989 3.444 11.610 1.00 96.00 487 LEU A CA 1
ATOM 3784 C C . LEU A 1 487 ? -33.687 2.113 11.932 1.00 96.00 487 LEU A C 1
ATOM 3786 O O . LEU A 1 487 ? -33.051 1.196 12.448 1.00 96.00 487 LEU A O 1
ATOM 3790 N N . SER A 1 488 ? -34.985 1.998 11.641 1.00 93.88 488 SER A N 1
ATOM 3791 C CA . SER A 1 488 ? -35.759 0.772 11.823 1.00 93.88 488 SER A CA 1
ATOM 3792 C C . SER A 1 488 ? -35.788 -0.095 10.555 1.00 93.88 488 SER A C 1
ATOM 3794 O O . SER A 1 488 ? -35.629 0.384 9.430 1.00 93.88 488 SER A O 1
ATOM 3796 N N . GLY A 1 489 ? -35.986 -1.404 10.734 1.00 91.44 489 GLY A N 1
ATOM 3797 C CA . GLY A 1 489 ? -36.178 -2.355 9.634 1.00 91.44 489 GLY A CA 1
ATOM 3798 C C . GLY A 1 489 ? -34.986 -2.495 8.676 1.00 91.44 489 GLY A C 1
ATOM 3799 O O . GLY A 1 489 ? -33.831 -2.239 9.021 1.00 91.44 489 GLY A O 1
ATOM 3800 N N . GLU A 1 490 ? -35.262 -2.940 7.449 1.00 89.44 490 GLU A N 1
ATOM 3801 C CA . GLU A 1 490 ? -34.234 -3.267 6.446 1.00 89.44 490 GLU A CA 1
ATOM 3802 C C . GLU A 1 490 ? -33.455 -2.047 5.931 1.00 89.44 490 GLU A C 1
ATOM 3804 O O . GLU A 1 490 ? -32.278 -2.162 5.591 1.00 89.44 490 GLU A O 1
ATOM 3809 N N . GLY A 1 491 ? -34.084 -0.868 5.913 1.00 92.19 491 GLY A N 1
ATOM 3810 C CA . GLY A 1 491 ? -33.475 0.373 5.423 1.00 92.19 491 GLY A CA 1
ATOM 3811 C C . GLY A 1 491 ? -32.418 0.976 6.354 1.00 92.19 491 GLY A C 1
ATOM 3812 O O . GLY A 1 491 ? -31.681 1.866 5.930 1.00 92.19 491 GLY A O 1
ATOM 3813 N N . ALA A 1 492 ? -32.307 0.487 7.595 1.00 94.81 492 ALA A N 1
ATOM 3814 C CA . ALA A 1 492 ? -31.413 1.030 8.617 1.00 94.81 492 ALA A CA 1
ATOM 3815 C C . ALA A 1 492 ? -29.948 1.117 8.159 1.00 94.81 492 ALA A C 1
ATOM 3817 O O . ALA A 1 492 ? -29.277 2.113 8.430 1.00 94.81 492 ALA A O 1
ATOM 3818 N N . PHE A 1 493 ? -29.470 0.105 7.426 1.00 94.94 493 PHE A N 1
ATOM 3819 C CA . PHE A 1 493 ? -28.101 0.056 6.909 1.00 94.94 493 PHE A CA 1
ATOM 3820 C C . PHE A 1 493 ? -27.797 1.236 5.980 1.00 94.94 493 PHE A C 1
ATOM 3822 O O . PHE A 1 493 ? -26.879 2.013 6.243 1.00 94.94 493 PHE A O 1
ATOM 3829 N N . GLU A 1 494 ? -28.597 1.409 4.925 1.00 94.31 494 GLU A N 1
ATOM 3830 C CA . GLU A 1 494 ? -28.414 2.497 3.958 1.00 94.31 494 GLU A CA 1
ATOM 3831 C C . GLU A 1 494 ? -28.645 3.863 4.608 1.00 94.31 494 GLU A C 1
ATOM 3833 O O . GLU A 1 494 ? -27.910 4.817 4.350 1.00 94.31 494 GLU A O 1
ATOM 3838 N N . SER A 1 495 ? -29.620 3.955 5.519 1.00 94.94 495 SER A N 1
ATOM 3839 C CA . SER A 1 495 ? -29.874 5.169 6.289 1.00 94.94 495 SER A CA 1
ATOM 3840 C C . SER A 1 495 ? -28.660 5.606 7.099 1.00 94.94 495 SER A C 1
ATOM 3842 O O . SER A 1 495 ? -28.272 6.771 6.997 1.00 94.94 495 SER A O 1
ATOM 3844 N N . LEU A 1 496 ? -28.059 4.694 7.870 1.00 95.50 496 LEU A N 1
ATOM 3845 C CA . LEU A 1 496 ? -26.911 4.981 8.729 1.00 95.50 496 LEU A CA 1
ATOM 3846 C C . LEU A 1 496 ? -25.649 5.265 7.911 1.00 95.50 496 LEU A C 1
ATOM 3848 O O . LEU A 1 496 ? -24.875 6.158 8.257 1.00 95.50 496 LEU A O 1
ATOM 3852 N N . ARG A 1 497 ? -25.470 4.555 6.789 1.00 94.44 497 ARG A N 1
ATOM 3853 C CA . ARG A 1 497 ? -24.301 4.685 5.909 1.00 94.44 497 ARG A CA 1
ATOM 3854 C C . ARG A 1 497 ? -24.113 6.104 5.353 1.00 94.44 497 ARG A C 1
ATOM 3856 O O . ARG A 1 497 ? -22.992 6.484 5.025 1.00 94.44 497 ARG A O 1
ATOM 3863 N N . ARG A 1 498 ? -25.181 6.912 5.305 1.00 94.44 498 ARG A N 1
ATOM 3864 C CA . ARG A 1 498 ? -25.147 8.336 4.913 1.00 94.44 498 ARG A CA 1
ATOM 3865 C C . ARG A 1 498 ? -24.392 9.241 5.893 1.00 94.44 498 ARG A C 1
ATOM 3867 O O . ARG A 1 498 ? -24.008 10.337 5.503 1.00 94.44 498 ARG A O 1
ATOM 3874 N N . PHE A 1 499 ? -24.182 8.805 7.137 1.00 95.81 499 PHE A N 1
ATOM 3875 C CA . PHE A 1 499 ? -23.570 9.609 8.206 1.00 95.81 499 PHE A CA 1
ATOM 3876 C C . PHE A 1 499 ? -22.171 9.126 8.612 1.00 95.81 499 PHE A C 1
ATOM 3878 O O . PHE A 1 499 ? -21.619 9.604 9.608 1.00 95.81 499 PHE A O 1
ATOM 3885 N N . VAL A 1 500 ? -21.602 8.173 7.866 1.00 96.44 500 VAL A N 1
ATOM 3886 C CA . VAL A 1 500 ? -20.302 7.562 8.170 1.00 96.44 500 VAL A CA 1
ATOM 3887 C C . VAL A 1 500 ? -19.355 7.608 6.974 1.00 96.44 500 VAL A C 1
ATOM 3889 O O . VAL A 1 500 ? -19.751 7.371 5.828 1.00 96.44 500 VAL A O 1
ATOM 3892 N N . GLU A 1 501 ? -18.080 7.863 7.256 1.00 95.56 501 GLU A N 1
ATOM 3893 C CA . GLU A 1 501 ? -16.990 7.865 6.281 1.00 95.56 501 GLU A CA 1
ATOM 3894 C C . GLU A 1 501 ? -16.494 6.434 6.039 1.00 95.56 501 GLU A C 1
ATOM 3896 O O . GLU A 1 501 ? -15.486 5.958 6.566 1.00 95.56 501 GLU A O 1
ATOM 3901 N N . HIS A 1 502 ? -17.275 5.713 5.241 1.00 92.19 502 HIS A N 1
ATOM 3902 C CA . HIS A 1 502 ? -17.034 4.315 4.908 1.00 92.19 502 HIS A CA 1
ATOM 3903 C C . HIS A 1 502 ? -16.118 4.117 3.695 1.00 92.19 502 HIS A C 1
ATOM 3905 O O . HIS A 1 502 ? -15.661 2.999 3.458 1.00 92.19 502 HIS A O 1
ATOM 3911 N N . ARG A 1 503 ? -15.874 5.158 2.886 1.00 90.25 503 ARG A N 1
ATOM 3912 C CA . ARG A 1 503 ? -15.060 5.037 1.671 1.00 90.25 503 ARG A CA 1
ATOM 3913 C C . ARG A 1 503 ? -13.592 4.956 2.053 1.00 90.25 503 ARG A C 1
ATOM 3915 O O . ARG A 1 503 ? -12.935 3.974 1.712 1.00 90.25 503 ARG A O 1
ATOM 3922 N N . GLU A 1 504 ? -13.121 5.926 2.830 1.00 91.62 504 GLU A N 1
ATOM 3923 C CA . GLU A 1 504 ? -11.769 5.921 3.407 1.00 91.62 504 GLU A CA 1
ATOM 3924 C C . GLU A 1 504 ? -11.648 4.975 4.603 1.00 91.62 504 GLU A C 1
ATOM 3926 O O . GLU A 1 504 ? -10.543 4.605 4.987 1.00 91.62 504 GLU A O 1
ATOM 3931 N N . SER A 1 505 ? -12.784 4.517 5.146 1.00 94.19 505 SER A N 1
ATOM 3932 C CA . SER A 1 505 ? -12.832 3.632 6.315 1.00 94.19 505 SER A CA 1
ATOM 3933 C C . SER A 1 505 ? -12.196 4.298 7.544 1.00 94.19 505 SER A C 1
ATOM 3935 O O . SER A 1 505 ? -11.282 3.745 8.154 1.00 94.19 505 SER A O 1
ATOM 3937 N N . LEU A 1 506 ? -12.663 5.514 7.858 1.00 96.38 506 LEU A N 1
ATOM 3938 C CA . LEU A 1 506 ? -12.160 6.353 8.948 1.00 96.38 506 LEU A CA 1
ATOM 3939 C C . LEU A 1 506 ? -13.324 6.874 9.805 1.00 96.38 506 LEU A C 1
ATOM 3941 O O . LEU A 1 506 ? -13.955 7.889 9.507 1.00 96.38 506 LEU A O 1
ATOM 3945 N N . ALA A 1 507 ? -13.587 6.206 10.923 1.00 97.94 507 ALA A N 1
ATOM 3946 C CA . ALA A 1 507 ? -14.606 6.566 11.905 1.00 97.94 507 ALA A CA 1
ATOM 3947 C C . ALA A 1 507 ? -14.426 7.995 12.434 1.00 97.94 507 ALA A C 1
ATOM 3949 O O . ALA A 1 507 ? -15.411 8.697 12.647 1.00 97.94 507 ALA A O 1
ATOM 3950 N N . ILE A 1 508 ? -13.182 8.461 12.560 1.00 97.44 508 ILE A N 1
ATOM 3951 C CA . ILE A 1 508 ? -12.862 9.817 13.025 1.00 97.44 508 ILE A CA 1
ATOM 3952 C C . ILE A 1 508 ? -13.395 10.926 12.100 1.00 97.44 508 ILE A C 1
ATOM 3954 O O . ILE A 1 508 ? -13.627 12.044 12.551 1.00 97.44 508 ILE A O 1
ATOM 3958 N N . LYS A 1 509 ? -13.635 10.612 10.819 1.00 97.06 509 LYS A N 1
ATOM 3959 C CA . LYS A 1 509 ? -14.230 11.517 9.820 1.00 97.06 509 LYS A CA 1
ATOM 3960 C C . LYS A 1 509 ? -15.754 11.367 9.703 1.00 97.06 509 LYS A C 1
ATOM 3962 O O . LYS A 1 509 ? -16.371 11.910 8.789 1.00 97.06 509 LYS A O 1
ATOM 3967 N N . SER A 1 510 ? -16.384 10.593 10.587 1.00 97.69 510 SER A N 1
ATOM 3968 C CA . SER A 1 510 ? -17.816 10.293 10.519 1.00 97.69 510 SER A CA 1
ATOM 3969 C C . SER A 1 510 ? -18.632 11.221 11.406 1.00 97.69 510 SER A C 1
ATOM 3971 O O . SER A 1 510 ? -18.480 11.207 12.626 1.00 97.69 510 SER A O 1
ATOM 3973 N N . TYR A 1 511 ? -19.592 11.933 10.811 1.00 97.12 511 TYR A N 1
ATOM 3974 C CA . TYR A 1 511 ? -20.520 12.799 11.548 1.00 97.12 511 TYR A CA 1
ATOM 3975 C C . TYR A 1 511 ? -21.301 12.045 12.632 1.00 97.12 511 TYR A C 1
ATOM 3977 O O . TYR A 1 511 ? -21.569 12.579 13.707 1.00 97.12 511 TYR A O 1
ATOM 3985 N N . LEU A 1 512 ? -21.644 10.776 12.373 1.00 96.88 512 LEU A N 1
ATOM 3986 C CA . LEU A 1 512 ? -22.251 9.905 13.377 1.00 96.88 512 LEU A CA 1
ATOM 3987 C C . LEU A 1 512 ? -21.383 9.809 14.637 1.00 96.88 512 LEU A C 1
ATOM 3989 O O . LEU A 1 512 ? -21.904 9.927 15.738 1.00 96.88 512 LEU A O 1
ATOM 3993 N N . ILE A 1 513 ? -20.073 9.608 14.497 1.00 97.81 513 ILE A N 1
ATOM 3994 C CA . ILE A 1 513 ? -19.186 9.414 15.647 1.00 97.81 513 ILE A CA 1
ATOM 3995 C C . ILE A 1 513 ? -19.061 10.712 16.449 1.00 97.81 513 ILE A C 1
ATOM 3997 O O . ILE A 1 513 ? -19.212 10.677 17.668 1.00 97.81 513 ILE A O 1
ATOM 4001 N N . GLU A 1 514 ? -18.927 11.864 15.790 1.00 97.44 514 GLU A N 1
ATOM 4002 C CA . GLU A 1 514 ? -18.956 13.170 16.468 1.00 97.44 514 GLU A CA 1
ATOM 4003 C C . GLU A 1 514 ? -20.235 13.378 17.280 1.00 97.44 514 GLU A C 1
ATOM 4005 O O . GLU A 1 514 ? -20.193 13.822 18.427 1.00 97.44 514 GLU A O 1
ATOM 4010 N N . LYS A 1 515 ? -21.386 12.995 16.714 1.00 96.06 515 LYS A N 1
ATOM 4011 C CA . LYS A 1 515 ? -22.684 13.052 17.395 1.00 96.06 515 LYS A CA 1
ATOM 4012 C C . LYS A 1 515 ? -22.757 12.159 18.619 1.00 96.06 515 LYS A C 1
ATOM 4014 O O . LYS A 1 515 ? -23.283 12.586 19.643 1.00 96.06 515 LYS A O 1
ATOM 4019 N N . LEU A 1 516 ? -22.251 10.935 18.519 1.00 96.50 516 LEU A N 1
ATOM 4020 C CA . LEU A 1 516 ? -22.260 9.988 19.630 1.00 96.50 516 LEU A CA 1
ATOM 4021 C C . LEU A 1 516 ? -21.338 10.453 20.766 1.00 96.50 516 LEU A C 1
ATOM 4023 O O . LEU A 1 516 ? -21.690 10.287 21.930 1.00 96.50 516 LEU A O 1
ATOM 4027 N N . TYR A 1 517 ? -20.211 11.097 20.447 1.00 95.06 517 TYR A N 1
ATOM 4028 C CA . TYR A 1 517 ? -19.315 11.694 21.443 1.00 95.06 517 TYR A CA 1
ATOM 4029 C C . TYR A 1 517 ? -19.770 13.065 21.959 1.00 95.06 517 TYR A C 1
ATOM 4031 O O . TYR A 1 517 ? -19.385 13.453 23.060 1.00 95.06 517 TYR A O 1
ATOM 4039 N N . GLY A 1 518 ? -20.555 13.814 21.184 1.00 95.06 518 GLY A N 1
ATOM 4040 C CA . GLY A 1 518 ? -20.936 15.187 21.511 1.00 95.06 518 GLY A CA 1
ATOM 4041 C C . GLY A 1 518 ? -19.811 16.210 21.342 1.00 95.06 518 GLY A C 1
ATOM 4042 O O . GLY A 1 518 ? -19.846 17.247 21.997 1.00 95.06 518 GLY A O 1
ATOM 4043 N N . ARG A 1 519 ? -18.803 15.938 20.505 1.00 94.94 519 ARG A N 1
ATOM 4044 C CA . ARG A 1 519 ? -17.681 16.859 20.250 1.00 94.94 519 ARG A CA 1
ATOM 4045 C C . ARG A 1 519 ? -17.186 16.757 18.809 1.00 94.94 519 ARG A C 1
ATOM 4047 O O . ARG A 1 519 ? -17.322 15.702 18.193 1.00 94.94 519 ARG A O 1
ATOM 4054 N N . GLU A 1 520 ? -16.595 17.839 18.313 1.00 95.38 520 GLU A N 1
ATOM 4055 C CA . GLU A 1 520 ? -16.000 17.885 16.973 1.00 95.38 520 GLU A CA 1
ATOM 4056 C C . GLU A 1 520 ? -14.819 16.903 16.868 1.00 95.38 520 GLU A C 1
ATOM 4058 O O . GLU A 1 520 ? -14.010 16.790 17.797 1.00 95.38 520 GLU A O 1
ATOM 4063 N N . LEU A 1 521 ? -14.734 16.199 15.740 1.00 95.88 521 LEU A N 1
ATOM 4064 C CA . LEU A 1 521 ? -13.609 15.364 15.326 1.00 95.88 521 LEU A CA 1
ATOM 4065 C C . LEU A 1 521 ? -13.134 15.876 13.952 1.00 95.88 521 LEU A C 1
ATOM 4067 O O . LEU A 1 521 ? -12.829 17.060 13.824 1.00 95.88 521 LEU A O 1
ATOM 4071 N N . HIS A 1 522 ? -13.055 15.007 12.936 1.00 95.56 522 HIS A N 1
ATOM 4072 C CA . HIS A 1 522 ? -12.634 15.356 11.573 1.00 95.56 522 HIS A CA 1
ATOM 4073 C C . HIS A 1 522 ? -13.749 15.191 10.539 1.00 95.56 522 HIS A C 1
ATOM 4075 O O . HIS A 1 522 ? -13.463 15.018 9.349 1.00 95.56 522 HIS A O 1
ATOM 4081 N N . ALA A 1 523 ? -15.021 15.168 10.948 1.00 95.12 523 ALA A N 1
ATOM 4082 C CA . ALA A 1 523 ? -16.093 15.093 9.969 1.00 95.12 523 ALA A CA 1
ATOM 4083 C C . ALA A 1 523 ? -16.118 16.378 9.119 1.00 95.12 523 ALA A C 1
ATOM 4085 O O . ALA A 1 523 ? -15.966 17.481 9.641 1.00 95.12 523 ALA A O 1
ATOM 4086 N N . PRO A 1 524 ? -16.369 16.286 7.799 1.00 91.94 524 PRO A N 1
ATOM 4087 C CA . PRO A 1 524 ? -16.460 17.478 6.949 1.00 91.94 524 PRO A CA 1
ATOM 4088 C C . PRO A 1 524 ? -17.606 18.426 7.333 1.00 91.94 524 PRO A C 1
ATOM 4090 O O . PRO A 1 524 ? -17.614 19.599 6.959 1.00 91.94 524 PRO A O 1
ATOM 4093 N N . GLN A 1 525 ? -18.619 17.902 8.023 1.00 91.94 525 GLN A N 1
ATOM 4094 C CA . GLN A 1 525 ? -19.792 18.646 8.449 1.00 91.94 525 GLN A CA 1
ATOM 4095 C C . GLN A 1 525 ? -19.640 19.085 9.904 1.00 91.94 525 GLN A C 1
ATOM 4097 O O . GLN A 1 525 ? -19.542 18.237 10.779 1.00 91.94 525 GLN A O 1
ATOM 4102 N N . LYS A 1 526 ? -19.807 20.389 10.160 1.00 94.12 526 LYS A N 1
ATOM 4103 C CA . LYS A 1 526 ? -19.806 20.951 11.517 1.00 94.12 526 LYS A CA 1
ATOM 4104 C C . LYS A 1 526 ? -20.822 20.270 12.443 1.00 94.12 526 LYS A C 1
ATOM 4106 O O . LYS A 1 526 ? -22.015 20.160 12.094 1.00 94.12 526 LYS A O 1
ATOM 4111 N N . LEU A 1 527 ? -20.393 19.899 13.649 1.00 95.06 527 LEU A N 1
ATOM 4112 C CA . LEU A 1 527 ? -21.264 19.304 14.655 1.00 95.06 527 LEU A CA 1
ATOM 4113 C C . LEU A 1 527 ? -22.391 20.264 15.070 1.00 95.06 527 LEU A C 1
ATOM 4115 O O . LEU A 1 527 ? -22.245 21.486 15.129 1.00 95.06 527 LEU A O 1
ATOM 4119 N N . ARG A 1 528 ? -23.568 19.695 15.356 1.00 90.12 528 ARG A N 1
ATOM 4120 C CA . ARG A 1 528 ? -24.697 20.433 15.948 1.00 90.12 528 ARG A CA 1
ATOM 4121 C C . ARG A 1 528 ? -24.975 19.895 17.350 1.00 90.12 528 ARG A C 1
ATOM 4123 O O . ARG A 1 528 ? -25.341 18.730 17.471 1.00 90.12 528 ARG A O 1
ATOM 4130 N N . GLY A 1 529 ? -24.893 20.737 18.371 1.00 86.00 529 GLY A N 1
ATOM 4131 C CA . GLY A 1 529 ? -25.006 20.304 19.767 1.00 86.00 529 GLY A CA 1
ATOM 4132 C C . GLY A 1 529 ? -23.687 19.755 20.312 1.00 86.00 529 GLY A C 1
ATOM 4133 O O . GLY A 1 529 ? -22.819 19.351 19.549 1.00 86.00 529 GLY A O 1
ATOM 4134 N N . GLU A 1 530 ? -23.550 19.773 21.635 1.00 85.12 530 GLU A N 1
ATOM 4135 C CA . GLU A 1 530 ? -22.274 19.550 22.341 1.00 85.12 530 GLU A CA 1
ATOM 4136 C C . GLU A 1 530 ? -22.390 18.439 23.397 1.00 85.12 530 GLU A C 1
ATOM 4138 O O . GLU A 1 530 ? -21.628 18.371 24.357 1.00 85.12 530 GLU A O 1
ATOM 4143 N N . SER A 1 531 ? -23.412 17.589 23.280 1.00 90.44 531 SER A N 1
ATOM 4144 C CA . SER A 1 531 ? -23.674 16.507 24.230 1.00 90.44 531 SER A CA 1
ATOM 4145 C C . SER A 1 531 ? -23.683 15.160 23.517 1.00 90.44 531 SER A C 1
ATOM 4147 O O . SER A 1 531 ? -24.195 15.094 22.393 1.00 90.44 531 SER A O 1
ATOM 4149 N N . PRO A 1 532 ? -23.154 14.096 24.153 1.00 93.38 532 PRO A N 1
ATOM 4150 C CA . PRO A 1 532 ? -23.252 12.739 23.634 1.00 93.38 532 PRO A CA 1
ATOM 4151 C C . PRO A 1 532 ? -24.693 12.389 23.268 1.00 93.38 532 PRO A C 1
ATOM 4153 O O . PRO A 1 532 ? -25.625 12.697 24.015 1.00 93.38 532 PRO A O 1
ATOM 4156 N N . HIS A 1 533 ? -24.881 11.742 22.122 1.00 93.50 533 HIS A N 1
ATOM 4157 C CA . HIS A 1 533 ? -26.187 11.282 21.670 1.00 93.50 533 HIS A CA 1
ATOM 4158 C C . HIS A 1 533 ? -26.298 9.747 21.766 1.00 93.50 533 HIS A C 1
ATOM 4160 O O . HIS A 1 533 ? -25.378 9.056 21.333 1.00 93.50 533 HIS A O 1
ATOM 4166 N N . PRO A 1 534 ? -27.418 9.192 22.265 1.00 93.25 534 PRO A N 1
ATOM 4167 C CA . PRO A 1 534 ? -28.513 9.887 22.944 1.00 93.25 534 PRO A CA 1
ATOM 4168 C C . PRO A 1 534 ? -28.096 10.354 24.349 1.00 93.25 534 PRO A C 1
ATOM 4170 O O . PRO A 1 534 ? -27.392 9.644 25.061 1.00 93.25 534 PRO A O 1
ATOM 4173 N N . ALA A 1 535 ? -28.557 11.539 24.760 1.00 88.00 535 ALA A N 1
ATOM 4174 C CA . ALA A 1 535 ? -28.118 12.165 26.012 1.00 88.00 535 ALA A CA 1
ATOM 4175 C C . ALA A 1 535 ? -28.615 11.428 27.267 1.00 88.00 535 ALA A C 1
ATOM 4177 O O . ALA A 1 535 ? -27.894 11.339 28.257 1.00 88.00 535 ALA A O 1
ATOM 4178 N N . GLU A 1 536 ? -29.836 10.886 27.225 1.00 87.00 536 GLU A N 1
ATOM 4179 C CA . GLU A 1 536 ? -30.442 10.186 28.366 1.00 87.00 536 GLU A CA 1
ATOM 4180 C C . GLU A 1 536 ? -29.829 8.804 28.603 1.00 87.00 536 GLU A C 1
ATOM 4182 O O . GLU A 1 536 ? -29.722 8.352 29.740 1.00 87.00 536 GLU A O 1
ATOM 4187 N N . THR A 1 537 ? -29.440 8.107 27.532 1.00 88.44 537 THR A N 1
ATOM 4188 C CA . THR A 1 537 ? -28.913 6.739 27.620 1.00 88.44 537 THR A CA 1
ATOM 4189 C C . THR A 1 537 ? -27.709 6.538 26.697 1.00 88.44 537 THR A C 1
ATOM 4191 O O . THR A 1 537 ? -27.795 5.747 25.751 1.00 88.44 537 THR A O 1
ATOM 4194 N N . PRO A 1 538 ? -26.578 7.224 26.959 1.00 91.00 538 PRO A N 1
ATOM 4195 C CA . PRO A 1 538 ? -25.410 7.167 26.088 1.00 91.00 538 PRO A CA 1
ATOM 4196 C C . PRO A 1 538 ? -24.942 5.734 25.824 1.00 91.00 538 PRO A C 1
ATOM 4198 O O . PRO A 1 538 ? -25.168 4.819 26.628 1.00 91.00 538 PRO A O 1
ATOM 4201 N N . LEU A 1 539 ? -24.282 5.544 24.683 1.00 96.31 539 LEU A N 1
ATOM 4202 C CA . LEU A 1 539 ? -23.667 4.266 24.349 1.00 96.31 539 LEU A CA 1
ATOM 4203 C C . LEU A 1 539 ? -22.557 3.940 25.351 1.00 96.31 539 LEU A C 1
ATOM 4205 O O . LEU A 1 539 ? -21.791 4.801 25.789 1.00 96.31 539 LEU A O 1
ATOM 4209 N N . THR A 1 540 ? -22.452 2.661 25.682 1.00 96.50 540 THR A N 1
ATOM 4210 C CA . THR A 1 540 ? -21.293 2.106 26.380 1.00 96.50 540 THR A CA 1
ATOM 4211 C C . THR A 1 540 ? -20.038 2.205 25.507 1.00 96.50 540 THR A C 1
ATOM 4213 O O . THR A 1 540 ? -20.108 2.366 24.284 1.00 96.50 540 THR A O 1
ATOM 4216 N N . LYS A 1 541 ? -18.857 2.069 26.125 1.00 95.19 541 LYS A N 1
ATOM 4217 C CA . LYS A 1 541 ? -17.581 2.089 25.391 1.00 95.19 541 LYS A CA 1
ATOM 4218 C C . LYS A 1 541 ? -17.509 0.969 24.350 1.00 95.19 541 LYS A C 1
ATOM 4220 O O . LYS A 1 541 ? -16.991 1.188 23.260 1.00 95.19 541 LYS A O 1
ATOM 4225 N N . GLU A 1 542 ? -18.039 -0.206 24.662 1.00 96.00 542 GLU A N 1
ATOM 4226 C CA . GLU A 1 542 ? -18.063 -1.377 23.786 1.00 96.00 542 GLU A CA 1
ATOM 4227 C C . GLU A 1 542 ? -19.029 -1.203 22.605 1.00 96.00 542 GLU A C 1
ATOM 4229 O O . GLU A 1 542 ? -18.664 -1.526 21.472 1.00 96.00 542 GLU A O 1
ATOM 4234 N N . GLU A 1 543 ? -20.220 -0.639 22.829 1.00 97.81 543 GLU A N 1
ATOM 4235 C CA . GLU A 1 543 ? -21.159 -0.294 21.748 1.00 97.81 543 GLU A CA 1
ATOM 4236 C C . GLU A 1 543 ? -20.533 0.737 20.797 1.00 97.81 543 GLU A C 1
ATOM 4238 O O . GLU A 1 543 ? -20.538 0.555 19.578 1.00 97.81 543 GLU A O 1
ATOM 4243 N N . LEU A 1 544 ? -19.908 1.783 21.348 1.00 97.19 544 LEU A N 1
ATOM 4244 C CA . LEU A 1 544 ? -19.240 2.814 20.556 1.00 97.19 544 LEU A CA 1
ATOM 4245 C C . LEU A 1 544 ? -18.039 2.254 19.782 1.00 97.19 544 LEU A C 1
ATOM 4247 O O . LEU A 1 544 ? -17.897 2.517 18.589 1.00 97.19 544 LEU A O 1
ATOM 4251 N N . ARG A 1 545 ? -17.219 1.406 20.415 1.00 97.06 545 ARG A N 1
ATOM 4252 C CA . ARG A 1 545 ? -16.126 0.687 19.739 1.00 97.06 545 ARG A CA 1
ATOM 4253 C C . ARG A 1 545 ? -16.624 -0.221 18.623 1.00 97.06 545 ARG A C 1
ATOM 4255 O O . ARG A 1 545 ? -15.940 -0.345 17.612 1.00 97.06 545 ARG A O 1
ATOM 4262 N N . THR A 1 546 ? -17.785 -0.849 18.783 1.00 97.75 546 THR A N 1
ATOM 4263 C CA . THR A 1 546 ? -18.388 -1.691 17.739 1.00 97.75 546 THR A CA 1
ATOM 4264 C C . THR A 1 546 ? -18.728 -0.857 16.506 1.00 97.75 546 THR A C 1
ATOM 4266 O O . THR A 1 546 ? -18.372 -1.247 15.395 1.00 97.75 546 THR A O 1
ATOM 4269 N N . LEU A 1 547 ? -19.319 0.327 16.696 1.00 98.19 547 LEU A N 1
ATOM 4270 C CA . LEU A 1 547 ? -19.596 1.266 15.605 1.00 98.19 547 LEU A CA 1
ATOM 4271 C C . LEU A 1 547 ? -18.312 1.798 14.958 1.00 98.19 547 LEU A C 1
ATOM 4273 O O . LEU A 1 547 ? -18.212 1.800 13.734 1.00 98.19 547 LEU A O 1
ATOM 4277 N N . ILE A 1 548 ? -17.314 2.186 15.757 1.00 98.25 548 ILE A N 1
ATOM 4278 C CA . ILE A 1 548 ? -16.005 2.641 15.258 1.00 98.25 548 ILE A CA 1
ATOM 4279 C C . ILE A 1 548 ? -15.361 1.558 14.389 1.00 98.25 548 ILE A C 1
ATOM 4281 O O . ILE A 1 548 ? -15.016 1.819 13.241 1.00 98.25 548 ILE A O 1
ATOM 4285 N N . ARG A 1 549 ? -15.262 0.320 14.892 1.00 97.75 549 ARG A N 1
ATOM 4286 C CA . ARG A 1 549 ? -14.688 -0.810 14.147 1.00 97.75 549 ARG A CA 1
ATOM 4287 C C . ARG A 1 549 ? -15.473 -1.112 12.877 1.00 97.75 549 ARG A C 1
ATOM 4289 O O . ARG A 1 549 ? -14.863 -1.355 11.843 1.00 97.75 549 ARG A O 1
ATOM 4296 N N . TRP A 1 550 ? -16.803 -1.088 12.931 1.00 97.12 550 TRP A N 1
ATOM 4297 C CA . TRP A 1 550 ? -17.637 -1.296 11.748 1.00 97.12 550 TRP A CA 1
ATOM 4298 C C . TRP A 1 550 ? -17.327 -0.270 10.649 1.00 97.12 550 TRP A C 1
ATOM 4300 O O . TRP A 1 550 ? -17.125 -0.650 9.494 1.00 97.12 550 TRP A O 1
ATOM 4310 N N . ILE A 1 551 ? -17.222 1.015 11.004 1.00 97.25 551 ILE A N 1
ATOM 4311 C CA . ILE A 1 551 ? -16.899 2.089 10.054 1.00 97.25 551 ILE A CA 1
ATOM 4312 C C . ILE A 1 551 ? -15.458 1.965 9.548 1.00 97.25 551 ILE A C 1
ATOM 4314 O O . ILE A 1 551 ? -15.237 2.012 8.338 1.00 97.25 551 ILE A O 1
ATOM 4318 N N . ASP A 1 552 ? -14.495 1.729 10.441 1.00 97.00 552 ASP A N 1
ATOM 4319 C CA . ASP A 1 552 ? -13.076 1.566 10.101 1.00 97.00 552 ASP A CA 1
ATOM 4320 C C . ASP A 1 552 ? -12.804 0.316 9.238 1.00 97.00 552 ASP A C 1
ATOM 4322 O O . ASP A 1 552 ? -11.780 0.226 8.558 1.00 97.00 552 ASP A O 1
ATOM 4326 N N . LEU A 1 553 ? -13.728 -0.650 9.212 1.00 94.25 553 LEU A N 1
ATOM 4327 C CA . LEU A 1 553 ? -13.719 -1.801 8.302 1.00 94.25 553 LEU A CA 1
ATOM 4328 C C . LEU A 1 553 ? -14.426 -1.529 6.960 1.00 94.25 553 LEU A C 1
ATOM 4330 O O . LEU A 1 553 ? -14.453 -2.407 6.093 1.00 94.25 553 LEU A O 1
ATOM 4334 N N . GLY A 1 554 ? -14.959 -0.324 6.756 1.00 92.38 554 GLY A N 1
ATOM 4335 C CA . GLY A 1 554 ? -15.630 0.111 5.528 1.00 92.38 554 GLY A CA 1
ATOM 4336 C C . GLY A 1 554 ? -17.160 0.053 5.572 1.00 92.38 554 GLY A C 1
ATOM 4337 O O . GLY A 1 554 ? -17.788 0.080 4.515 1.00 92.38 554 GLY A O 1
ATOM 4338 N N . ALA A 1 555 ? -17.763 -0.047 6.763 1.00 93.88 555 ALA A N 1
ATOM 4339 C CA . ALA A 1 555 ? -19.213 -0.050 6.995 1.00 93.88 555 ALA A CA 1
ATOM 4340 C C . ALA A 1 555 ? -19.983 -1.030 6.086 1.00 93.88 555 ALA A C 1
ATOM 4342 O O . ALA A 1 555 ? -20.995 -0.692 5.465 1.00 93.88 555 ALA A O 1
ATOM 4343 N N . ASN A 1 556 ? -19.471 -2.256 5.963 1.00 88.44 556 ASN A N 1
ATOM 4344 C CA . ASN A 1 556 ? -20.093 -3.298 5.150 1.00 88.44 556 ASN A CA 1
ATOM 4345 C C . ASN A 1 556 ? -21.282 -3.931 5.881 1.00 88.44 556 ASN A C 1
ATOM 4347 O O . ASN A 1 556 ? -21.296 -4.006 7.109 1.00 88.44 556 ASN A O 1
ATOM 4351 N N . ARG A 1 557 ? -22.288 -4.391 5.124 1.00 87.69 557 ARG A N 1
ATOM 4352 C CA . ARG A 1 557 ? -23.450 -5.067 5.719 1.00 87.69 557 ARG A CA 1
ATOM 4353 C C . ARG A 1 557 ? -23.068 -6.446 6.251 1.00 87.69 557 ARG A C 1
ATOM 4355 O O . ARG A 1 557 ? -23.400 -6.763 7.384 1.00 87.69 557 ARG A O 1
ATOM 4362 N N . ARG A 1 558 ? -22.346 -7.223 5.437 1.00 80.50 558 ARG A N 1
ATOM 4363 C CA . ARG A 1 558 ? -21.868 -8.563 5.791 1.00 80.50 558 ARG A CA 1
ATOM 4364 C C . ARG A 1 558 ? -20.437 -8.532 6.325 1.00 80.50 558 ARG A C 1
ATOM 4366 O O . ARG A 1 558 ? -19.574 -7.898 5.712 1.00 80.50 558 ARG A O 1
ATOM 4373 N N . GLY A 1 559 ? -20.194 -9.253 7.418 1.00 60.81 559 GLY A N 1
ATOM 4374 C CA . GLY A 1 559 ? -18.850 -9.620 7.883 1.00 60.81 559 GLY A CA 1
ATOM 4375 C C . GLY A 1 559 ? -18.252 -10.803 7.102 1.00 60.81 559 GLY A C 1
ATOM 4376 O O . GLY A 1 559 ? -18.884 -11.339 6.189 1.00 60.81 559 GLY A O 1
ATOM 4377 N N . VAL A 1 560 ? -17.025 -11.233 7.444 1.00 54.66 560 VAL A N 1
ATOM 4378 C CA . VAL A 1 560 ? -16.472 -12.490 6.896 1.00 54.66 560 VAL A CA 1
ATOM 4379 C C . VAL A 1 560 ? -17.279 -13.633 7.507 1.00 54.66 560 VAL A C 1
ATOM 4381 O O . VAL A 1 560 ? -17.291 -13.788 8.727 1.00 54.66 560 VAL A O 1
ATOM 4384 N N . THR A 1 561 ? -17.957 -14.429 6.682 1.00 42.41 561 THR A N 1
ATOM 4385 C CA . THR A 1 561 ? -18.448 -15.740 7.115 1.00 42.41 561 THR A CA 1
ATOM 4386 C C . THR A 1 561 ? -17.224 -16.622 7.307 1.00 42.41 561 THR A C 1
ATOM 4388 O O . THR A 1 561 ? -16.461 -16.791 6.353 1.00 42.41 561 THR A O 1
ATOM 4391 N N . SER A 1 562 ? -16.994 -17.126 8.522 1.00 30.95 562 SER A N 1
ATOM 4392 C CA . SER A 1 562 ? -15.921 -18.095 8.762 1.00 30.95 562 SER A CA 1
ATOM 4393 C C . SER A 1 562 ? -15.993 -19.216 7.712 1.00 30.95 562 SER A C 1
ATOM 4395 O O . SER A 1 562 ? -17.107 -19.671 7.438 1.00 30.95 562 SER A O 1
ATOM 4397 N N . PRO A 1 563 ? -14.861 -19.598 7.090 1.00 32.16 563 PRO A N 1
ATOM 4398 C CA . PRO A 1 563 ? -14.836 -20.680 6.113 1.00 32.16 563 PRO A CA 1
ATOM 4399 C C . PRO A 1 563 ? -15.309 -22.014 6.692 1.00 32.16 563 PRO A C 1
ATOM 4401 O O . PRO A 1 563 ? -15.068 -22.256 7.899 1.00 32.16 563 PRO A O 1
#

Secondary structure (DSSP, 8-state):
----PPPTT-HHHHHHHH-------SS-EEEEEE-TTS-EEEEEEEEEEETTEEEEEEEEEEE-TTS-S-EEEE-TT-SS-EEEEEEE-TTS-EEEEEE-TT-SS-BEEEEE----SS---TT-TT--S--TTTTS--TT--S---SSEEES-TT--SSSEETT-EEEEEEE-TTS-EEEEEE-S-EESS-TT----PEEEEEEESS-SB-TTSSSB--EEEEEEE--SS-----------PPPP----PPB-HHHH-S-EEETTEEE--TT--EEEEES-HHHHHHHHH--SSSS-----SSB-TTT-PBPPGGG---EEEEEEEPPPPTT--SSPPEEEEEEEEPPTTS-EEEEE-TT-EEEEEEE-TTS-EEE-----EE--TTBEEEES--GGGHHHHTHHHH--TTS-GGGGS-----SSGGG--TTTEETTTTEEPPPTT--TTS-PPPB---IIIIIHHHHHHHTTTTBSSS-BGGG---SSTTHHHHHHTTS-TTTT-GGG-HHHHHHHTS--S-SSPP--SS-SSSSSPPPHHHHHHHHHHHHTT--SS-PPP-